Protein AF-T1EFL3-F1 (afdb_monomer)

Secondary structure (DSSP, 8-state):
-------------------STTTTHHHH--GGG--TTHHHHHHHHHHTTS-----SSSTTTSHHHHHHHHH-GGGHHHHHHHHSBGGGGS-SS-----EETTSBHHHHHHHHHHHT-SEEEEEETTTTEEEEEEEHHHHHHHHHHHHTSTT--HHHHHHSBHHHHHHHTGGG------B-TTSBHHHHHHHHHHTT-S-EEEE-TTT--EEEEE-HHHHHHHHHHHGGGSPPPGGGGSBTTTTT-SB-SS---EETTSBHHHHHHHHHHT--SEEEEE-TT-BEEEEEETTGGGGGTTTTGGG-TTSBHHHHHHTS---S----EE-TTSBHHHHHHHHHHTT-SEEEEE-TTSBEEEEEEHHHHHHHHHS--S-PPPP-------PPPP-------------SSSSSS---------

pLDDT: mean 73.54, std 26.36, range [23.95, 98.19]

Nearest PDB structures (foldseek):
  6b1u-assembly2_F  TM=9.639E-01  e=2.632E-42  Homo sapiens
  8bik-assembly2_F  TM=9.642E-01  e=4.625E-41  Homo sapiens
  4cff-assembly1_F  TM=9.662E-01  e=3.126E-40  Homo sapiens
  2ya3-assembly1_E  TM=9.528E-01  e=8.126E-40  Rattus norvegicus
  4cfe-assembly2_E  TM=9.632E-01  e=1.766E-39  Homo sapiens

Sequence (418 aa):
MQSGNPTGSNLLKVPQSASSTISNYQQIFDLSNLSPKSKRILIWKEKNRSSQFLNVLEGEEEDMVMDRLDDEPQLVYMKALSAYHCYDLIPTSSKLVVFDTKISIKKAFLALMYTGVRAAPLWNEQLKKYIGMLTITDFIKILRQYYKTPGKDITELESYEIQTWRNVLEEYKRPLVHVSPDVTLAEAIHLLSQQQVHRLPVIDPVTGDALFIVTHKRILRFLFIYIYDMPEPDFMRHSLQELNIGTFKDIVYVKKDTPVIEALNLLMDKNISALPVVDDNMKVLDVYAKFDVINLAPNKAYTDLSVSVEKSVENKIRTFNSVQTCFKSTTLRSAMENITTAEVHRLVIVDSEGRLEGVLSLSDILKFLVARPLHLPASPSHHPHHTPLLLHHQHLSFHHHHRHQQQQQQQQQQPNHQ

Solvent-accessible surface area (backbone atoms only — not comparable to full-atom values): 25962 Å² total; per-residue (Å²): 135,82,87,85,86,91,88,90,85,88,78,92,76,82,89,74,81,96,72,69,72,71,67,60,62,65,77,79,49,86,73,83,66,64,41,79,68,65,58,47,54,57,50,54,66,57,50,80,75,63,95,78,80,83,87,86,89,72,68,74,68,55,63,65,53,58,66,56,47,77,80,40,54,82,42,47,63,30,52,52,31,54,75,38,32,48,48,79,72,54,61,75,73,82,89,83,60,74,39,56,33,77,44,27,42,45,58,52,53,51,49,28,59,77,69,72,46,77,59,28,47,25,34,34,81,91,76,73,41,74,61,31,70,49,41,50,69,54,52,51,51,53,53,53,57,48,74,74,43,85,92,67,63,72,73,60,55,41,63,38,31,44,50,60,50,50,60,76,42,45,96,71,69,57,80,56,71,63,41,43,42,83,41,28,42,39,57,52,52,50,50,32,59,76,73,70,42,78,63,35,40,26,30,39,85,84,84,64,47,75,76,48,71,50,33,56,72,56,54,50,52,55,52,59,74,48,51,88,82,44,87,80,38,73,68,42,70,38,24,28,56,82,71,63,57,45,42,70,64,90,73,68,63,43,46,47,72,42,30,36,51,57,53,54,45,51,37,55,80,69,69,44,65,55,28,48,21,24,51,99,80,42,30,64,72,44,68,55,34,55,70,57,62,62,66,26,54,89,78,54,49,67,79,55,43,72,48,24,41,49,69,66,49,66,76,50,80,82,77,83,74,71,73,55,66,46,43,52,76,38,24,44,47,58,50,55,49,51,36,54,75,68,70,50,68,47,34,40,22,27,49,99,86,40,27,69,51,30,41,36,38,50,63,42,55,52,50,56,51,57,45,79,78,81,72,72,83,77,74,88,73,90,76,82,88,83,84,85,82,89,77,85,89,77,91,83,84,84,88,86,82,90,91,85,86,87,87,86,86,87,86,78,89,86,83,91,83,136

Radius of gyration: 29.22 Å; Cα contacts (8 Å, |Δi|>4): 477; chains: 1; bounding box: 122×94×76 Å

Organism: Helobdella robusta (NCBI:txid6412)

Foldseek 3Di:
DDDDDDDDDDDDDDDDDDPPPVVVVPVVDDPVQADPVLVVVVVVLVVVPPDDDDDDPPPDVVVVVVVVCVVCVLQQLLVVLQVAFLLSLFTPDDDADEEEQFDFPLVVLVCCVVVVHAKHFYAHPVVRATFAMDGLLLVLVVLLVVVVDPPDAVVVSRGDGNNVSCVVVVVPRDGYAEEERGHGSLVVLVSCVVVVHQWHFHAHPPVRDGRDIDGLLSSLLVCVVCVVVGDDDPQQFFFCLLLVQFFQPPAAAEEQQAFQNVQSCCCVVVVNFWHFYADPVQAGFDIGGSSLSSLCSPVVVSSDRRGGPNVSCVSPPCPPDDQAEDESRDGNNVLSVSCNVSVHQKHFHADPVRHGRGIHGSSSSSCSSNDDPPDSPDDDDDDDDDDDDDDDDDDDDDDDDDDPDDDPDPDDDDDDDD

InterPro domains:
  IPR000644 CBS domain [PF00571] (93-143)
  IPR000644 CBS domain [PF00571] (173-205)
  IPR000644 CBS domain [PF00571] (249-295)
  IPR000644 CBS domain [PF00571] (323-370)
  IPR000644 CBS domain [PS51371] (91-154)
  IPR000644 CBS domain [PS51371] (172-232)
  IPR000644 CBS domain [PS51371] (247-305)
  IPR000644 CBS domain [PS51371] (317-379)
  IPR000644 CBS domain [SM00116] (95-144)
  IPR000644 CBS domain [SM00116] (175-224)
  IPR000644 CBS domain [SM00116] (250-298)
  IPR000644 CBS domain [SM00116] (322-370)
  IPR046342 CBS domain superfamily [G3DSA:3.10.580.10] (59-227)
  IPR046342 CBS domain superfamily [G3DSA:3.10.580.10] (228-371)
  IPR046342 CBS domain superfamily [SSF54631] (77-231)
  IPR046342 CBS domain superfamily [SSF54631] (235-373)
  IPR050511 AMP-activated protein kinase gamma/SDS23 families [PTHR13780] (67-369)

Structure (mmCIF, N/CA/C/O backbone):
data_AF-T1EFL3-F1
#
_entry.id   AF-T1EFL3-F1
#
loop_
_atom_site.group_PDB
_atom_site.id
_atom_site.type_symbol
_atom_site.label_atom_id
_atom_site.label_alt_id
_atom_site.label_comp_id
_atom_site.label_asym_id
_atom_site.label_entity_id
_atom_site.label_seq_id
_atom_site.pdbx_PDB_ins_code
_atom_site.Cartn_x
_atom_site.Cartn_y
_atom_site.Cartn_z
_atom_site.occupancy
_atom_site.B_iso_or_equiv
_atom_site.auth_seq_id
_atom_site.auth_comp_id
_atom_site.auth_asym_id
_atom_site.auth_atom_id
_atom_site.pdbx_PDB_model_num
ATOM 1 N N . MET A 1 1 ? 62.748 40.923 10.136 1.00 36.97 1 MET A N 1
ATOM 2 C CA . MET A 1 1 ? 62.448 40.302 8.827 1.00 36.97 1 MET A CA 1
ATOM 3 C C . MET A 1 1 ? 60.941 40.077 8.802 1.00 36.97 1 MET A C 1
ATOM 5 O O . MET A 1 1 ? 60.456 39.377 9.674 1.00 36.97 1 MET A O 1
ATOM 9 N N . GLN A 1 2 ? 60.204 41.014 8.194 1.00 28.42 2 GLN A N 1
ATOM 10 C CA 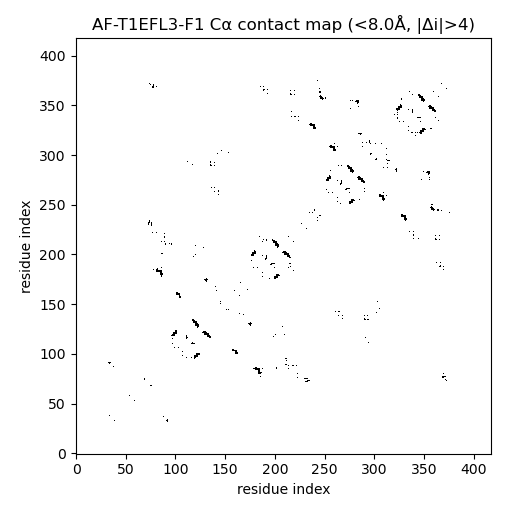. GLN A 1 2 ? 59.476 40.827 6.919 1.00 28.42 2 GLN A CA 1
ATOM 11 C C . GLN A 1 2 ? 58.320 39.807 7.057 1.00 28.42 2 GLN A C 1
ATOM 13 O O . GLN A 1 2 ? 58.582 38.634 7.274 1.00 28.42 2 GLN A O 1
ATOM 18 N N . SER A 1 3 ? 57.049 40.222 7.186 1.00 26.69 3 SER A N 1
ATOM 19 C CA . SER A 1 3 ? 56.139 40.824 6.170 1.00 26.69 3 SER A CA 1
ATOM 20 C C . SER A 1 3 ? 55.700 39.820 5.088 1.00 26.69 3 SER A C 1
ATOM 22 O O . SER A 1 3 ? 56.564 39.205 4.482 1.00 26.69 3 SER A O 1
ATOM 24 N N . GLY A 1 4 ? 54.418 39.657 4.742 1.00 26.03 4 GLY A N 1
ATOM 25 C CA . GLY A 1 4 ? 53.208 40.370 5.178 1.00 26.03 4 GLY A CA 1
ATOM 26 C C . GLY A 1 4 ? 51.922 39.712 4.636 1.00 26.03 4 GLY A C 1
ATOM 27 O O . GLY A 1 4 ? 51.959 38.590 4.144 1.00 26.03 4 GLY A O 1
ATOM 28 N N . ASN A 1 5 ? 50.794 40.416 4.745 1.00 26.44 5 ASN A N 1
ATOM 29 C CA . ASN A 1 5 ? 49.436 39.988 4.351 1.00 26.44 5 ASN A CA 1
ATOM 30 C C . ASN A 1 5 ? 48.943 40.892 3.168 1.00 26.44 5 ASN A C 1
ATOM 32 O O . ASN A 1 5 ? 49.680 41.806 2.799 1.00 26.44 5 ASN A O 1
ATOM 36 N N . PRO A 1 6 ? 47.706 40.791 2.634 1.00 50.72 6 PRO A N 1
ATOM 37 C CA . PRO A 1 6 ? 47.201 39.819 1.647 1.00 50.72 6 PRO A CA 1
ATOM 38 C C . PRO A 1 6 ? 46.670 40.460 0.326 1.00 50.72 6 PRO A C 1
ATOM 40 O O . PRO A 1 6 ? 46.398 41.653 0.289 1.00 50.72 6 PRO A O 1
ATOM 43 N N . THR A 1 7 ? 46.409 39.654 -0.718 1.00 26.81 7 THR A N 1
ATOM 44 C CA . THR A 1 7 ? 45.494 39.882 -1.884 1.00 26.81 7 THR A CA 1
ATOM 45 C C . THR A 1 7 ? 45.433 38.568 -2.704 1.00 26.81 7 THR A C 1
ATOM 47 O O . THR A 1 7 ? 46.362 37.775 -2.623 1.00 26.81 7 THR A O 1
ATOM 50 N N . GLY A 1 8 ? 44.420 38.194 -3.500 1.00 24.80 8 GLY A N 1
ATOM 51 C CA . GLY A 1 8 ? 43.113 38.791 -3.801 1.00 24.80 8 GLY A CA 1
ATOM 52 C C . GLY A 1 8 ? 42.722 38.619 -5.285 1.00 24.80 8 GLY A C 1
ATOM 53 O O . GLY A 1 8 ? 43.121 39.447 -6.093 1.00 24.80 8 GLY A O 1
ATOM 54 N N . SER A 1 9 ? 41.960 37.578 -5.669 1.00 25.45 9 SER A N 1
ATOM 55 C CA . SER A 1 9 ? 41.139 37.537 -6.911 1.00 25.45 9 SER A CA 1
ATOM 56 C C . SER A 1 9 ? 40.310 36.244 -7.058 1.00 25.45 9 SER A C 1
ATOM 58 O O . SER A 1 9 ? 40.648 35.196 -6.515 1.00 25.45 9 SER A O 1
ATOM 60 N N . ASN A 1 10 ? 39.183 36.355 -7.773 1.00 26.66 10 ASN A N 1
ATOM 61 C CA . ASN A 1 10 ? 38.164 35.314 -7.964 1.00 26.66 10 ASN A CA 1
ATOM 62 C C . ASN A 1 10 ? 38.574 34.208 -8.948 1.00 26.66 10 ASN A C 1
ATOM 64 O O . ASN A 1 10 ? 39.278 34.484 -9.914 1.00 26.66 10 ASN A O 1
ATOM 68 N N . LEU A 1 11 ? 37.940 33.033 -8.826 1.00 24.27 11 LEU A N 1
ATOM 69 C CA . LEU A 1 11 ? 37.167 32.433 -9.930 1.00 24.27 11 LEU A CA 1
ATOM 70 C C . LEU A 1 11 ? 36.275 31.285 -9.429 1.00 24.27 11 LEU A C 1
ATOM 72 O O . LEU A 1 11 ? 36.738 30.382 -8.733 1.00 24.27 11 LEU A O 1
ATOM 76 N N . LEU A 1 12 ? 34.995 31.301 -9.820 1.00 31.59 12 LEU A N 1
ATOM 77 C CA . LEU A 1 12 ? 34.095 30.163 -9.622 1.00 31.59 12 LEU A CA 1
ATOM 78 C C . LEU A 1 12 ? 34.641 28.929 -10.355 1.00 31.59 12 LEU A C 1
ATOM 80 O O . LEU A 1 12 ? 34.967 29.008 -11.540 1.00 31.59 12 LEU A O 1
ATOM 84 N N . LYS A 1 13 ? 34.634 27.768 -9.692 1.00 24.17 13 LYS A N 1
ATOM 85 C CA . LYS A 1 13 ? 34.696 26.469 -10.370 1.00 24.17 13 LYS A CA 1
ATOM 86 C C . LYS A 1 13 ? 33.489 25.618 -9.999 1.00 24.17 13 LYS A C 1
ATOM 88 O O . LYS A 1 13 ? 33.331 25.184 -8.864 1.00 24.17 13 LYS A O 1
ATOM 93 N N . VAL A 1 14 ? 32.655 25.400 -11.010 1.00 28.27 14 VAL A N 1
ATOM 94 C CA . VAL A 1 14 ? 31.547 24.444 -11.022 1.00 28.27 14 VAL A CA 1
ATOM 95 C C . VAL A 1 14 ? 32.092 23.032 -10.765 1.00 28.27 14 VAL A C 1
ATOM 97 O O . VAL A 1 14 ? 33.009 22.619 -11.479 1.00 28.27 14 VAL A O 1
ATOM 100 N N . PRO A 1 15 ? 31.533 22.257 -9.818 1.00 23.95 15 PRO A N 1
ATOM 101 C CA . PRO A 1 15 ? 31.801 20.827 -9.729 1.00 23.95 15 PRO A CA 1
ATOM 102 C C . PRO A 1 15 ? 31.141 20.112 -10.915 1.00 23.95 15 PRO A C 1
ATOM 104 O O . PRO A 1 15 ? 29.931 19.895 -10.941 1.00 23.95 15 PRO A O 1
ATOM 107 N N . GLN A 1 16 ? 31.938 19.774 -11.927 1.00 26.39 16 GLN A N 1
ATOM 108 C CA . GLN A 1 16 ? 31.533 18.841 -12.977 1.00 26.39 16 GLN A CA 1
ATOM 109 C C . GLN A 1 16 ? 31.607 17.385 -12.483 1.00 26.39 16 GLN A C 1
ATOM 111 O O . GLN A 1 16 ? 32.337 17.065 -11.548 1.00 26.39 16 GLN A O 1
ATOM 116 N N . SER A 1 17 ? 30.934 16.503 -13.229 1.00 28.11 17 SER A N 1
ATOM 117 C CA . SER A 1 17 ? 30.946 15.031 -13.164 1.00 28.11 17 SER A CA 1
ATOM 118 C C . SER A 1 17 ? 30.059 14.357 -12.100 1.00 28.11 17 SER A C 1
ATOM 120 O O . SER A 1 17 ? 30.344 14.302 -10.906 1.00 28.11 17 SER A O 1
ATOM 122 N N . ALA A 1 18 ? 28.971 13.761 -12.596 1.00 30.02 18 ALA A N 1
ATOM 123 C CA . ALA A 1 18 ? 28.061 12.900 -11.853 1.00 30.02 18 ALA A CA 1
ATOM 124 C C . ALA A 1 18 ? 28.669 11.496 -11.663 1.00 30.02 18 ALA A C 1
ATOM 126 O O . ALA A 1 18 ? 28.354 10.573 -12.407 1.00 30.02 18 ALA A O 1
ATOM 127 N N . SER A 1 19 ? 29.560 11.347 -10.677 1.00 26.34 19 SER A N 1
ATOM 128 C CA . SER A 1 19 ? 30.202 10.059 -10.341 1.00 26.34 19 SER A CA 1
ATOM 129 C C . SER A 1 19 ? 29.932 9.587 -8.899 1.00 26.34 19 SER A C 1
ATOM 131 O O . SER A 1 19 ? 30.301 8.483 -8.511 1.00 26.34 19 SER A O 1
ATOM 133 N N . SER A 1 20 ? 29.252 10.397 -8.079 1.00 25.75 20 SER A N 1
ATOM 134 C CA . SER A 1 20 ? 28.982 10.094 -6.663 1.00 25.75 20 SER A CA 1
ATOM 135 C C . SER A 1 20 ? 27.720 9.255 -6.413 1.00 25.75 20 SER A C 1
ATOM 137 O O . SER A 1 20 ? 27.597 8.651 -5.350 1.00 25.75 20 SER A O 1
ATOM 139 N N . THR A 1 21 ? 26.788 9.174 -7.368 1.00 31.20 21 THR A N 1
ATOM 140 C CA . THR A 1 21 ? 25.468 8.551 -7.151 1.00 31.20 21 THR A CA 1
ATOM 141 C C . THR A 1 21 ? 25.520 7.022 -7.036 1.00 31.20 21 THR A C 1
ATOM 143 O O . THR A 1 21 ? 24.724 6.440 -6.305 1.00 31.20 21 THR A O 1
ATOM 146 N N . ILE A 1 22 ? 26.467 6.357 -7.711 1.00 30.92 22 ILE A N 1
ATOM 147 C CA . ILE A 1 22 ? 26.551 4.882 -7.753 1.00 30.92 22 ILE A CA 1
ATOM 148 C C . ILE A 1 22 ? 26.963 4.297 -6.388 1.00 30.92 22 ILE A C 1
ATOM 150 O O . ILE A 1 22 ? 26.449 3.255 -5.983 1.00 30.92 22 ILE A O 1
ATOM 154 N N . SER A 1 23 ? 27.828 4.992 -5.640 1.00 26.88 23 SER A N 1
ATOM 155 C CA . SER A 1 23 ? 28.369 4.517 -4.353 1.00 26.88 23 SER A CA 1
ATOM 156 C C . SER A 1 23 ? 27.290 4.312 -3.275 1.00 26.88 23 SER A C 1
ATOM 158 O O . SER A 1 23 ? 27.355 3.370 -2.485 1.00 26.88 23 SER A O 1
ATOM 160 N N . ASN A 1 24 ? 26.241 5.144 -3.272 1.00 30.67 24 ASN A N 1
ATOM 161 C CA . ASN A 1 24 ? 25.201 5.096 -2.239 1.00 30.67 24 ASN A CA 1
ATOM 162 C C . ASN A 1 24 ? 24.281 3.864 -2.339 1.00 30.67 24 ASN A C 1
ATOM 164 O O . ASN A 1 24 ? 23.702 3.460 -1.332 1.00 30.67 24 ASN A O 1
ATOM 168 N N . TYR A 1 25 ? 24.155 3.231 -3.511 1.00 30.06 25 TYR A N 1
ATOM 169 C CA . TYR A 1 25 ? 23.263 2.076 -3.680 1.00 30.06 25 TYR A CA 1
ATOM 170 C C . TYR A 1 25 ? 23.761 0.818 -2.953 1.00 30.06 25 TYR A C 1
ATOM 172 O O . TYR A 1 25 ? 22.949 0.045 -2.444 1.00 30.06 25 TYR A O 1
ATOM 180 N N . GLN A 1 26 ? 25.081 0.637 -2.833 1.00 32.97 26 GLN A N 1
ATOM 181 C CA . GLN A 1 26 ? 25.674 -0.526 -2.158 1.00 32.97 26 GLN A CA 1
ATOM 182 C C . GLN A 1 26 ? 25.531 -0.488 -0.626 1.00 32.97 26 GLN A C 1
ATOM 184 O O . GLN A 1 26 ? 25.615 -1.531 0.013 1.00 32.97 26 GLN A O 1
ATOM 189 N N . GLN A 1 27 ? 25.286 0.682 -0.022 1.00 32.78 27 GLN A N 1
ATOM 190 C CA . GLN A 1 27 ? 25.147 0.814 1.437 1.00 32.78 27 GLN A CA 1
ATOM 191 C C . GLN A 1 27 ? 23.714 0.605 1.958 1.00 32.78 27 GLN A C 1
ATOM 193 O O . GLN A 1 27 ? 23.526 0.414 3.157 1.00 32.78 27 GLN A O 1
ATOM 198 N N . ILE A 1 28 ? 22.700 0.624 1.086 1.00 33.81 28 ILE A N 1
ATOM 199 C CA . ILE A 1 28 ? 21.279 0.526 1.482 1.00 33.81 28 ILE A CA 1
ATOM 200 C C . ILE A 1 28 ? 20.783 -0.940 1.482 1.00 33.81 28 ILE A C 1
ATOM 202 O O . ILE A 1 28 ? 19.738 -1.252 2.056 1.00 33.81 28 ILE A O 1
ATOM 206 N N . PHE A 1 29 ? 21.531 -1.862 0.865 1.00 34.88 29 PHE A N 1
ATOM 207 C CA . PHE A 1 29 ? 21.150 -3.266 0.694 1.00 34.88 29 PHE A CA 1
ATOM 208 C C . PHE A 1 29 ? 22.327 -4.204 0.990 1.00 34.88 29 PHE A C 1
ATOM 210 O O . PHE A 1 29 ? 23.300 -4.239 0.242 1.00 34.88 29 PHE A O 1
ATOM 217 N N . ASP A 1 30 ? 22.207 -5.035 2.028 1.00 36.91 30 ASP A N 1
ATOM 218 C CA . ASP A 1 30 ? 23.152 -6.130 2.260 1.00 36.91 30 ASP A CA 1
ATOM 219 C C . ASP A 1 30 ? 22.903 -7.285 1.271 1.00 36.91 30 ASP A C 1
ATOM 221 O O . ASP A 1 30 ? 22.034 -8.139 1.465 1.00 36.91 30 ASP A O 1
ATOM 225 N N . LEU A 1 31 ? 23.682 -7.296 0.188 1.00 42.22 31 LEU A N 1
ATOM 226 C CA . LEU A 1 31 ? 23.633 -8.309 -0.870 1.00 42.22 31 LEU A CA 1
ATOM 227 C C . LEU A 1 31 ? 24.378 -9.612 -0.510 1.00 42.22 31 LEU A C 1
ATOM 229 O O . LEU A 1 31 ? 24.340 -10.570 -1.287 1.00 42.22 31 LEU A O 1
ATOM 233 N N . SER A 1 32 ? 25.048 -9.689 0.648 1.00 38.31 32 SER A N 1
ATOM 234 C CA . SER A 1 32 ? 25.868 -10.856 1.022 1.00 38.31 32 SER A CA 1
ATOM 235 C C . SER A 1 32 ? 25.044 -12.124 1.295 1.00 38.31 32 SER A C 1
ATOM 237 O O . SER A 1 32 ? 25.531 -13.239 1.096 1.00 38.31 32 SER A O 1
ATOM 239 N N . ASN A 1 33 ? 23.774 -11.954 1.675 1.00 36.34 33 ASN A N 1
ATOM 240 C CA . ASN A 1 33 ? 22.885 -13.005 2.176 1.00 36.34 33 ASN A CA 1
ATOM 241 C C . ASN A 1 33 ? 22.053 -13.744 1.099 1.00 36.34 33 ASN A C 1
ATOM 243 O O . ASN A 1 33 ? 21.134 -14.498 1.430 1.00 36.34 33 ASN A O 1
ATOM 247 N N . LEU A 1 34 ? 22.355 -13.567 -0.194 1.00 43.06 34 LEU A N 1
ATOM 248 C CA . LEU A 1 34 ? 21.694 -14.298 -1.287 1.00 43.06 34 LEU A CA 1
ATOM 249 C C . LEU A 1 34 ? 22.079 -15.788 -1.312 1.00 43.06 34 LEU A C 1
ATOM 251 O O . LEU A 1 34 ? 23.261 -16.144 -1.273 1.00 43.06 34 LEU A O 1
ATOM 255 N N . SER A 1 35 ? 21.073 -16.661 -1.433 1.00 42.03 35 SER A N 1
ATOM 256 C CA . SER A 1 35 ? 21.259 -18.116 -1.405 1.00 42.03 35 SER A CA 1
ATOM 257 C C . SER A 1 35 ? 22.146 -18.631 -2.559 1.00 42.03 35 SER A C 1
ATOM 259 O O . SER A 1 35 ? 22.194 -18.022 -3.634 1.00 42.03 35 SER A O 1
ATOM 261 N N . PRO A 1 36 ? 22.793 -19.805 -2.419 1.00 37.56 36 PRO A N 1
ATOM 262 C CA . PRO A 1 36 ? 23.518 -20.437 -3.523 1.00 37.56 36 PRO A CA 1
ATOM 263 C C . PRO A 1 36 ? 22.653 -20.743 -4.761 1.00 37.56 36 PRO A C 1
ATOM 265 O O . PRO A 1 36 ? 23.197 -20.811 -5.860 1.00 37.56 36 PRO A O 1
ATOM 268 N N . LYS A 1 37 ? 21.322 -20.885 -4.621 1.00 39.66 37 LYS A N 1
ATOM 269 C CA . LYS A 1 37 ? 20.389 -20.966 -5.764 1.00 39.66 37 LYS A CA 1
ATOM 270 C C . LYS A 1 37 ? 20.218 -19.607 -6.450 1.00 39.66 37 LYS A C 1
ATOM 272 O O . LYS A 1 37 ? 20.310 -19.538 -7.669 1.00 39.66 37 LYS A O 1
ATOM 277 N N . SER A 1 38 ? 20.090 -18.523 -5.688 1.00 39.03 38 SER A N 1
ATOM 278 C CA . SER A 1 38 ? 20.015 -17.151 -6.218 1.00 39.03 38 SER A CA 1
ATOM 279 C C . SER A 1 38 ? 21.282 -16.762 -6.999 1.00 39.03 38 SER A C 1
ATOM 281 O O . SER A 1 38 ? 21.214 -16.023 -7.976 1.00 39.03 38 SER A O 1
ATOM 283 N N . LYS A 1 39 ? 22.443 -17.330 -6.637 1.00 39.69 39 LYS A N 1
ATOM 284 C CA . LYS A 1 39 ? 23.700 -17.197 -7.399 1.00 39.69 39 LYS A CA 1
ATOM 285 C C . LYS A 1 39 ? 23.741 -18.031 -8.693 1.00 39.69 39 LYS A C 1
ATOM 287 O O . LYS A 1 39 ? 24.542 -17.724 -9.566 1.00 39.69 39 LYS A O 1
ATOM 292 N N . ARG A 1 40 ? 22.877 -19.041 -8.871 1.00 40.25 40 ARG A N 1
ATOM 293 C CA . ARG A 1 40 ? 22.757 -19.798 -10.138 1.00 40.25 40 ARG A CA 1
ATOM 294 C C . ARG A 1 40 ? 21.944 -19.058 -11.206 1.00 40.25 40 ARG A C 1
ATOM 296 O O . ARG A 1 40 ? 22.160 -19.304 -12.385 1.00 40.25 40 ARG A O 1
ATOM 303 N N . ILE A 1 41 ? 21.094 -18.106 -10.821 1.00 41.19 41 ILE A N 1
ATOM 304 C CA . ILE A 1 41 ? 20.367 -17.228 -11.759 1.00 41.19 41 ILE A CA 1
ATOM 305 C C . ILE A 1 41 ? 21.338 -16.274 -12.485 1.00 41.19 41 ILE A C 1
ATOM 307 O O . ILE A 1 41 ? 21.194 -16.028 -13.679 1.00 41.19 41 ILE A O 1
ATOM 311 N N . LEU A 1 42 ? 22.405 -15.826 -11.812 1.00 37.53 42 LEU A N 1
ATOM 312 C CA . LEU A 1 42 ? 23.534 -15.134 -12.455 1.00 37.53 42 LEU A CA 1
ATOM 313 C C . LEU A 1 42 ? 24.235 -16.007 -13.516 1.00 37.53 42 LEU A C 1
ATOM 315 O O . LEU A 1 42 ? 24.645 -15.497 -14.551 1.00 37.53 42 LEU A O 1
ATOM 319 N N . ILE A 1 43 ? 24.300 -17.326 -13.311 1.00 38.25 43 ILE A N 1
ATOM 320 C CA . ILE A 1 43 ? 24.907 -18.267 -14.268 1.00 38.25 43 ILE A CA 1
ATOM 321 C C . ILE A 1 43 ? 23.977 -18.524 -15.471 1.00 38.25 43 ILE A C 1
ATOM 323 O O . ILE A 1 43 ? 24.461 -18.714 -16.584 1.00 38.25 43 ILE A O 1
ATOM 327 N N . TRP A 1 44 ? 22.652 -18.474 -15.289 1.00 38.59 44 TRP A N 1
ATOM 328 C CA . TRP A 1 44 ? 21.685 -18.453 -16.402 1.00 38.59 44 TRP A CA 1
ATOM 329 C C . TRP A 1 44 ? 21.858 -17.184 -17.259 1.00 38.59 44 TRP A C 1
ATOM 331 O O . TRP A 1 44 ? 21.936 -17.259 -18.483 1.00 38.59 44 TRP A O 1
ATOM 341 N N . LYS A 1 45 ? 22.064 -16.035 -16.603 1.00 40.16 45 LYS A N 1
ATOM 342 C CA . LYS A 1 45 ? 22.354 -14.735 -17.230 1.00 40.16 45 LYS A CA 1
ATOM 343 C C . LYS A 1 45 ? 23.649 -14.724 -18.062 1.00 40.16 45 LYS A C 1
ATOM 345 O O . LYS A 1 45 ? 23.692 -14.068 -19.097 1.00 40.16 45 LYS A O 1
ATOM 350 N N . GLU A 1 46 ? 24.683 -15.457 -17.641 1.00 36.47 46 GLU A N 1
ATOM 351 C CA . GLU A 1 46 ? 25.935 -15.621 -18.405 1.00 36.47 46 GLU A CA 1
ATOM 352 C C . GLU A 1 46 ? 25.852 -16.693 -19.504 1.00 36.47 46 GLU A C 1
ATOM 354 O O . GLU A 1 46 ? 26.475 -16.538 -20.557 1.00 36.47 46 GLU A O 1
ATOM 359 N N . LYS A 1 47 ? 25.073 -17.768 -19.312 1.00 35.09 47 LYS A N 1
ATOM 360 C CA . LYS A 1 47 ? 24.928 -18.834 -20.320 1.00 35.09 47 LYS A CA 1
ATOM 361 C C . LYS A 1 47 ? 24.178 -18.407 -21.583 1.00 35.09 47 LYS A C 1
ATOM 363 O O . LYS A 1 47 ? 24.455 -18.973 -22.637 1.00 35.09 47 LYS A O 1
ATOM 368 N N . ASN A 1 48 ? 23.368 -17.350 -21.531 1.00 44.78 48 ASN A N 1
ATOM 369 C CA . ASN A 1 48 ? 22.733 -16.742 -22.711 1.00 44.78 48 ASN A CA 1
ATOM 370 C C . ASN A 1 48 ? 23.720 -16.015 -23.660 1.00 44.78 48 ASN A C 1
ATOM 372 O O . ASN A 1 48 ? 23.303 -15.223 -24.501 1.00 44.78 48 ASN A O 1
ATOM 376 N N . ARG A 1 49 ? 25.036 -16.258 -23.538 1.00 34.00 49 ARG A N 1
ATOM 377 C CA . ARG A 1 49 ? 26.081 -15.688 -24.406 1.00 34.00 49 ARG A CA 1
ATOM 378 C C . ARG A 1 49 ? 26.991 -16.705 -25.105 1.00 34.00 49 ARG A C 1
ATOM 380 O O . ARG A 1 49 ? 27.794 -16.290 -25.937 1.00 34.00 49 ARG A O 1
ATOM 387 N N . SER A 1 50 ? 26.869 -18.000 -24.798 1.00 33.88 50 SER A N 1
ATOM 388 C CA . SER A 1 50 ? 27.704 -19.065 -25.379 1.00 33.88 50 SER A CA 1
ATOM 389 C C . SER A 1 50 ? 26.851 -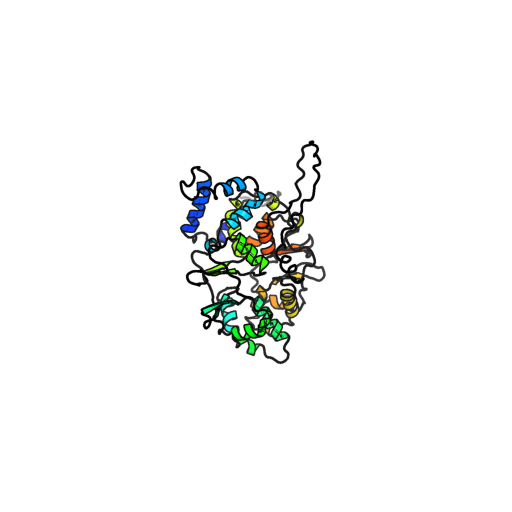20.271 -25.768 1.00 33.88 50 SER A C 1
ATOM 391 O O . SER A 1 50 ? 26.541 -21.129 -24.943 1.00 33.88 50 SER A O 1
ATOM 393 N N . SER A 1 51 ? 26.465 -20.304 -27.041 1.00 41.16 51 SER A N 1
ATOM 394 C CA . SER A 1 51 ? 25.444 -21.183 -27.609 1.00 41.16 51 SER A CA 1
ATOM 395 C C . SER A 1 51 ? 25.789 -22.678 -27.574 1.00 41.16 51 SER A C 1
ATOM 397 O O . SER A 1 51 ? 26.729 -23.107 -28.238 1.00 41.16 51 SER A O 1
ATOM 399 N N . GLN A 1 52 ? 24.959 -23.469 -26.887 1.00 29.30 52 GLN A N 1
ATOM 400 C CA . GLN A 1 52 ? 24.474 -24.800 -27.301 1.00 29.30 52 GLN A CA 1
ATOM 401 C C . GLN A 1 52 ? 23.411 -25.263 -26.287 1.00 29.30 52 GLN A C 1
ATOM 403 O O . GLN A 1 52 ? 23.700 -25.387 -25.096 1.00 29.30 52 GLN A O 1
ATOM 408 N N . PHE A 1 53 ? 22.172 -25.436 -26.755 1.00 29.86 53 PHE A N 1
ATOM 409 C CA . PHE A 1 53 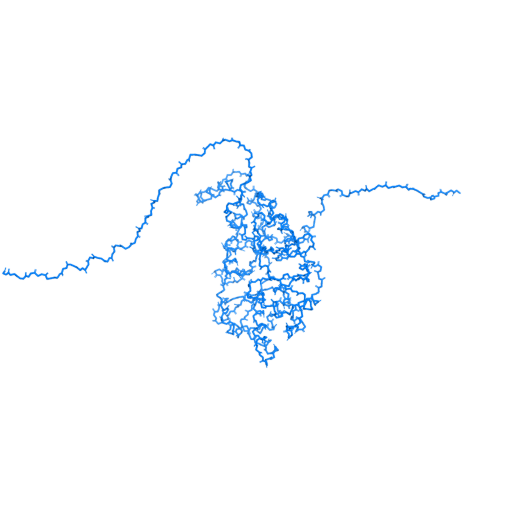? 20.987 -25.614 -25.907 1.00 29.86 53 PHE A CA 1
ATOM 410 C C . PHE A 1 53 ? 20.796 -27.045 -25.372 1.00 29.86 53 PHE A C 1
ATOM 412 O O . PHE A 1 53 ? 21.485 -27.991 -25.763 1.00 29.86 53 PHE A O 1
ATOM 419 N N . LEU A 1 54 ? 19.853 -27.161 -24.434 1.00 30.67 54 LEU A N 1
ATOM 420 C CA . LEU A 1 54 ? 19.385 -28.397 -23.805 1.00 30.67 54 LEU A CA 1
ATOM 421 C C . LEU A 1 54 ? 18.957 -29.435 -24.850 1.00 30.67 54 LEU A C 1
ATOM 423 O O . LEU A 1 54 ? 18.039 -29.211 -25.627 1.00 30.67 54 LEU A O 1
ATOM 427 N N . ASN A 1 55 ? 19.582 -30.611 -24.819 1.00 28.70 55 ASN A N 1
ATOM 428 C CA . ASN A 1 55 ? 19.245 -31.716 -25.708 1.00 28.70 55 ASN A CA 1
ATOM 429 C C . ASN A 1 55 ? 18.557 -32.844 -24.921 1.00 28.70 55 ASN A C 1
ATOM 431 O O . ASN A 1 55 ? 19.240 -33.598 -24.229 1.00 28.70 55 ASN A O 1
ATOM 435 N N . VAL A 1 56 ? 17.225 -32.967 -25.075 1.00 31.86 56 VAL A N 1
ATOM 436 C CA . VAL A 1 56 ? 16.519 -34.167 -25.618 1.00 31.86 56 VAL A CA 1
ATOM 437 C C . VAL A 1 56 ? 15.041 -34.316 -25.178 1.00 31.86 56 VAL A C 1
ATOM 439 O O . VAL A 1 56 ? 14.322 -35.042 -25.855 1.00 31.86 56 VAL A O 1
ATOM 442 N N . LEU A 1 57 ? 14.525 -33.629 -24.141 1.00 27.39 57 LEU A N 1
ATOM 443 C CA . LEU A 1 57 ? 13.091 -33.746 -23.750 1.00 27.39 57 LEU A CA 1
ATOM 444 C C . LEU A 1 57 ? 12.332 -32.428 -23.456 1.00 27.39 57 LEU A C 1
ATOM 446 O O . LEU A 1 57 ? 11.172 -32.488 -23.064 1.00 27.39 57 LEU A O 1
ATOM 450 N N . GLU A 1 58 ? 12.936 -31.255 -23.673 1.00 39.50 58 GLU A N 1
ATOM 451 C CA . GLU A 1 58 ? 12.362 -29.936 -23.305 1.00 39.50 58 GLU A CA 1
ATOM 452 C C . GLU A 1 58 ? 12.400 -28.917 -24.478 1.00 39.50 58 GLU A C 1
ATOM 454 O O . GLU A 1 58 ? 12.442 -27.711 -24.272 1.00 39.50 58 GLU A O 1
ATOM 459 N N . GLY A 1 59 ? 12.435 -29.397 -25.730 1.00 31.05 59 GLY A N 1
ATOM 460 C CA . GLY A 1 59 ? 12.937 -28.618 -26.878 1.00 31.05 59 GLY A CA 1
ATOM 461 C C . GLY A 1 59 ? 11.949 -27.843 -27.766 1.00 31.05 59 GLY A C 1
ATOM 462 O O . GLY A 1 59 ? 12.418 -27.157 -28.661 1.00 31.05 59 GLY A O 1
ATOM 463 N N . GLU A 1 60 ? 10.623 -27.936 -27.594 1.00 31.81 60 GLU A N 1
ATOM 464 C CA . GLU A 1 60 ? 9.668 -27.300 -28.539 1.00 31.81 60 GLU A CA 1
ATOM 465 C C . GLU A 1 60 ? 8.932 -26.063 -27.983 1.00 31.81 60 GLU A C 1
ATOM 467 O O . GLU A 1 60 ? 8.474 -25.221 -28.758 1.00 31.81 60 GLU A O 1
ATOM 472 N N . GLU A 1 61 ? 8.838 -25.897 -26.658 1.00 35.97 61 GLU A N 1
ATOM 473 C CA . GLU A 1 61 ? 8.187 -24.718 -26.058 1.00 35.97 61 GLU A CA 1
ATOM 474 C C . GLU A 1 61 ? 9.167 -23.568 -25.754 1.00 35.97 61 GLU A C 1
ATOM 476 O O . GLU A 1 61 ? 8.777 -22.405 -25.876 1.00 35.97 61 GLU A O 1
ATOM 481 N N . GLU A 1 62 ? 10.437 -23.852 -25.423 1.00 34.97 62 GLU A N 1
ATOM 482 C CA . GLU A 1 62 ? 11.437 -22.820 -25.085 1.00 34.97 62 GLU A CA 1
ATOM 483 C C . GLU A 1 62 ? 11.983 -22.064 -26.309 1.00 34.97 62 GLU A C 1
ATOM 485 O O . GLU A 1 62 ? 12.076 -20.832 -26.262 1.00 34.97 62 GLU A O 1
ATOM 490 N N . ASP A 1 63 ? 12.260 -22.757 -27.423 1.00 32.59 63 ASP A N 1
ATOM 491 C CA . ASP A 1 63 ? 12.673 -22.134 -28.698 1.00 32.59 63 ASP A CA 1
ATOM 492 C C . ASP A 1 63 ? 11.642 -21.089 -29.154 1.00 32.59 63 ASP A C 1
ATOM 494 O O . ASP A 1 63 ? 11.977 -19.991 -29.600 1.00 32.59 63 ASP A O 1
ATOM 498 N N . MET A 1 64 ? 10.360 -21.378 -28.917 1.00 35.25 64 MET A N 1
ATOM 499 C CA . MET A 1 64 ? 9.257 -20.472 -29.210 1.00 35.25 64 MET A CA 1
ATOM 500 C C . MET A 1 64 ? 9.282 -19.191 -28.354 1.00 35.25 64 MET A C 1
ATOM 502 O O . MET A 1 64 ? 8.608 -18.222 -28.696 1.00 35.25 64 MET A O 1
ATOM 506 N N . VAL A 1 65 ? 9.944 -19.159 -27.193 1.00 38.16 65 VAL A N 1
ATOM 507 C CA . VAL A 1 65 ? 9.914 -18.020 -26.248 1.00 38.16 65 VAL A CA 1
ATOM 508 C C . VAL A 1 65 ? 11.082 -17.054 -26.459 1.00 38.16 65 VAL A C 1
ATOM 510 O O . VAL A 1 65 ? 10.879 -15.846 -26.304 1.00 38.16 65 VAL A O 1
ATOM 513 N N . MET A 1 66 ? 12.262 -17.547 -26.844 1.00 35.19 66 MET A N 1
ATOM 514 C CA . MET A 1 66 ? 13.430 -16.694 -27.111 1.00 35.19 66 MET A CA 1
ATOM 515 C C . MET A 1 66 ? 13.348 -15.955 -28.451 1.00 35.19 66 MET A C 1
ATOM 517 O O . MET A 1 66 ? 13.662 -14.770 -28.478 1.00 35.19 66 MET A O 1
ATOM 521 N N . ASP A 1 67 ? 12.834 -16.578 -29.516 1.00 37.59 67 ASP A N 1
ATOM 522 C CA . ASP A 1 67 ? 12.626 -15.897 -30.812 1.00 37.59 67 ASP A CA 1
ATOM 523 C C . ASP A 1 67 ? 11.708 -14.662 -30.639 1.00 37.59 67 ASP A C 1
ATOM 525 O O . ASP A 1 67 ? 11.969 -13.566 -31.128 1.00 37.59 67 ASP A O 1
ATOM 529 N N . ARG A 1 68 ? 10.696 -14.789 -29.766 1.00 39.91 68 ARG A N 1
ATOM 530 C CA . ARG A 1 68 ? 9.775 -13.701 -29.394 1.00 39.91 68 ARG A CA 1
ATOM 531 C C . ARG A 1 68 ? 10.400 -12.591 -28.538 1.00 39.91 68 ARG A C 1
ATOM 533 O O . ARG A 1 68 ? 9.693 -11.629 -28.225 1.00 39.91 68 ARG A O 1
ATOM 540 N N . LEU A 1 69 ? 11.644 -12.690 -28.058 1.00 41.81 69 LEU A N 1
ATOM 541 C CA . LEU A 1 69 ? 12.266 -11.640 -27.230 1.00 41.81 69 LEU A CA 1
ATOM 542 C C . LEU A 1 69 ? 12.796 -10.465 -28.058 1.00 41.81 69 LEU A C 1
ATOM 544 O O . LEU A 1 69 ? 12.590 -9.327 -27.629 1.00 41.81 69 LEU A O 1
ATOM 548 N N . ASP A 1 70 ? 13.360 -10.732 -29.235 1.00 48.06 70 ASP A N 1
ATOM 549 C CA . ASP A 1 70 ? 13.901 -9.703 -30.132 1.00 48.06 70 ASP A CA 1
ATOM 550 C C . ASP A 1 70 ? 12.803 -8.947 -30.910 1.00 48.06 70 ASP A C 1
ATOM 552 O O . ASP A 1 70 ? 12.956 -7.755 -31.181 1.00 48.06 70 ASP A O 1
ATOM 556 N N . ASP A 1 71 ? 11.653 -9.583 -31.170 1.00 56.94 71 ASP A N 1
ATOM 557 C CA . ASP A 1 71 ? 10.499 -8.963 -31.852 1.00 56.94 71 ASP A CA 1
ATOM 558 C C . ASP A 1 71 ? 9.845 -7.810 -31.064 1.00 56.94 71 ASP A C 1
ATOM 560 O O . ASP A 1 71 ? 9.295 -6.870 -31.640 1.00 56.94 71 ASP A O 1
ATOM 564 N N . GLU A 1 72 ? 9.861 -7.880 -29.728 1.00 71.00 72 GLU A N 1
ATOM 565 C CA . GLU A 1 72 ? 9.132 -6.948 -28.859 1.00 71.00 72 GLU A CA 1
ATOM 566 C C . GLU A 1 72 ? 9.977 -6.512 -27.643 1.00 71.00 72 GLU A C 1
ATOM 568 O O . GLU A 1 72 ? 9.730 -6.977 -26.516 1.00 71.00 72 GLU A O 1
ATOM 573 N N . PRO A 1 73 ? 10.935 -5.572 -27.817 1.00 75.00 73 PRO A N 1
ATOM 574 C CA . PRO A 1 73 ? 11.746 -5.034 -26.718 1.00 75.00 73 PRO A CA 1
ATOM 575 C C . PRO A 1 73 ? 10.899 -4.319 -25.654 1.00 75.00 73 PRO A C 1
ATOM 577 O O . PRO A 1 73 ? 11.257 -4.295 -24.477 1.00 75.00 73 PRO A O 1
ATOM 580 N N . GLN A 1 74 ? 9.719 -3.809 -26.027 1.00 80.56 74 GLN A N 1
ATOM 581 C CA . GLN A 1 74 ? 8.751 -3.219 -25.094 1.00 80.56 74 GLN A CA 1
ATOM 582 C C . GLN A 1 74 ? 8.186 -4.227 -24.074 1.00 80.56 74 GLN A C 1
ATOM 584 O O . GLN A 1 74 ? 7.613 -3.829 -23.064 1.00 80.56 74 GLN A O 1
ATOM 589 N N . LEU A 1 75 ? 8.365 -5.532 -24.280 1.00 82.75 75 LEU A N 1
ATOM 590 C CA . LEU A 1 75 ? 7.896 -6.553 -23.344 1.00 82.75 75 LEU A CA 1
ATOM 591 C C . LEU A 1 75 ? 8.981 -7.068 -22.386 1.00 82.75 75 LEU A C 1
ATOM 593 O O . LEU A 1 75 ? 8.686 -7.968 -21.601 1.00 82.75 75 LEU A O 1
ATOM 597 N N . VAL A 1 76 ? 10.209 -6.530 -22.401 1.00 85.69 76 VAL A N 1
ATOM 598 C CA . VAL A 1 76 ? 11.338 -7.077 -21.614 1.00 85.69 76 VAL A CA 1
ATOM 599 C C . VAL A 1 76 ? 11.028 -7.217 -20.117 1.00 85.69 76 VAL A C 1
ATOM 601 O O . VAL A 1 76 ? 11.283 -8.270 -19.538 1.00 85.69 76 VAL A O 1
ATOM 604 N N . TYR A 1 77 ? 10.402 -6.214 -19.488 1.00 88.69 77 TYR A N 1
ATOM 605 C CA . TYR A 1 77 ? 10.071 -6.269 -18.058 1.00 88.69 77 TYR A CA 1
ATOM 606 C C . TYR A 1 77 ? 8.881 -7.184 -17.761 1.00 88.69 77 TYR A C 1
ATOM 608 O O . TYR A 1 77 ? 8.903 -7.874 -16.745 1.00 88.69 77 TYR A O 1
ATOM 616 N N . MET A 1 78 ? 7.884 -7.247 -18.651 1.00 87.44 78 MET A N 1
ATOM 617 C CA . MET A 1 78 ? 6.786 -8.213 -18.545 1.00 87.44 78 MET A CA 1
ATOM 618 C C . MET A 1 78 ? 7.342 -9.641 -18.608 1.00 87.44 78 MET A C 1
ATOM 620 O O . MET A 1 78 ? 7.071 -10.436 -17.718 1.00 87.44 78 MET A O 1
ATOM 624 N N . LYS A 1 79 ? 8.181 -9.941 -19.608 1.00 83.12 79 LYS A N 1
ATOM 625 C CA . LYS A 1 79 ? 8.815 -11.255 -19.803 1.00 83.12 79 LYS A CA 1
ATOM 626 C C . LYS A 1 79 ? 9.728 -11.6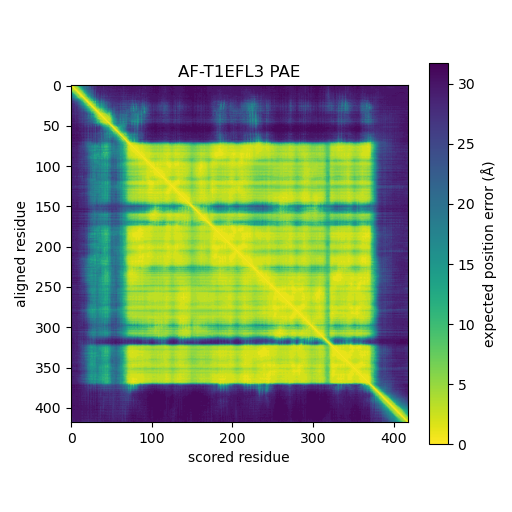20 -18.628 1.00 83.12 79 LYS A C 1
ATOM 628 O O . LYS A 1 79 ? 9.632 -12.732 -18.122 1.00 83.12 79 LYS A O 1
ATOM 633 N N . ALA A 1 80 ? 10.528 -10.678 -18.120 1.00 84.81 80 ALA A N 1
ATOM 634 C CA . ALA A 1 80 ? 11.320 -10.885 -16.908 1.00 84.81 80 ALA A CA 1
ATOM 635 C C . ALA A 1 80 ? 10.434 -11.215 -15.691 1.00 84.81 80 ALA A C 1
ATOM 637 O O . ALA A 1 80 ? 10.696 -12.185 -14.987 1.00 84.81 80 ALA A O 1
ATOM 638 N N . LEU A 1 81 ? 9.354 -10.462 -15.457 1.00 88.69 81 LEU A N 1
ATOM 639 C CA . LEU A 1 81 ? 8.411 -10.722 -14.359 1.00 88.69 81 LEU A CA 1
ATOM 640 C C . LEU A 1 81 ? 7.604 -12.021 -14.544 1.00 88.69 81 LEU A C 1
ATOM 642 O O . LEU A 1 81 ? 7.146 -12.583 -13.551 1.00 88.69 81 LEU A O 1
ATOM 646 N N . SER A 1 82 ? 7.447 -12.514 -15.772 1.00 87.19 82 SER A N 1
ATOM 647 C CA . SER A 1 82 ? 6.864 -13.830 -16.062 1.00 87.19 82 SER A CA 1
ATOM 648 C C . SER A 1 82 ? 7.855 -14.988 -15.882 1.00 87.19 82 SER A C 1
ATOM 650 O O . SER A 1 82 ? 7.419 -16.105 -15.647 1.00 87.19 82 SER A O 1
ATOM 652 N N . ALA A 1 83 ? 9.166 -14.745 -15.980 1.00 83.94 83 ALA A N 1
ATOM 653 C CA . ALA A 1 83 ? 10.204 -15.774 -15.834 1.00 83.94 83 ALA A CA 1
ATOM 654 C C . ALA A 1 83 ? 10.613 -16.051 -14.371 1.00 83.94 83 ALA A C 1
ATOM 656 O O . ALA A 1 83 ? 11.234 -17.074 -14.088 1.00 83.94 83 ALA A O 1
ATOM 657 N N . TYR A 1 84 ? 10.284 -15.145 -13.445 1.00 86.94 84 TYR A N 1
ATOM 658 C CA . TYR A 1 84 ? 10.532 -15.310 -12.009 1.00 86.94 84 TYR A CA 1
ATOM 659 C C . TYR A 1 84 ? 9.259 -15.673 -11.251 1.00 86.94 84 TYR A C 1
ATOM 661 O O . TYR A 1 84 ? 8.171 -15.176 -11.558 1.00 86.94 84 TYR A O 1
ATOM 669 N N . HIS A 1 85 ? 9.415 -16.467 -10.195 1.00 91.31 85 HIS A N 1
ATOM 670 C CA . HIS A 1 85 ? 8.322 -16.950 -9.359 1.00 91.31 85 HIS A CA 1
ATOM 671 C C . HIS A 1 85 ? 8.269 -16.231 -8.007 1.00 91.31 85 HIS A C 1
ATOM 673 O O . HIS A 1 85 ? 9.223 -15.588 -7.560 1.00 91.31 85 HIS A O 1
ATOM 679 N N . CYS A 1 86 ? 7.147 -16.362 -7.300 1.00 93.25 86 CYS A N 1
ATOM 680 C CA . CYS A 1 86 ? 6.978 -15.823 -5.951 1.00 93.25 86 CYS A CA 1
ATOM 681 C C . CYS A 1 86 ? 8.029 -16.356 -4.964 1.00 93.25 86 CYS A C 1
ATOM 683 O O . CYS A 1 86 ? 8.398 -15.632 -4.035 1.00 93.25 86 CYS A O 1
ATOM 685 N N . TYR A 1 87 ? 8.537 -17.574 -5.187 1.00 93.12 87 TYR A N 1
ATOM 686 C CA . TYR A 1 87 ? 9.662 -18.169 -4.464 1.00 93.12 87 TYR A CA 1
ATOM 687 C C . TYR A 1 87 ? 10.957 -17.346 -4.568 1.00 93.12 87 TYR A C 1
ATOM 689 O O . TYR A 1 87 ? 11.633 -17.149 -3.559 1.00 93.12 87 TYR A O 1
ATOM 697 N N . ASP A 1 88 ? 11.283 -16.798 -5.743 1.00 89.69 88 ASP A N 1
ATOM 698 C CA . ASP A 1 88 ? 12.530 -16.046 -5.974 1.00 89.69 88 ASP A CA 1
ATOM 699 C C . ASP A 1 88 ? 12.567 -14.709 -5.212 1.00 89.69 88 ASP A C 1
ATOM 701 O O . ASP A 1 88 ? 13.630 -14.137 -4.964 1.00 89.69 88 ASP A O 1
ATOM 705 N N . LEU A 1 89 ? 11.395 -14.230 -4.782 1.00 91.44 89 LEU A N 1
ATOM 706 C CA . LEU A 1 89 ? 11.235 -13.058 -3.922 1.00 91.44 89 LEU A CA 1
ATOM 707 C C . LEU A 1 89 ? 11.457 -13.343 -2.428 1.00 91.44 89 LEU A C 1
ATOM 709 O O . LEU A 1 89 ? 11.487 -12.390 -1.638 1.00 91.44 89 LEU A O 1
ATOM 713 N N . ILE A 1 90 ? 11.547 -14.614 -2.021 1.00 91.19 90 ILE A N 1
ATOM 714 C CA . ILE A 1 90 ? 11.688 -15.026 -0.621 1.00 91.19 90 ILE A CA 1
ATOM 715 C C . ILE A 1 90 ? 13.172 -14.929 -0.216 1.00 91.19 90 ILE A C 1
ATOM 717 O O . ILE A 1 90 ? 14.015 -15.620 -0.787 1.00 91.19 90 ILE A O 1
ATOM 721 N N . PRO A 1 91 ? 13.536 -14.097 0.780 1.00 89.75 91 PRO A N 1
ATOM 722 C CA . PRO A 1 91 ? 14.904 -14.028 1.277 1.00 89.75 91 PRO A CA 1
ATOM 723 C C . PRO A 1 91 ? 15.332 -15.345 1.929 1.00 89.75 91 PRO A C 1
ATOM 725 O O . PRO A 1 91 ? 14.524 -15.995 2.591 1.00 89.75 91 PRO A O 1
ATOM 728 N N . THR A 1 92 ? 16.628 -15.664 1.853 1.00 88.12 92 THR A N 1
ATOM 729 C CA . THR A 1 92 ? 17.257 -16.857 2.460 1.00 88.12 92 THR A CA 1
ATOM 730 C C . THR A 1 92 ? 16.884 -17.071 3.934 1.00 88.12 92 THR A C 1
ATOM 732 O O . THR A 1 92 ? 16.809 -18.204 4.397 1.00 88.12 92 THR A O 1
ATOM 735 N N . SER A 1 93 ? 16.634 -15.987 4.672 1.00 90.00 93 SER A N 1
ATOM 736 C CA . SER A 1 93 ? 16.014 -16.010 5.996 1.00 90.00 93 SER A CA 1
ATOM 737 C C . SER A 1 93 ? 15.022 -14.857 6.111 1.00 90.00 93 SER A C 1
ATOM 739 O O . SER A 1 93 ? 15.330 -13.719 5.744 1.00 90.00 93 SER A O 1
ATOM 741 N N . SER A 1 94 ? 13.816 -15.129 6.612 1.00 87.62 94 SER A N 1
ATOM 742 C CA . SE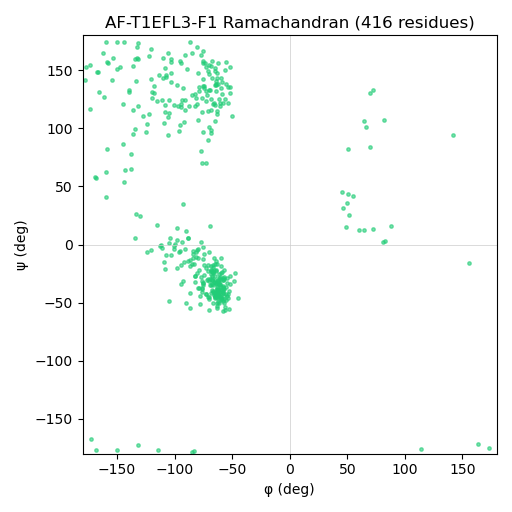R A 1 94 ? 12.807 -14.096 6.840 1.00 87.62 94 SER A CA 1
ATOM 743 C C . SER A 1 94 ? 11.926 -14.417 8.048 1.00 87.62 94 SER A C 1
ATOM 745 O O . SER A 1 94 ? 11.741 -15.573 8.416 1.00 87.62 94 SER A O 1
ATOM 747 N N . LYS A 1 95 ? 11.382 -13.371 8.678 1.00 90.00 95 LYS A N 1
ATOM 748 C CA . LYS A 1 95 ? 10.457 -13.473 9.812 1.00 90.00 95 LYS A CA 1
ATOM 749 C C . LYS A 1 95 ? 9.026 -13.279 9.321 1.00 90.00 95 LYS A C 1
ATOM 751 O O . LYS A 1 95 ? 8.699 -12.193 8.834 1.00 90.00 95 LYS A O 1
ATOM 756 N N . LEU A 1 96 ? 8.170 -14.277 9.525 1.00 92.81 96 LEU A N 1
ATOM 757 C CA . LEU A 1 96 ? 6.723 -14.149 9.368 1.00 92.81 96 LEU A CA 1
ATOM 758 C C . LEU A 1 96 ? 6.052 -14.046 10.744 1.00 92.81 96 LEU A C 1
ATOM 760 O O . LEU A 1 96 ? 6.445 -14.719 11.691 1.00 92.81 96 LEU A O 1
ATOM 764 N N . VAL A 1 97 ? 5.042 -13.183 10.854 1.00 95.12 97 VAL A N 1
ATOM 765 C CA . VAL A 1 97 ? 4.183 -13.071 12.040 1.00 95.12 97 VAL A CA 1
ATOM 766 C C . VAL A 1 97 ? 2.804 -13.573 11.644 1.00 95.12 97 VAL A C 1
ATOM 768 O O . VAL A 1 97 ? 2.229 -13.060 10.687 1.00 95.12 97 VAL A O 1
ATOM 771 N N . VAL A 1 98 ? 2.292 -14.556 12.378 1.00 96.44 98 VAL A N 1
ATOM 772 C CA . VAL A 1 98 ? 0.955 -15.142 12.220 1.00 96.44 98 VAL A CA 1
ATOM 773 C C . VAL A 1 98 ? 0.203 -14.946 13.532 1.00 96.44 98 VAL A C 1
ATOM 775 O O . VAL A 1 98 ? 0.799 -15.050 14.604 1.00 96.44 98 VAL A O 1
ATOM 778 N N . PHE A 1 99 ? -1.097 -14.669 13.460 1.00 96.69 99 PHE A N 1
ATOM 779 C CA . PHE A 1 99 ? -1.952 -14.575 14.642 1.00 96.69 99 PHE A CA 1
ATOM 780 C C . PHE A 1 99 ? -3.057 -15.626 14.611 1.00 96.69 99 PHE A C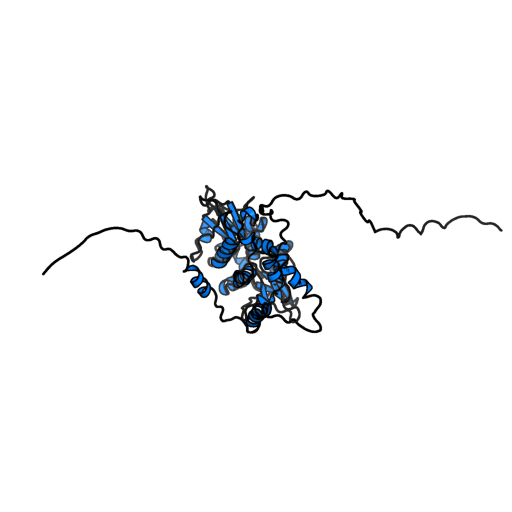 1
ATOM 782 O O . PHE A 1 99 ? -3.720 -15.792 13.588 1.00 96.69 99 PHE A O 1
ATOM 789 N N . ASP A 1 100 ? -3.305 -16.275 15.751 1.00 96.56 100 ASP A N 1
ATOM 790 C CA . ASP A 1 100 ? -4.568 -16.977 15.967 1.00 96.56 100 ASP A CA 1
ATOM 791 C C . ASP A 1 100 ? -5.712 -15.953 16.001 1.00 96.56 100 ASP A C 1
ATOM 793 O O . ASP A 1 100 ? -5.606 -14.898 16.629 1.00 96.56 100 ASP A O 1
ATOM 797 N N . THR A 1 101 ? -6.825 -16.277 15.354 1.00 94.62 101 THR A N 1
ATOM 798 C CA . THR A 1 101 ? -8.094 -15.539 15.416 1.00 94.62 101 THR A CA 1
ATOM 799 C C . THR A 1 101 ? -8.589 -15.161 16.824 1.00 94.62 101 THR A C 1
ATOM 801 O O . THR A 1 101 ? -9.313 -14.173 16.947 1.00 94.62 101 THR A O 1
ATOM 804 N N . LYS A 1 102 ? -8.191 -15.889 17.872 1.00 94.94 102 LYS A N 1
ATOM 805 C CA . LYS A 1 102 ? -8.536 -15.636 19.282 1.00 94.94 102 LYS A CA 1
ATOM 806 C C . LYS A 1 102 ? -7.632 -14.617 19.982 1.00 94.94 102 LYS A C 1
ATOM 808 O O . LYS A 1 102 ? -7.866 -14.270 21.136 1.00 94.94 102 LYS A O 1
ATOM 813 N N . ILE A 1 103 ? -6.566 -14.129 19.340 1.00 95.00 103 ILE A N 1
ATOM 814 C CA . ILE A 1 103 ? -5.748 -13.075 19.953 1.00 95.00 103 ILE A CA 1
ATOM 815 C C . ILE A 1 103 ? -6.594 -11.803 20.127 1.00 95.00 103 ILE A C 1
ATOM 817 O O . ILE A 1 103 ? -7.372 -11.440 19.240 1.00 95.00 103 ILE A O 1
ATOM 821 N N . SER A 1 104 ? -6.423 -11.093 21.247 1.00 92.50 104 SER A N 1
ATOM 822 C CA . SER A 1 104 ? -7.053 -9.781 21.400 1.00 92.50 104 SER A CA 1
ATOM 823 C C . SER A 1 104 ? -6.407 -8.750 20.480 1.00 92.50 104 SER A C 1
ATOM 825 O O . SER A 1 104 ? -5.198 -8.768 20.214 1.00 92.50 104 SER A O 1
ATOM 827 N N . ILE A 1 105 ? -7.216 -7.812 20.008 1.00 87.81 105 ILE A N 1
ATOM 828 C CA . ILE A 1 105 ? -6.813 -6.823 19.009 1.00 87.81 105 ILE A CA 1
ATOM 829 C C . ILE A 1 105 ? -5.684 -5.919 19.501 1.00 87.81 105 ILE A C 1
ATOM 831 O O . ILE A 1 105 ? -4.734 -5.670 18.755 1.00 87.81 105 ILE A O 1
ATOM 835 N N . LYS A 1 106 ? -5.711 -5.511 20.776 1.00 85.88 106 LYS A N 1
ATOM 836 C CA . LYS A 1 106 ? -4.597 -4.780 21.398 1.00 85.88 106 LYS A CA 1
ATOM 837 C C . LYS A 1 106 ? -3.281 -5.546 21.277 1.00 85.88 106 LYS A C 1
ATOM 839 O O . LYS A 1 106 ? -2.274 -4.969 20.878 1.00 85.88 106 LYS A O 1
ATOM 844 N N . LYS A 1 107 ? -3.283 -6.846 21.596 1.00 90.44 107 LYS A N 1
ATOM 845 C CA . LYS A 1 107 ? -2.082 -7.694 21.530 1.00 90.44 107 LYS A CA 1
ATOM 846 C C . LYS A 1 107 ? -1.590 -7.842 20.089 1.00 90.44 107 LYS A C 1
ATOM 848 O O . LYS A 1 107 ? -0.390 -7.718 19.862 1.00 90.44 107 LYS A O 1
ATOM 853 N N . ALA A 1 108 ? -2.491 -8.026 19.124 1.00 91.31 108 ALA A N 1
ATOM 854 C CA . ALA A 1 108 ? -2.133 -8.112 17.708 1.00 91.31 108 ALA A CA 1
ATOM 855 C C . ALA A 1 108 ? -1.511 -6.811 17.170 1.00 91.31 108 ALA A C 1
ATOM 857 O O . ALA A 1 108 ? -0.465 -6.857 16.524 1.00 91.31 108 ALA A O 1
ATOM 858 N N . PHE A 1 109 ? -2.096 -5.642 17.463 1.00 84.44 109 PHE A N 1
ATOM 859 C CA . PHE A 1 109 ? -1.535 -4.362 17.011 1.00 84.44 109 PHE A CA 1
ATOM 860 C C . PHE A 1 109 ? -0.215 -4.015 17.696 1.00 84.44 109 PHE A C 1
ATOM 862 O O . PHE A 1 109 ? 0.723 -3.605 17.011 1.00 84.44 109 PHE A O 1
ATOM 869 N N . LEU A 1 110 ? -0.099 -4.244 19.008 1.00 85.62 110 LEU A N 1
ATOM 870 C CA . LEU A 1 110 ? 1.179 -4.122 19.712 1.00 85.62 110 LEU A CA 1
ATOM 871 C C . LEU A 1 110 ? 2.236 -5.037 19.074 1.00 85.62 110 LEU A C 1
ATOM 873 O O . LEU A 1 110 ? 3.328 -4.573 18.761 1.00 85.62 110 LEU A O 1
ATOM 877 N N . ALA A 1 111 ? 1.908 -6.302 18.799 1.00 89.44 111 ALA A N 1
ATOM 878 C CA . ALA A 1 111 ? 2.825 -7.235 18.148 1.00 89.44 111 ALA A CA 1
ATOM 879 C C . ALA A 1 111 ? 3.232 -6.788 16.731 1.00 89.44 111 ALA A C 1
ATOM 881 O O . ALA A 1 111 ? 4.410 -6.886 16.391 1.00 89.44 111 ALA A O 1
ATOM 882 N N . LEU A 1 112 ? 2.320 -6.248 15.912 1.00 87.69 112 LEU A N 1
ATOM 883 C CA . LEU A 1 112 ? 2.671 -5.668 14.605 1.00 87.69 112 LEU A CA 1
ATOM 884 C C . LEU A 1 112 ? 3.657 -4.496 14.745 1.00 87.69 112 LEU A C 1
ATOM 886 O O . LEU A 1 112 ? 4.663 -4.466 14.035 1.00 87.69 112 LEU A O 1
ATOM 890 N N . MET A 1 113 ? 3.427 -3.585 15.698 1.00 83.69 113 MET A N 1
ATOM 891 C CA . MET A 1 113 ? 4.343 -2.470 15.976 1.00 83.69 113 MET A CA 1
ATOM 892 C C . MET A 1 113 ? 5.715 -2.958 16.458 1.00 83.69 113 MET A C 1
ATOM 894 O O . MET A 1 113 ? 6.722 -2.645 15.826 1.00 83.69 113 MET A O 1
ATOM 898 N N . TYR A 1 114 ? 5.770 -3.777 17.515 1.00 85.75 114 TYR A N 1
ATOM 899 C CA . TYR A 1 114 ? 7.029 -4.289 18.077 1.00 85.75 114 TYR A CA 1
ATOM 900 C C . TYR A 1 114 ? 7.828 -5.145 17.086 1.00 85.75 114 TYR A C 1
ATOM 902 O O . TYR A 1 114 ? 9.056 -5.150 17.120 1.00 85.75 114 TYR A O 1
ATOM 910 N N . THR A 1 115 ? 7.162 -5.873 16.185 1.00 86.31 115 THR A N 1
ATOM 911 C CA . THR A 1 115 ? 7.852 -6.689 15.173 1.00 86.31 115 THR A CA 1
ATOM 912 C C . THR A 1 115 ? 8.271 -5.906 13.927 1.00 86.31 115 THR A C 1
ATOM 914 O O . THR A 1 115 ? 9.035 -6.458 13.126 1.00 86.31 115 THR A O 1
ATOM 917 N N . GLY A 1 116 ? 7.794 -4.666 13.753 1.00 84.62 116 GLY A N 1
ATOM 918 C CA . GLY A 1 116 ? 7.988 -3.840 12.555 1.00 84.62 116 GLY A CA 1
ATOM 919 C C . GLY A 1 116 ? 7.179 -4.300 11.333 1.00 84.62 116 GLY A C 1
ATOM 920 O O . GLY A 1 116 ? 7.459 -3.886 10.205 1.00 84.62 116 GLY A O 1
ATOM 921 N N . VAL A 1 117 ? 6.196 -5.186 11.520 1.00 86.25 117 VAL A N 1
ATOM 922 C CA . VAL A 1 117 ? 5.461 -5.850 10.434 1.00 86.25 117 VAL A CA 1
ATOM 923 C C . VAL A 1 117 ? 4.133 -5.136 10.164 1.00 86.25 117 VAL A C 1
ATOM 925 O O . VAL A 1 117 ? 3.411 -4.747 11.072 1.00 86.25 117 VAL A O 1
ATOM 928 N N . ARG A 1 118 ? 3.787 -4.954 8.881 1.00 84.44 118 ARG A N 1
ATOM 929 C CA . ARG A 1 118 ? 2.619 -4.149 8.452 1.00 84.44 118 ARG A CA 1
ATOM 930 C C . ARG A 1 118 ? 1.336 -4.954 8.184 1.00 84.44 118 ARG A C 1
ATOM 932 O O . ARG A 1 118 ? 0.322 -4.355 7.835 1.00 84.44 118 ARG A O 1
ATOM 939 N N . ALA A 1 119 ? 1.405 -6.285 8.231 1.00 91.69 119 ALA A N 1
ATOM 940 C CA . ALA A 1 119 ? 0.281 -7.208 8.064 1.00 91.69 119 ALA A CA 1
ATOM 941 C C . ALA A 1 119 ? 0.681 -8.631 8.491 1.00 91.69 119 ALA A C 1
ATOM 943 O O . ALA A 1 119 ? 1.832 -9.011 8.280 1.00 91.69 119 ALA A O 1
ATOM 944 N N . ALA A 1 120 ? -0.263 -9.418 9.005 1.00 95.25 120 ALA A N 1
ATOM 945 C CA . ALA A 1 120 ? -0.049 -10.803 9.442 1.00 95.25 120 ALA A CA 1
ATOM 946 C C . ALA A 1 120 ? -1.159 -11.729 8.906 1.00 95.25 120 ALA A C 1
ATOM 948 O O . ALA A 1 120 ? -2.320 -11.305 8.900 1.00 95.25 120 ALA A O 1
ATOM 949 N N . PRO A 1 121 ? -0.863 -12.971 8.474 1.00 95.88 121 PRO A N 1
ATOM 950 C CA . PRO A 1 121 ? -1.887 -13.979 8.218 1.00 95.88 121 PRO A CA 1
ATOM 951 C C . PRO A 1 121 ? -2.645 -14.351 9.496 1.00 95.88 121 PRO A C 1
ATOM 953 O O . PRO A 1 121 ? -2.088 -14.346 10.597 1.00 95.88 121 PRO A O 1
ATOM 956 N N . LEU A 1 122 ? -3.923 -14.686 9.332 1.00 95.69 122 LEU A N 1
ATOM 957 C CA . LEU A 1 122 ? -4.816 -15.108 10.406 1.00 95.69 122 LEU A CA 1
ATOM 958 C C . LEU A 1 122 ? -5.053 -16.611 10.340 1.00 95.69 122 LEU A C 1
ATOM 960 O O . LEU A 1 122 ? -5.745 -17.084 9.437 1.00 95.69 122 LEU A O 1
ATOM 964 N N . TRP A 1 123 ? -4.502 -17.335 11.309 1.00 96.44 123 TRP A N 1
ATOM 965 C CA . TRP A 1 123 ? -4.739 -18.759 11.514 1.00 96.44 123 TRP A CA 1
ATOM 966 C C . TRP A 1 123 ? -6.039 -18.972 12.289 1.00 96.44 123 TRP A C 1
ATOM 968 O O . TRP A 1 123 ? -6.241 -18.365 13.342 1.00 96.44 123 TRP A O 1
ATOM 978 N N . ASN A 1 124 ? -6.916 -19.839 11.788 1.00 94.69 124 ASN A N 1
ATOM 979 C CA . ASN A 1 124 ? -8.055 -20.327 12.552 1.00 94.69 124 ASN A CA 1
ATOM 980 C C . ASN A 1 124 ? -7.785 -21.767 12.998 1.00 94.69 124 ASN A C 1
ATOM 982 O O . ASN A 1 124 ? -7.750 -22.686 12.180 1.00 94.69 124 ASN A O 1
ATOM 986 N N . GLU A 1 125 ? -7.636 -21.949 14.306 1.00 93.75 125 GLU A N 1
ATOM 987 C CA . GLU A 1 125 ? -7.258 -23.223 14.918 1.00 93.75 125 GLU A CA 1
ATOM 988 C C . GLU A 1 125 ? -8.326 -24.323 14.788 1.00 93.75 125 GLU A C 1
ATOM 990 O O . GLU A 1 125 ? -7.987 -25.501 14.706 1.00 93.75 125 GLU A O 1
ATOM 995 N N . GLN A 1 126 ? -9.611 -23.961 14.711 1.00 92.69 126 GLN A N 1
ATOM 996 C CA . GLN A 1 126 ? -10.708 -24.926 14.538 1.00 92.69 126 GLN A CA 1
ATOM 997 C C . GLN A 1 126 ? -10.801 -25.439 13.097 1.00 92.69 126 GLN A C 1
ATOM 999 O O . GLN A 1 126 ? -11.087 -26.610 12.871 1.00 92.69 126 GLN A O 1
ATOM 1004 N N . LEU A 1 127 ? -10.556 -24.561 12.122 1.00 91.94 127 LEU A N 1
ATOM 1005 C CA . LEU A 1 127 ? -10.601 -24.872 10.692 1.00 91.94 127 LEU A CA 1
ATOM 1006 C C . LEU A 1 127 ? -9.243 -25.322 10.129 1.00 91.94 127 LEU A C 1
ATOM 1008 O O . LEU A 1 127 ? -9.172 -25.620 8.938 1.00 91.94 127 LEU A O 1
ATOM 1012 N N . LYS A 1 128 ? -8.186 -25.310 10.956 1.00 92.56 128 LYS A N 1
ATOM 1013 C CA . LYS A 1 128 ? -6.795 -25.655 10.617 1.00 92.56 128 LYS A CA 1
ATOM 1014 C C . LYS A 1 128 ? -6.317 -25.031 9.300 1.00 92.56 128 LYS A C 1
ATOM 1016 O O . LYS A 1 128 ? -5.721 -25.697 8.460 1.00 92.56 128 LYS A O 1
ATOM 1021 N N . LYS A 1 129 ? -6.617 -23.741 9.111 1.00 94.06 129 LYS A N 1
ATOM 1022 C CA . LYS A 1 129 ? -6.260 -22.996 7.896 1.00 94.06 129 LYS A CA 1
ATOM 1023 C C . LYS A 1 129 ? -6.110 -21.500 8.134 1.00 94.06 129 LYS A C 1
ATOM 1025 O O . LYS A 1 129 ? -6.696 -20.934 9.063 1.00 94.06 129 LYS A O 1
ATOM 1030 N N . TYR A 1 130 ? -5.414 -20.837 7.216 1.00 95.50 130 TYR A N 1
ATOM 1031 C CA . TYR A 1 130 ? -5.439 -19.383 7.116 1.00 95.50 130 TYR A CA 1
ATOM 1032 C C . TYR A 1 130 ? -6.791 -18.899 6.569 1.00 95.50 130 TYR A C 1
ATOM 1034 O O . TYR A 1 130 ? -7.262 -19.373 5.537 1.00 95.50 130 TYR A O 1
ATOM 1042 N N . ILE A 1 131 ? -7.427 -17.943 7.254 1.00 93.06 131 ILE A N 1
ATOM 1043 C CA . ILE A 1 131 ? -8.765 -17.429 6.889 1.00 93.06 131 ILE A CA 1
ATOM 1044 C C . ILE A 1 131 ? -8.767 -15.972 6.410 1.00 93.06 131 ILE A C 1
ATOM 1046 O O . ILE A 1 131 ? -9.823 -15.411 6.109 1.00 93.06 131 ILE A O 1
ATOM 1050 N N . GLY A 1 132 ? -7.611 -15.315 6.387 1.00 93.31 132 GLY A N 1
ATOM 1051 C CA . GLY A 1 132 ? -7.492 -13.921 5.975 1.00 93.31 132 GLY A CA 1
ATOM 1052 C C . GLY A 1 132 ? -6.173 -13.290 6.401 1.00 93.31 132 GLY A C 1
ATOM 1053 O O . GLY A 1 132 ? -5.284 -13.958 6.923 1.00 93.31 132 GLY A O 1
ATOM 1054 N N . MET A 1 133 ? -6.087 -11.978 6.208 1.00 93.19 133 MET A N 1
ATOM 1055 C CA . MET A 1 133 ? -5.004 -11.131 6.704 1.00 93.19 133 MET A CA 1
ATOM 1056 C C . MET A 1 133 ? -5.550 -10.172 7.760 1.00 93.19 133 MET A C 1
ATOM 1058 O O . MET A 1 133 ? -6.674 -9.692 7.623 1.00 93.19 133 MET A O 1
ATOM 1062 N N . LEU A 1 134 ? -4.740 -9.850 8.768 1.00 92.69 134 LEU A N 1
ATOM 1063 C CA . LEU A 1 134 ? -4.892 -8.637 9.564 1.00 92.69 134 LEU A CA 1
ATOM 1064 C C . LEU A 1 134 ? -4.001 -7.554 8.961 1.00 92.69 134 LEU A C 1
ATOM 1066 O O . LEU A 1 134 ? -2.789 -7.742 8.811 1.00 92.69 134 LEU A O 1
ATOM 1070 N N . THR A 1 135 ? -4.597 -6.418 8.623 1.00 91.31 135 THR A N 1
ATOM 1071 C CA . THR A 1 135 ? -3.911 -5.266 8.035 1.00 91.31 135 THR A CA 1
ATOM 1072 C C . THR A 1 135 ? -4.317 -3.973 8.737 1.00 91.31 135 THR A C 1
ATOM 1074 O O . THR A 1 135 ? -5.286 -3.925 9.492 1.00 91.31 135 THR A O 1
ATOM 1077 N N . ILE A 1 136 ? -3.614 -2.877 8.447 1.00 89.12 136 ILE A N 1
ATOM 1078 C CA . ILE A 1 136 ? -3.982 -1.558 8.984 1.00 89.12 136 ILE A CA 1
ATOM 1079 C C . ILE A 1 136 ? -5.332 -1.079 8.408 1.00 89.12 136 ILE A C 1
ATOM 1081 O O . ILE A 1 136 ? -6.056 -0.347 9.069 1.00 89.12 136 ILE A O 1
ATOM 1085 N N . THR A 1 137 ? -5.753 -1.571 7.235 1.00 90.50 137 THR A N 1
ATOM 1086 C CA . THR A 1 137 ? -7.114 -1.350 6.711 1.00 90.50 137 THR A CA 1
ATOM 1087 C C . THR A 1 137 ? -8.181 -1.873 7.675 1.00 90.50 137 THR A C 1
ATOM 1089 O O . THR A 1 137 ? -9.232 -1.256 7.822 1.00 90.50 137 THR A O 1
ATOM 1092 N N . ASP A 1 138 ? -7.918 -2.983 8.363 1.00 89.31 138 ASP A N 1
ATOM 1093 C CA . ASP A 1 138 ? -8.861 -3.563 9.319 1.00 89.31 138 ASP A CA 1
ATOM 1094 C C . ASP A 1 138 ? -8.894 -2.755 10.622 1.00 89.31 138 ASP A C 1
ATOM 1096 O O . ASP A 1 138 ? -9.971 -2.557 11.177 1.00 89.31 138 ASP A O 1
ATOM 1100 N N . PHE A 1 139 ? -7.763 -2.163 11.031 1.00 86.94 139 PHE A N 1
ATOM 1101 C CA . PHE A 1 139 ? -7.748 -1.158 12.102 1.00 86.94 139 PHE A CA 1
ATOM 1102 C C . PHE A 1 139 ? -8.617 0.054 11.757 1.00 86.94 139 PHE A C 1
ATOM 1104 O O . PHE A 1 139 ? -9.431 0.480 12.570 1.00 86.94 139 PHE A O 1
ATOM 1111 N N . ILE A 1 140 ? -8.513 0.567 10.527 1.00 90.69 140 ILE A N 1
ATOM 1112 C CA . ILE A 1 140 ? -9.330 1.700 10.076 1.00 90.69 140 ILE A CA 1
ATOM 1113 C C . ILE A 1 140 ? -10.824 1.339 10.103 1.00 90.69 140 ILE A C 1
ATOM 1115 O O . ILE A 1 140 ? -11.625 2.141 10.577 1.00 90.69 140 ILE A O 1
ATOM 1119 N N . LYS A 1 141 ? -11.218 0.131 9.670 1.00 89.75 141 LYS A N 1
ATOM 1120 C CA . LYS A 1 141 ? -12.614 -0.343 9.789 1.00 89.75 141 LYS A CA 1
ATOM 1121 C C . LYS A 1 141 ? -13.088 -0.375 11.246 1.00 89.75 141 LYS A C 1
ATOM 1123 O O . LYS A 1 141 ? -14.173 0.125 11.528 1.00 89.75 141 LYS A O 1
ATOM 1128 N N . ILE A 1 142 ? -12.276 -0.921 12.157 1.00 87.06 142 ILE A N 1
ATOM 1129 C CA . ILE A 1 142 ? -12.560 -0.977 13.603 1.00 87.06 142 ILE A CA 1
ATOM 1130 C C . ILE A 1 142 ? -12.797 0.434 14.160 1.00 87.06 142 ILE A C 1
ATOM 1132 O O . ILE A 1 142 ? -13.830 0.686 14.780 1.00 87.06 142 ILE A O 1
ATOM 1136 N N . LEU A 1 143 ? -11.886 1.370 13.873 1.00 86.81 143 LEU A N 1
ATOM 1137 C CA . LEU A 1 143 ? -11.976 2.763 14.319 1.00 86.81 143 LEU A CA 1
ATOM 1138 C C . LEU A 1 143 ? -13.215 3.480 13.762 1.00 86.81 143 LEU A C 1
ATOM 1140 O O . LEU A 1 143 ? -13.930 4.135 14.518 1.00 86.81 143 LEU A O 1
ATOM 1144 N N . ARG A 1 144 ? -13.520 3.314 12.468 1.00 87.00 144 ARG A N 1
ATOM 1145 C CA . ARG A 1 144 ? -14.729 3.882 11.843 1.00 87.00 144 ARG A CA 1
ATOM 1146 C C . ARG A 1 144 ? -16.015 3.327 12.458 1.00 87.00 144 ARG A C 1
ATOM 1148 O O . ARG A 1 144 ? -16.942 4.092 12.711 1.00 87.00 144 ARG A O 1
ATOM 1155 N N . GLN A 1 145 ? -16.081 2.016 12.689 1.00 82.75 145 GLN A N 1
ATOM 1156 C CA . GLN A 1 145 ? -17.268 1.365 13.250 1.00 82.75 145 GLN A CA 1
ATOM 1157 C C . GLN A 1 145 ? -17.511 1.787 14.703 1.00 82.75 145 GLN A C 1
ATOM 1159 O O . GLN A 1 145 ? -18.652 2.027 15.098 1.00 82.75 145 GLN A O 1
ATOM 1164 N N . TYR A 1 146 ? -16.438 1.929 15.481 1.00 79.31 146 TYR A N 1
ATOM 1165 C CA . TYR A 1 146 ? -16.511 2.485 16.825 1.00 79.31 146 TYR A CA 1
ATOM 1166 C C . TYR A 1 146 ? -16.979 3.942 16.824 1.00 79.31 146 TYR A C 1
ATOM 1168 O O . TYR A 1 146 ? -17.938 4.256 17.518 1.00 79.31 146 TYR A O 1
ATOM 1176 N N . TYR A 1 147 ? -16.374 4.811 16.007 1.00 79.75 147 TYR A N 1
ATOM 1177 C CA . TYR A 1 147 ? -16.707 6.242 15.986 1.00 79.75 147 TYR A CA 1
ATOM 1178 C C . TYR A 1 147 ? -18.178 6.508 15.613 1.00 79.75 147 TYR A C 1
ATOM 1180 O O . TYR A 1 147 ? -18.773 7.484 16.059 1.00 79.75 147 TYR A O 1
ATOM 1188 N N . LYS A 1 148 ? -18.796 5.615 14.827 1.00 76.25 148 LYS A N 1
ATOM 1189 C CA . LYS A 1 148 ? -20.235 5.645 14.511 1.00 76.25 148 LYS A CA 1
ATOM 1190 C C . LYS A 1 148 ? -21.153 5.179 15.653 1.00 76.25 148 LYS A C 1
ATOM 1192 O O . LYS A 1 148 ? -22.362 5.356 15.543 1.00 76.25 148 LYS A O 1
ATOM 1197 N N . THR A 1 149 ? -20.622 4.557 16.707 1.00 72.69 149 THR A N 1
ATOM 1198 C CA . THR A 1 149 ? -21.400 3.937 17.791 1.00 72.69 149 THR A CA 1
ATOM 1199 C C . THR A 1 149 ? -21.327 4.795 19.064 1.00 72.69 149 THR A C 1
ATOM 1201 O O . THR A 1 149 ? -20.384 4.642 19.842 1.00 72.69 149 THR A O 1
ATOM 1204 N N . PRO A 1 150 ? -22.295 5.698 19.316 1.00 69.38 150 PRO A N 1
ATOM 1205 C CA . PRO A 1 150 ? -22.257 6.566 20.491 1.00 69.38 150 PRO A CA 1
ATOM 1206 C C . PRO A 1 150 ? -22.337 5.764 21.800 1.00 69.38 150 PRO A C 1
ATOM 1208 O O . PRO A 1 150 ? -23.071 4.782 21.899 1.00 69.38 150 PRO A O 1
ATOM 1211 N N . GLY A 1 151 ? -21.602 6.214 22.820 1.00 68.56 151 GLY A N 1
ATOM 1212 C CA . GLY A 1 151 ? -21.707 5.704 24.193 1.00 68.56 151 GLY A CA 1
ATOM 1213 C C . GLY A 1 151 ? -20.923 4.426 24.521 1.00 68.56 151 GLY A C 1
ATOM 1214 O O . GLY A 1 151 ? -21.023 3.957 25.650 1.00 68.56 151 GLY A O 1
ATOM 1215 N N . LYS A 1 152 ? -20.135 3.869 23.591 1.00 69.06 152 LYS A N 1
ATOM 1216 C CA . LYS A 1 152 ? -19.148 2.818 23.911 1.00 69.06 152 LYS A CA 1
ATOM 1217 C C . LYS A 1 152 ? -17.801 3.429 24.282 1.00 69.06 152 LYS A C 1
ATOM 1219 O O . LYS A 1 152 ? -17.459 4.483 23.758 1.00 69.06 152 LYS A O 1
ATOM 1224 N N . ASP A 1 153 ? -17.024 2.744 25.121 1.00 70.88 153 ASP A N 1
ATOM 1225 C CA . ASP A 1 153 ? -15.616 3.077 25.369 1.00 70.88 153 ASP A CA 1
ATOM 1226 C C . ASP A 1 153 ? -14.700 2.282 24.421 1.00 70.88 153 ASP A C 1
ATOM 1228 O O . ASP A 1 153 ? -14.846 1.071 24.239 1.00 70.88 153 ASP A O 1
ATOM 1232 N N . ILE A 1 154 ? -13.722 2.961 23.818 1.00 71.25 154 ILE A N 1
ATOM 1233 C CA . ILE A 1 154 ? -12.727 2.353 22.935 1.00 71.25 154 ILE A CA 1
ATOM 1234 C C . ILE A 1 154 ? -11.832 1.352 23.676 1.00 71.25 154 ILE A C 1
ATOM 1236 O O . ILE A 1 154 ? -11.288 0.438 23.049 1.00 71.25 154 ILE A O 1
ATOM 1240 N N . THR A 1 155 ? -11.705 1.474 25.005 1.00 68.88 155 THR A N 1
ATOM 1241 C CA . THR A 1 155 ? -10.949 0.502 25.807 1.00 68.88 155 THR A CA 1
ATOM 1242 C C . THR A 1 155 ? -11.601 -0.882 25.841 1.00 68.88 155 THR A C 1
ATOM 1244 O O . THR A 1 155 ? -10.883 -1.877 25.949 1.00 68.88 155 THR A O 1
ATOM 1247 N N . GLU A 1 156 ? -12.919 -0.999 25.629 1.00 75.88 156 GLU A N 1
ATOM 1248 C CA . GLU A 1 156 ? -13.570 -2.306 25.472 1.00 75.88 156 GLU A CA 1
ATOM 1249 C C . GLU A 1 156 ? -13.067 -3.022 24.211 1.00 75.88 156 GLU A C 1
ATOM 1251 O O . GLU A 1 156 ? -12.785 -4.222 24.245 1.00 75.88 156 GLU A O 1
ATOM 1256 N N . LEU A 1 157 ? -12.866 -2.288 23.108 1.00 73.50 157 LEU A N 1
ATOM 1257 C CA . LEU A 1 157 ? -12.411 -2.866 21.837 1.00 73.50 157 LEU A CA 1
ATOM 1258 C C . LEU A 1 157 ? -11.004 -3.457 21.933 1.00 73.50 157 LEU A C 1
ATOM 1260 O O . LEU A 1 157 ? -10.691 -4.413 21.223 1.00 73.50 157 LEU A O 1
ATOM 1264 N N . GLU A 1 158 ? -10.155 -2.895 22.801 1.00 77.62 158 GLU A N 1
ATOM 1265 C CA . GLU A 1 158 ? -8.807 -3.407 23.067 1.00 77.62 158 GLU A CA 1
ATOM 1266 C C . GLU A 1 158 ? -8.836 -4.869 23.557 1.00 77.62 158 GLU A C 1
ATOM 1268 O O . GLU A 1 158 ? -7.889 -5.628 23.310 1.00 77.62 158 GLU A O 1
ATOM 1273 N N . SER A 1 159 ? -9.913 -5.257 24.251 1.00 82.75 159 SER A N 1
ATOM 1274 C CA . SER A 1 159 ? -10.100 -6.595 24.819 1.00 82.75 159 SER A CA 1
ATOM 1275 C C . SER A 1 159 ? -10.624 -7.624 23.813 1.00 82.75 159 SER A C 1
ATOM 1277 O O . SER A 1 159 ? -10.326 -8.809 23.960 1.00 82.75 159 SER A O 1
ATOM 1279 N N . TYR A 1 160 ? -11.357 -7.193 22.781 1.00 87.38 160 TYR A N 1
ATOM 1280 C CA . TYR A 1 160 ? -12.045 -8.101 21.861 1.00 87.38 160 TYR A CA 1
ATOM 1281 C C . TYR A 1 160 ? -11.061 -8.909 21.002 1.00 87.38 160 TYR A C 1
ATOM 1283 O O . TYR A 1 160 ? -10.025 -8.409 20.549 1.00 87.38 160 TYR A O 1
ATOM 1291 N N . GLU A 1 161 ? -11.420 -10.165 20.737 1.00 92.56 161 GLU A N 1
ATOM 1292 C CA . GLU A 1 161 ? -10.687 -11.049 19.830 1.00 92.56 161 GLU A CA 1
ATOM 1293 C C . GLU A 1 161 ? -10.829 -10.607 18.365 1.00 92.56 161 GLU A C 1
ATOM 1295 O O . GLU A 1 161 ? -11.841 -10.016 17.962 1.00 92.56 161 GLU A O 1
ATOM 1300 N N . ILE A 1 162 ? -9.846 -10.956 17.527 1.00 91.50 162 ILE A N 1
ATOM 1301 C CA . ILE A 1 162 ? -9.935 -10.739 16.073 1.00 91.50 162 ILE A CA 1
ATOM 1302 C C . ILE A 1 162 ? -11.172 -11.443 15.495 1.00 91.50 162 ILE A C 1
ATOM 1304 O O . ILE A 1 162 ? -11.839 -10.888 14.620 1.00 91.50 162 ILE A O 1
ATOM 1308 N N . GLN A 1 163 ? -11.516 -12.638 15.984 1.00 90.88 163 GLN A N 1
ATOM 1309 C CA . GLN A 1 163 ? -12.678 -13.396 15.515 1.00 90.88 163 GLN A CA 1
ATOM 1310 C C . GLN A 1 163 ? -13.997 -12.640 15.730 1.00 90.88 163 GLN A C 1
ATOM 1312 O O . GLN A 1 163 ? -14.833 -12.610 14.822 1.00 90.88 163 GLN A O 1
ATOM 1317 N N . THR A 1 164 ? -14.161 -11.978 16.880 1.00 89.62 164 THR A N 1
ATOM 1318 C CA . THR A 1 164 ? -15.329 -11.136 17.183 1.00 89.62 164 THR A CA 1
ATOM 1319 C C . THR A 1 164 ? -15.473 -10.031 16.145 1.00 89.62 164 THR A C 1
ATOM 1321 O O . THR A 1 164 ? -16.531 -9.871 15.538 1.00 89.62 164 THR A O 1
ATOM 1324 N N . TRP A 1 165 ? -14.386 -9.317 15.853 1.00 85.69 165 TRP A N 1
ATOM 1325 C CA . TRP A 1 165 ? -14.415 -8.231 14.876 1.00 85.69 165 TRP A CA 1
ATOM 1326 C C . TRP A 1 165 ? -14.557 -8.691 13.434 1.00 85.69 165 TRP A C 1
ATOM 1328 O O . TRP A 1 165 ? -15.188 -7.993 12.648 1.00 85.69 165 TRP A O 1
ATOM 1338 N N . ARG A 1 166 ? -14.057 -9.876 13.075 1.00 86.88 166 ARG A N 1
ATOM 1339 C CA . ARG A 1 166 ? -14.356 -10.475 11.767 1.00 86.88 166 ARG A CA 1
ATOM 1340 C C . ARG A 1 166 ? -15.844 -10.762 11.596 1.00 86.88 166 ARG A C 1
ATOM 1342 O O . ARG A 1 166 ? -16.316 -10.684 10.471 1.00 86.88 166 ARG A O 1
ATOM 1349 N N . ASN A 1 167 ? -16.570 -11.067 12.673 1.00 86.25 167 ASN A N 1
ATOM 1350 C CA . ASN A 1 167 ? -18.024 -11.243 12.638 1.00 86.25 167 ASN A CA 1
ATOM 1351 C C . ASN A 1 167 ? -18.773 -9.899 12.622 1.00 86.25 167 ASN A C 1
ATOM 1353 O O . ASN A 1 167 ? -19.737 -9.769 11.884 1.00 86.25 167 ASN A O 1
ATOM 1357 N N . VAL A 1 168 ? -18.302 -8.875 13.343 1.00 83.62 168 VAL A N 1
ATOM 1358 C CA . VAL A 1 168 ? -18.855 -7.505 13.236 1.00 83.62 168 VAL A CA 1
ATOM 1359 C C . VAL A 1 168 ? -18.652 -6.924 11.830 1.00 83.62 168 VAL A C 1
ATOM 1361 O O . VAL A 1 168 ? -19.528 -6.254 11.297 1.00 83.62 168 VAL A O 1
ATOM 1364 N N . LEU A 1 169 ? -17.505 -7.202 11.208 1.00 80.94 169 LEU A N 1
ATOM 1365 C CA . LEU A 1 169 ? -17.125 -6.748 9.868 1.00 80.94 169 LEU A CA 1
ATOM 1366 C C . LEU A 1 169 ? -17.502 -7.773 8.781 1.00 80.94 169 LEU A C 1
ATOM 1368 O O . LEU A 1 169 ? -16.761 -7.937 7.808 1.00 80.94 169 LEU A O 1
ATOM 1372 N N . GLU A 1 170 ? -18.627 -8.477 8.945 1.00 77.38 170 GLU A N 1
ATOM 1373 C CA . GLU A 1 170 ? -19.072 -9.544 8.035 1.00 77.38 170 GLU A CA 1
ATOM 1374 C C . GLU A 1 170 ? -19.240 -9.068 6.586 1.00 77.38 170 GLU A C 1
ATOM 1376 O O . GLU A 1 170 ? -18.778 -9.749 5.674 1.00 77.38 170 GLU A O 1
ATOM 1381 N N . GLU A 1 171 ? -19.751 -7.851 6.371 1.00 77.25 171 GLU A N 1
ATOM 1382 C CA . GLU A 1 171 ? -19.850 -7.222 5.041 1.00 77.25 171 GLU A CA 1
ATOM 1383 C C . GLU A 1 171 ? -18.487 -7.046 4.332 1.00 77.25 171 GLU A C 1
ATOM 1385 O O . GLU A 1 171 ? -18.423 -6.916 3.110 1.00 77.25 171 GLU A O 1
ATOM 1390 N N . TYR A 1 172 ? -17.375 -7.097 5.079 1.00 74.25 172 TYR A N 1
ATOM 1391 C CA . TYR A 1 172 ? -16.008 -7.040 4.551 1.00 74.25 172 TYR A CA 1
ATOM 1392 C C . TYR A 1 172 ? -15.292 -8.401 4.542 1.00 74.25 172 TYR A C 1
ATOM 1394 O O . TYR A 1 172 ? -14.095 -8.438 4.224 1.00 74.25 172 TYR A O 1
ATOM 1402 N N . LYS A 1 173 ? -15.959 -9.515 4.890 1.00 76.56 173 LYS A N 1
ATOM 1403 C CA . LYS A 1 173 ? -15.372 -10.862 4.791 1.00 76.56 173 LYS A CA 1
ATOM 1404 C C . LYS A 1 173 ? -15.113 -11.195 3.322 1.00 76.56 173 LYS A C 1
ATOM 1406 O O . LYS A 1 173 ? -16.019 -11.525 2.567 1.00 76.56 173 LYS A O 1
ATOM 1411 N N . ARG A 1 174 ? -13.840 -11.162 2.931 1.00 80.12 174 ARG A N 1
ATOM 1412 C CA . ARG A 1 174 ? -13.353 -11.730 1.668 1.00 80.12 174 ARG A CA 1
ATOM 1413 C C . ARG A 1 174 ? -12.560 -13.009 1.958 1.00 80.12 174 ARG A C 1
ATOM 1415 O O . ARG A 1 174 ? -11.883 -13.054 2.993 1.00 80.12 174 ARG A O 1
ATOM 1422 N N . PRO A 1 175 ? -12.614 -14.027 1.080 1.00 86.75 175 PRO A N 1
ATOM 1423 C CA . PRO A 1 175 ? -11.683 -15.149 1.119 1.00 86.75 175 PRO A CA 1
ATOM 1424 C C . PRO A 1 175 ? -10.229 -14.665 1.137 1.00 86.75 175 PRO A C 1
ATOM 1426 O O . PRO A 1 175 ? -9.913 -13.581 0.639 1.00 86.75 175 PRO A O 1
ATOM 1429 N N . LEU A 1 176 ? -9.335 -15.468 1.713 1.00 93.31 176 LEU A N 1
ATOM 1430 C CA . LEU A 1 176 ? -7.910 -15.173 1.660 1.00 93.31 176 LEU A CA 1
ATOM 1431 C C . LEU A 1 176 ? -7.410 -15.327 0.220 1.00 93.31 176 LEU A C 1
ATOM 1433 O O . LEU A 1 176 ? -7.391 -16.430 -0.312 1.00 93.31 176 LEU A O 1
ATOM 1437 N N . VAL A 1 177 ? -6.963 -14.226 -0.378 1.00 95.00 177 VAL A N 1
ATOM 1438 C CA . VAL A 1 177 ? -6.201 -14.252 -1.629 1.00 95.00 177 VAL A CA 1
ATOM 1439 C C . VAL A 1 177 ? -4.752 -14.594 -1.283 1.00 95.00 177 VAL A C 1
ATOM 1441 O O . VAL A 1 177 ? -4.122 -13.869 -0.513 1.00 95.00 177 VAL A O 1
ATOM 1444 N N . HIS A 1 178 ? -4.240 -15.690 -1.837 1.00 96.88 178 HIS A N 1
ATOM 1445 C CA . HIS A 1 178 ? -2.866 -16.170 -1.680 1.00 96.88 178 HIS A CA 1
ATOM 1446 C C . HIS A 1 178 ? -2.377 -16.795 -2.996 1.00 96.88 178 HIS A C 1
ATOM 1448 O O . HIS A 1 178 ? -3.155 -16.935 -3.940 1.00 96.88 178 HIS A O 1
ATOM 1454 N N . VAL A 1 179 ? -1.100 -17.169 -3.051 1.00 97.38 179 VAL A N 1
ATOM 1455 C CA . VAL A 1 179 ? -0.466 -17.870 -4.184 1.00 97.38 179 VAL A CA 1
ATOM 1456 C C . VAL A 1 179 ? 0.398 -19.028 -3.691 1.00 97.38 179 VAL A C 1
ATOM 1458 O O . VAL A 1 179 ? 0.803 -19.025 -2.525 1.00 97.38 179 VAL A O 1
ATOM 1461 N N . SER A 1 180 ? 0.688 -19.998 -4.562 1.00 97.19 180 SER A N 1
ATOM 1462 C CA . SER A 1 180 ? 1.779 -20.954 -4.337 1.00 97.19 180 SER A CA 1
ATOM 1463 C C . SER A 1 180 ? 3.143 -20.289 -4.601 1.00 97.19 180 SER A C 1
ATOM 1465 O O . SER A 1 180 ? 3.194 -19.186 -5.160 1.00 97.19 180 SER A O 1
ATOM 1467 N N . PRO A 1 181 ? 4.266 -20.912 -4.197 1.00 95.19 181 PRO A N 1
ATOM 1468 C CA . PRO A 1 181 ? 5.602 -20.385 -4.479 1.00 95.19 181 PRO A CA 1
ATOM 1469 C C . PRO A 1 181 ? 5.901 -20.283 -5.982 1.00 95.19 181 PRO A C 1
ATOM 1471 O O . PRO A 1 181 ? 6.636 -19.384 -6.385 1.00 95.19 181 PRO A O 1
ATOM 1474 N N . ASP A 1 182 ? 5.282 -21.155 -6.779 1.00 92.69 182 ASP A N 1
ATOM 1475 C CA . ASP A 1 182 ? 5.501 -21.334 -8.221 1.00 92.69 182 ASP A CA 1
ATOM 1476 C C . ASP A 1 182 ? 4.616 -20.431 -9.104 1.00 92.69 182 ASP A C 1
ATOM 1478 O O . ASP A 1 182 ? 4.634 -20.554 -10.321 1.00 92.69 182 ASP A O 1
ATOM 1482 N N . VAL A 1 183 ? 3.832 -19.513 -8.524 1.00 93.44 183 VAL A N 1
ATOM 1483 C CA . VAL A 1 183 ? 3.121 -18.475 -9.299 1.00 93.44 183 VAL A CA 1
ATOM 1484 C C . VAL A 1 183 ? 4.111 -17.396 -9.735 1.00 93.44 183 VAL A C 1
ATOM 1486 O O . VAL A 1 183 ? 4.918 -16.934 -8.920 1.00 93.44 183 VAL A O 1
ATOM 1489 N N . THR A 1 184 ? 4.034 -16.949 -10.988 1.00 93.00 184 THR A N 1
ATOM 1490 C CA . THR A 1 184 ? 4.952 -15.936 -11.537 1.00 93.00 184 THR A CA 1
ATOM 1491 C C . THR A 1 184 ? 4.764 -14.560 -10.887 1.00 93.00 184 THR A C 1
ATOM 1493 O O . THR A 1 184 ? 3.701 -14.231 -10.343 1.00 93.00 184 THR A O 1
ATOM 1496 N N . LEU A 1 185 ? 5.780 -13.693 -10.947 1.00 94.50 185 LEU A N 1
ATOM 1497 C CA . LEU A 1 185 ? 5.653 -12.326 -10.425 1.00 94.50 185 LEU A CA 1
ATOM 1498 C C . LEU A 1 185 ? 4.664 -11.484 -11.245 1.00 94.50 185 LEU A C 1
ATOM 1500 O O . LEU A 1 185 ? 3.988 -10.628 -10.671 1.00 94.50 185 LEU A O 1
ATOM 1504 N N . ALA A 1 186 ? 4.533 -11.741 -12.548 1.00 91.44 186 ALA A N 1
ATOM 1505 C CA . ALA A 1 186 ? 3.527 -11.114 -13.403 1.00 91.44 186 ALA A CA 1
ATOM 1506 C C . ALA A 1 186 ? 2.097 -11.456 -12.941 1.00 91.44 186 ALA A C 1
ATOM 1508 O O . ALA A 1 186 ? 1.290 -10.555 -12.689 1.00 91.44 186 ALA A O 1
ATOM 1509 N N . GLU A 1 187 ? 1.795 -12.737 -12.717 1.00 93.75 187 GLU A N 1
ATOM 1510 C CA . GLU A 1 187 ? 0.508 -13.180 -12.161 1.00 93.75 187 GLU A CA 1
ATOM 1511 C C . GLU A 1 187 ? 0.270 -12.626 -10.752 1.00 93.75 187 GLU A C 1
ATOM 1513 O O . GLU A 1 187 ? -0.833 -12.168 -10.442 1.00 93.75 187 GLU A O 1
ATOM 1518 N N . ALA A 1 188 ? 1.304 -12.570 -9.908 1.00 96.25 188 ALA A N 1
ATOM 1519 C CA . ALA A 1 188 ? 1.211 -11.954 -8.587 1.00 96.25 188 ALA A CA 1
ATOM 1520 C C . ALA A 1 188 ? 0.856 -10.455 -8.659 1.00 96.25 188 ALA A C 1
ATOM 1522 O O . ALA A 1 188 ? 0.059 -9.978 -7.844 1.00 96.25 188 ALA A O 1
ATOM 1523 N N . ILE A 1 189 ? 1.384 -9.704 -9.636 1.00 96.00 189 ILE A N 1
ATOM 1524 C CA . ILE A 1 189 ? 0.989 -8.307 -9.900 1.00 96.00 189 ILE A CA 1
ATOM 1525 C C . ILE A 1 189 ? -0.473 -8.237 -10.355 1.00 96.00 189 ILE A C 1
ATOM 1527 O O . ILE A 1 189 ? -1.226 -7.397 -9.848 1.00 96.00 189 ILE A O 1
ATOM 1531 N N . HIS A 1 190 ? -0.902 -9.121 -11.260 1.00 93.00 190 HIS A N 1
ATOM 1532 C CA . HIS A 1 190 ? -2.298 -9.179 -11.696 1.00 93.00 190 HIS A CA 1
ATOM 1533 C C . HIS A 1 190 ? -3.248 -9.474 -10.526 1.00 93.00 190 HIS A C 1
ATOM 1535 O O . HIS A 1 190 ? -4.231 -8.751 -10.367 1.00 93.00 190 HIS A O 1
ATOM 1541 N N . LEU A 1 191 ? -2.929 -10.430 -9.649 1.00 94.50 191 LEU A N 1
ATOM 1542 C CA . LEU A 1 191 ? -3.726 -10.754 -8.459 1.00 94.50 191 LEU A CA 1
ATOM 1543 C C . LEU A 1 191 ? -3.762 -9.604 -7.441 1.00 94.50 191 LEU A C 1
ATOM 1545 O O . LEU A 1 191 ? -4.845 -9.237 -6.979 1.00 94.50 191 LEU A O 1
ATOM 1549 N N . LEU A 1 192 ? -2.614 -8.985 -7.132 1.00 94.19 192 LEU A N 1
ATOM 1550 C CA . LEU A 1 192 ? -2.540 -7.780 -6.290 1.00 94.19 192 LEU A CA 1
ATOM 1551 C C . LEU A 1 192 ? -3.440 -6.655 -6.844 1.00 94.19 192 LEU A C 1
ATOM 1553 O O . LEU A 1 192 ? -4.160 -5.998 -6.087 1.00 94.19 192 LEU A O 1
ATOM 1557 N N . SER A 1 193 ? -3.428 -6.456 -8.167 1.00 90.31 193 SER A N 1
ATOM 1558 C CA . SER A 1 193 ? -4.217 -5.440 -8.874 1.00 90.31 193 SER A CA 1
ATOM 1559 C C . SER A 1 193 ? -5.720 -5.747 -8.887 1.00 90.31 193 SER A C 1
ATOM 1561 O O . SER A 1 193 ? -6.512 -4.922 -8.428 1.00 90.31 193 SER A O 1
ATOM 1563 N N . GLN A 1 194 ? -6.116 -6.921 -9.390 1.00 89.75 194 GLN A N 1
ATOM 1564 C CA . GLN A 1 194 ? -7.513 -7.320 -9.597 1.00 89.75 194 GLN A CA 1
ATOM 1565 C C . GLN A 1 194 ? -8.266 -7.472 -8.275 1.00 89.75 194 GLN A C 1
ATOM 1567 O O . GLN A 1 194 ? -9.382 -6.977 -8.138 1.00 89.75 194 GLN A O 1
ATOM 1572 N N . GLN A 1 195 ? -7.642 -8.102 -7.276 1.00 90.38 195 GLN A N 1
ATOM 1573 C CA . GLN A 1 195 ? -8.252 -8.292 -5.956 1.00 90.38 195 GLN A CA 1
ATOM 1574 C C . GLN A 1 195 ? -8.144 -7.039 -5.067 1.00 90.38 195 GLN A C 1
ATOM 1576 O O . GLN A 1 195 ? -8.701 -7.006 -3.967 1.00 90.38 195 GLN A O 1
ATOM 1581 N N . GLN A 1 196 ? -7.448 -5.998 -5.546 1.00 88.88 196 GLN A N 1
ATOM 1582 C CA . GLN A 1 196 ? -7.187 -4.735 -4.846 1.00 88.88 196 GLN A CA 1
ATOM 1583 C C . GLN A 1 196 ? -6.520 -4.948 -3.474 1.00 88.88 196 GLN A C 1
ATOM 1585 O O . GLN A 1 196 ? -6.854 -4.298 -2.479 1.00 88.88 196 GLN A O 1
ATOM 1590 N N . VAL A 1 197 ? -5.559 -5.878 -3.414 1.00 91.31 197 VAL A N 1
ATOM 1591 C CA . VAL A 1 197 ? -4.816 -6.230 -2.196 1.00 91.31 197 VAL A CA 1
ATOM 1592 C C . VAL A 1 197 ? -3.365 -5.757 -2.276 1.00 91.31 197 VAL A C 1
ATOM 1594 O O . VAL A 1 197 ? -2.714 -5.778 -3.313 1.00 91.31 197 VAL A O 1
ATOM 1597 N N . HIS A 1 198 ? -2.820 -5.319 -1.140 1.00 92.19 198 HIS A N 1
ATOM 1598 C CA . HIS A 1 198 ? -1.448 -4.795 -1.047 1.00 92.19 198 HIS A CA 1
ATOM 1599 C C . HIS A 1 198 ? -0.444 -5.821 -0.488 1.00 92.19 198 HIS A C 1
ATOM 1601 O O . HIS A 1 198 ? 0.739 -5.504 -0.301 1.00 92.19 198 HIS A O 1
ATOM 1607 N N . ARG A 1 199 ? -0.934 -7.012 -0.135 1.00 94.44 199 ARG A N 1
ATOM 1608 C CA . ARG A 1 199 ? -0.245 -8.092 0.574 1.00 94.44 199 ARG A CA 1
ATOM 1609 C C . ARG A 1 199 ? -0.781 -9.401 0.013 1.00 94.44 199 ARG A C 1
ATOM 1611 O O . ARG A 1 199 ? -1.984 -9.621 0.100 1.00 94.44 199 ARG A O 1
ATOM 1618 N N . LEU A 1 200 ? 0.097 -10.224 -0.540 1.00 96.94 200 LEU A N 1
ATOM 1619 C CA . LEU A 1 200 ? -0.245 -11.513 -1.127 1.00 96.94 200 LEU A CA 1
ATOM 1620 C C . LEU A 1 200 ? 0.602 -12.584 -0.425 1.00 96.94 200 LEU A C 1
ATOM 1622 O O . LEU A 1 200 ? 1.816 -12.618 -0.639 1.00 96.94 200 LEU A O 1
ATOM 1626 N N . PRO A 1 201 ? 0.030 -13.375 0.498 1.00 97.44 201 PRO A N 1
ATOM 1627 C CA . PRO A 1 201 ? 0.749 -14.469 1.133 1.00 97.44 201 PRO A CA 1
ATOM 1628 C C . PRO A 1 201 ? 1.142 -15.531 0.115 1.00 97.44 201 PRO A C 1
ATOM 1630 O O . PRO A 1 201 ? 0.340 -15.903 -0.741 1.00 97.44 201 PRO A O 1
ATOM 1633 N N . VAL A 1 202 ? 2.368 -16.021 0.251 1.00 97.69 202 VAL A N 1
ATOM 1634 C CA . VAL A 1 202 ? 2.845 -17.224 -0.426 1.00 97.69 202 VAL A CA 1
ATOM 1635 C C . VAL A 1 202 ? 2.636 -18.373 0.547 1.00 97.69 202 VAL A C 1
ATOM 1637 O O . VAL A 1 202 ? 3.181 -18.331 1.653 1.00 97.69 202 VAL A O 1
ATOM 1640 N N . ILE A 1 203 ? 1.818 -19.347 0.166 1.00 97.31 203 ILE A N 1
ATOM 1641 C CA . ILE A 1 203 ? 1.491 -20.528 0.968 1.00 97.31 203 ILE A CA 1
ATOM 1642 C C . ILE A 1 203 ? 1.929 -21.750 0.170 1.00 97.31 203 ILE A C 1
ATOM 1644 O O . ILE A 1 203 ? 1.542 -21.889 -0.989 1.00 97.31 203 ILE A O 1
ATOM 1648 N N . ASP A 1 204 ? 2.738 -22.614 0.772 1.00 95.88 204 ASP A N 1
ATOM 1649 C CA . ASP A 1 204 ? 3.105 -23.888 0.160 1.00 95.88 204 ASP A CA 1
ATOM 1650 C C . ASP A 1 204 ? 1.863 -24.799 0.068 1.00 95.88 204 ASP A C 1
ATOM 1652 O O . ASP A 1 204 ? 1.263 -25.099 1.104 1.00 95.88 204 ASP A O 1
ATOM 1656 N N . PRO A 1 205 ? 1.450 -25.250 -1.132 1.00 95.12 205 PRO A N 1
ATOM 1657 C CA . PRO A 1 205 ? 0.309 -26.151 -1.279 1.00 95.12 205 PRO A CA 1
ATOM 1658 C C . PRO A 1 205 ? 0.542 -27.550 -0.684 1.00 95.12 205 PRO A C 1
ATOM 1660 O O . PRO A 1 205 ? -0.438 -28.263 -0.473 1.00 95.12 205 PRO A O 1
ATOM 1663 N N . VAL A 1 206 ? 1.792 -27.957 -0.421 1.00 94.50 206 VAL A N 1
ATOM 1664 C CA . VAL A 1 206 ? 2.123 -29.292 0.109 1.00 94.50 206 VAL A CA 1
ATOM 1665 C C . VAL A 1 206 ? 2.047 -29.330 1.636 1.00 94.50 206 VAL A C 1
ATOM 1667 O O . VAL A 1 206 ? 1.335 -30.165 2.191 1.00 94.50 206 VAL A O 1
ATOM 1670 N N . THR A 1 207 ? 2.763 -28.441 2.330 1.00 94.50 207 THR A N 1
ATOM 1671 C CA . THR A 1 207 ? 2.732 -28.360 3.806 1.00 94.50 207 THR A CA 1
ATOM 1672 C C . THR A 1 207 ? 1.542 -27.567 4.344 1.00 94.50 207 THR A C 1
ATOM 1674 O O . THR A 1 207 ? 1.103 -27.802 5.469 1.00 94.50 207 THR A O 1
ATOM 1677 N N . GLY A 1 208 ? 1.015 -26.624 3.558 1.00 93.75 208 GLY A N 1
ATOM 1678 C CA . GLY A 1 208 ? 0.060 -25.618 4.015 1.00 93.75 208 GLY A CA 1
ATOM 1679 C C . GLY A 1 208 ? 0.702 -24.427 4.737 1.00 93.75 208 GLY A C 1
ATOM 1680 O O . GLY A 1 208 ? -0.036 -23.542 5.174 1.00 93.75 208 GLY A O 1
ATOM 1681 N N . ASP A 1 209 ? 2.033 -24.366 4.859 1.00 94.56 209 ASP A N 1
ATOM 1682 C CA . ASP A 1 209 ? 2.735 -23.299 5.579 1.00 94.56 209 ASP A CA 1
ATOM 1683 C C . ASP A 1 209 ? 2.754 -21.978 4.795 1.00 94.56 209 ASP A C 1
ATOM 1685 O O . ASP A 1 209 ? 3.057 -21.926 3.599 1.00 94.56 209 ASP A O 1
ATOM 1689 N N . ALA A 1 210 ? 2.499 -20.862 5.486 1.00 95.75 210 ALA A N 1
ATOM 1690 C CA . ALA A 1 210 ? 2.753 -19.538 4.927 1.00 95.75 210 ALA A CA 1
ATOM 1691 C C . ALA A 1 210 ? 4.260 -19.234 4.959 1.00 95.75 210 ALA A C 1
ATOM 1693 O O . ALA A 1 210 ? 4.849 -19.061 6.025 1.00 95.75 210 ALA A O 1
ATOM 1694 N N . LEU A 1 211 ? 4.875 -19.117 3.783 1.00 94.75 211 LEU A N 1
ATOM 1695 C CA . LEU A 1 211 ? 6.318 -18.905 3.634 1.00 94.75 211 LEU A CA 1
ATOM 1696 C C . LEU A 1 211 ? 6.695 -17.419 3.685 1.00 94.75 211 LEU A C 1
ATOM 1698 O O . LEU A 1 211 ? 7.707 -17.030 4.269 1.00 94.75 211 LEU A O 1
ATOM 1702 N N . PHE A 1 212 ? 5.902 -16.568 3.027 1.00 95.75 212 PHE A N 1
ATOM 1703 C CA . PHE A 1 212 ? 6.259 -15.167 2.799 1.00 95.75 212 PHE A CA 1
ATOM 1704 C C . PHE A 1 212 ? 5.043 -14.284 2.488 1.00 95.75 212 PHE A C 1
ATOM 1706 O O . PHE A 1 212 ? 3.923 -14.761 2.326 1.00 95.75 212 PHE A O 1
ATOM 1713 N N . ILE A 1 213 ? 5.266 -12.969 2.378 1.00 96.50 213 ILE A N 1
ATOM 1714 C CA . ILE A 1 213 ? 4.260 -12.009 1.902 1.00 96.50 213 ILE A CA 1
ATOM 1715 C C . ILE A 1 213 ? 4.859 -11.183 0.760 1.00 96.50 213 ILE A C 1
ATOM 1717 O O . ILE A 1 213 ? 5.719 -10.316 0.976 1.00 96.50 213 ILE A O 1
ATOM 1721 N N . VAL A 1 214 ? 4.359 -11.420 -0.448 1.00 96.31 214 VAL A N 1
ATOM 1722 C CA . VAL A 1 214 ? 4.660 -10.650 -1.656 1.00 96.31 214 VAL A CA 1
ATOM 1723 C C . VAL A 1 214 ? 3.915 -9.312 -1.615 1.00 96.31 214 VAL A C 1
ATOM 1725 O O . VAL A 1 214 ? 2.805 -9.185 -1.087 1.00 96.31 214 VAL A O 1
ATOM 1728 N N . THR A 1 215 ? 4.570 -8.260 -2.111 1.00 95.56 215 THR A N 1
ATOM 1729 C CA . THR A 1 215 ? 4.043 -6.887 -2.116 1.00 95.56 215 THR A CA 1
ATOM 1730 C C . THR A 1 215 ? 4.595 -6.119 -3.311 1.00 95.56 215 THR A C 1
ATOM 1732 O O . THR A 1 215 ? 5.748 -6.337 -3.678 1.00 95.56 215 THR A O 1
ATOM 1735 N N . HIS A 1 216 ? 3.845 -5.134 -3.816 1.00 95.75 216 HIS A N 1
ATOM 1736 C CA . HIS A 1 216 ? 4.303 -4.207 -4.859 1.00 95.75 216 HIS A CA 1
ATOM 1737 C C . HIS A 1 216 ? 5.724 -3.653 -4.609 1.00 95.75 216 HIS A C 1
ATOM 1739 O O . HIS A 1 216 ? 6.571 -3.701 -5.490 1.00 95.75 216 HIS A O 1
ATOM 1745 N N . LYS A 1 217 ? 6.038 -3.208 -3.379 1.00 93.62 217 LYS A N 1
ATOM 1746 C CA . LYS A 1 217 ? 7.375 -2.674 -3.045 1.00 93.62 217 LYS A CA 1
ATOM 1747 C C . LYS A 1 217 ? 8.485 -3.719 -3.195 1.00 93.62 217 LYS A C 1
ATOM 1749 O O . LYS A 1 217 ? 9.587 -3.374 -3.601 1.00 93.62 217 LYS A O 1
ATOM 1754 N N . ARG A 1 218 ? 8.211 -4.983 -2.851 1.00 93.69 218 ARG A N 1
ATOM 1755 C CA . ARG A 1 218 ? 9.187 -6.079 -2.974 1.00 93.69 218 ARG A CA 1
ATOM 1756 C C . ARG A 1 218 ? 9.403 -6.474 -4.432 1.00 93.69 218 ARG A C 1
ATOM 1758 O O . ARG A 1 218 ? 10.549 -6.624 -4.824 1.00 93.69 218 ARG A O 1
ATOM 1765 N N . ILE A 1 219 ? 8.331 -6.560 -5.222 1.00 95.31 219 ILE A N 1
ATOM 1766 C CA . ILE A 1 219 ? 8.423 -6.892 -6.651 1.00 95.31 219 ILE A CA 1
ATOM 1767 C C . ILE A 1 219 ? 9.171 -5.789 -7.410 1.00 95.31 219 ILE A C 1
ATOM 1769 O O . ILE A 1 219 ? 10.095 -6.091 -8.158 1.00 95.31 219 ILE A O 1
ATOM 1773 N N . LEU A 1 220 ? 8.857 -4.510 -7.153 1.00 94.06 220 LEU A N 1
ATOM 1774 C CA . LEU A 1 220 ? 9.581 -3.407 -7.787 1.00 94.06 220 LEU A CA 1
ATOM 1775 C C . LEU A 1 220 ? 11.054 -3.366 -7.352 1.00 94.06 220 LEU A C 1
ATOM 1777 O O . LEU A 1 220 ? 11.914 -3.255 -8.214 1.00 94.06 220 LEU A O 1
ATOM 1781 N N . ARG A 1 221 ? 11.369 -3.531 -6.053 1.00 90.31 221 ARG A N 1
ATOM 1782 C CA . ARG A 1 221 ? 12.769 -3.617 -5.577 1.00 90.31 221 ARG A CA 1
ATOM 1783 C C . ARG A 1 221 ? 13.531 -4.789 -6.202 1.00 90.31 221 ARG A C 1
ATOM 1785 O O . ARG A 1 221 ? 14.708 -4.630 -6.484 1.00 90.31 221 ARG A O 1
ATOM 1792 N N . PHE A 1 222 ? 12.881 -5.931 -6.426 1.00 90.31 222 PHE A N 1
ATOM 1793 C CA . PHE A 1 222 ? 13.487 -7.080 -7.104 1.00 90.31 222 PHE A CA 1
ATOM 1794 C C . PHE A 1 222 ? 13.790 -6.778 -8.576 1.00 90.31 222 PHE A C 1
ATOM 1796 O O . PHE A 1 222 ? 14.930 -6.938 -9.001 1.00 90.31 222 PHE A O 1
ATOM 1803 N N . LEU A 1 223 ? 12.816 -6.255 -9.331 1.00 88.81 223 LEU A N 1
ATOM 1804 C CA . LEU A 1 223 ? 13.033 -5.832 -10.720 1.00 88.81 223 LEU A CA 1
ATOM 1805 C C . LEU A 1 223 ? 14.147 -4.775 -10.814 1.00 88.81 223 LEU A C 1
ATOM 1807 O O . LEU A 1 223 ? 15.004 -4.847 -11.691 1.00 88.81 223 LEU A O 1
ATOM 1811 N N . PHE A 1 224 ? 14.157 -3.822 -9.879 1.00 85.25 224 PHE A N 1
ATOM 1812 C CA . PHE A 1 224 ? 15.108 -2.715 -9.850 1.00 85.25 224 PHE A CA 1
ATOM 1813 C C . PHE A 1 224 ? 16.556 -3.153 -9.566 1.00 85.25 224 PHE A C 1
ATOM 1815 O O . PHE A 1 224 ? 17.481 -2.512 -10.050 1.00 85.25 224 PHE A O 1
ATOM 1822 N N . ILE A 1 225 ? 16.781 -4.272 -8.862 1.00 82.31 225 ILE A N 1
ATOM 1823 C CA . ILE A 1 225 ? 18.132 -4.846 -8.680 1.00 82.31 225 ILE A CA 1
ATOM 1824 C C . ILE A 1 225 ? 18.756 -5.248 -10.025 1.00 82.31 225 ILE A C 1
ATOM 1826 O O . ILE A 1 225 ? 19.964 -5.124 -10.195 1.00 82.31 225 ILE A O 1
ATOM 1830 N N . TYR A 1 226 ? 17.945 -5.703 -10.984 1.00 78.56 226 TYR A N 1
ATOM 1831 C CA . TYR A 1 226 ? 18.415 -6.208 -12.277 1.00 78.56 226 TYR A CA 1
ATOM 1832 C C . TYR A 1 226 ? 18.191 -5.235 -13.441 1.00 78.56 226 TYR A C 1
ATOM 1834 O O . TYR A 1 226 ? 18.521 -5.571 -14.577 1.00 78.56 226 TYR A O 1
ATOM 1842 N N . ILE A 1 227 ? 17.629 -4.046 -13.188 1.00 79.00 227 ILE A N 1
ATOM 1843 C CA . ILE A 1 227 ? 17.123 -3.153 -14.243 1.00 79.00 227 ILE A CA 1
ATOM 1844 C C . ILE A 1 227 ? 18.210 -2.634 -15.186 1.00 79.00 227 ILE A C 1
ATOM 1846 O O . ILE A 1 227 ? 17.955 -2.493 -16.377 1.00 79.00 227 ILE A O 1
ATOM 1850 N N . TYR A 1 228 ? 19.419 -2.409 -14.667 1.00 76.94 228 TYR A N 1
ATOM 1851 C CA . TYR A 1 228 ? 20.570 -1.921 -15.433 1.00 76.94 228 TYR A CA 1
ATOM 1852 C C . TYR A 1 228 ? 21.281 -3.018 -16.245 1.00 76.94 228 TYR A C 1
ATOM 1854 O O . TYR A 1 228 ? 22.097 -2.699 -17.105 1.00 76.94 228 TYR A O 1
ATOM 1862 N N . ASP A 1 229 ? 20.958 -4.291 -16.001 1.00 78.44 229 ASP A N 1
ATOM 1863 C CA . ASP A 1 229 ? 21.529 -5.439 -16.716 1.00 78.44 229 ASP A CA 1
ATOM 1864 C C . ASP A 1 229 ? 20.603 -5.971 -17.830 1.00 78.44 229 ASP A C 1
ATOM 1866 O O . ASP A 1 229 ? 20.904 -6.991 -18.452 1.00 78.44 229 ASP A O 1
ATOM 1870 N N . MET A 1 230 ? 19.439 -5.349 -18.030 1.00 81.56 230 MET A N 1
ATOM 1871 C CA . MET A 1 230 ? 18.466 -5.710 -19.064 1.00 81.56 230 MET A CA 1
ATOM 1872 C C . MET A 1 230 ? 18.452 -4.644 -20.169 1.00 81.56 230 MET A C 1
ATOM 1874 O O . MET A 1 230 ? 18.711 -3.474 -19.877 1.00 81.56 230 MET A O 1
ATOM 1878 N N . PRO A 1 231 ? 18.106 -5.001 -21.422 1.00 82.81 231 PRO A N 1
ATOM 1879 C CA . PRO A 1 231 ? 17.782 -4.015 -22.449 1.00 82.81 231 PRO A CA 1
ATOM 1880 C C . PRO A 1 231 ? 16.727 -3.027 -21.940 1.00 82.81 231 PRO A C 1
ATOM 1882 O O . PRO A 1 231 ? 15.744 -3.426 -21.317 1.00 82.81 231 PRO A O 1
ATOM 1885 N N . GLU A 1 232 ? 16.930 -1.736 -22.191 1.00 85.81 232 GLU A N 1
ATOM 1886 C CA . GLU A 1 232 ? 16.010 -0.687 -21.753 1.00 85.81 232 GLU A CA 1
ATOM 1887 C C . GLU A 1 232 ? 15.001 -0.350 -22.864 1.00 85.81 232 GLU A C 1
ATOM 1889 O O . GLU A 1 232 ? 15.423 0.101 -23.931 1.00 85.81 232 GLU A O 1
ATOM 1894 N N . PRO A 1 233 ? 13.685 -0.494 -22.626 1.00 89.25 233 PRO A N 1
ATOM 1895 C CA . PRO A 1 233 ? 12.657 -0.080 -23.576 1.00 89.25 233 PRO A CA 1
ATOM 1896 C C . PRO A 1 233 ? 12.538 1.437 -23.699 1.00 89.25 233 PRO A C 1
ATOM 1898 O O . PRO A 1 233 ? 12.657 2.155 -22.704 1.00 89.25 233 PRO A O 1
ATOM 1901 N N . ASP A 1 234 ? 12.147 1.917 -24.881 1.00 90.88 234 ASP A N 1
ATOM 1902 C CA . ASP A 1 234 ? 11.960 3.350 -25.150 1.00 90.88 234 ASP A CA 1
ATOM 1903 C C . ASP A 1 234 ? 11.039 4.046 -24.136 1.00 90.88 234 ASP A C 1
ATOM 1905 O O . ASP A 1 234 ? 11.354 5.143 -23.668 1.00 90.88 234 ASP A O 1
ATOM 1909 N N . PHE A 1 235 ? 9.946 3.393 -23.710 1.00 92.88 235 PHE A N 1
ATOM 1910 C CA . PHE A 1 235 ? 9.006 3.953 -22.728 1.00 92.88 235 PHE A CA 1
ATOM 1911 C C . PHE A 1 235 ? 9.660 4.348 -21.398 1.00 92.88 235 PHE A C 1
ATOM 1913 O O . PHE A 1 235 ? 9.130 5.205 -20.701 1.00 92.88 235 PHE A O 1
ATOM 1920 N N . MET A 1 236 ? 10.824 3.806 -21.031 1.00 93.50 236 MET A N 1
ATOM 1921 C CA . MET A 1 236 ? 11.525 4.215 -19.806 1.00 93.50 236 MET A CA 1
ATOM 1922 C C . MET A 1 236 ? 11.985 5.678 -19.840 1.00 93.50 236 MET A C 1
ATOM 1924 O O . MET A 1 236 ? 12.197 6.284 -18.785 1.00 93.50 236 MET A O 1
ATOM 1928 N N . ARG A 1 237 ? 12.126 6.245 -21.044 1.00 94.69 237 ARG A N 1
ATOM 1929 C CA . ARG A 1 237 ? 12.568 7.622 -21.306 1.00 94.69 237 ARG A CA 1
ATOM 1930 C C . ARG A 1 237 ? 11.411 8.602 -21.474 1.00 94.69 237 ARG A C 1
ATOM 1932 O O . ARG A 1 237 ? 11.629 9.802 -21.342 1.00 94.69 237 ARG A O 1
ATOM 1939 N N . HIS A 1 238 ? 10.209 8.098 -21.732 1.00 96.50 238 HIS A N 1
ATOM 1940 C CA . HIS A 1 238 ? 8.995 8.897 -21.836 1.00 96.50 238 HIS A CA 1
ATOM 1941 C C . HIS A 1 238 ? 8.529 9.397 -20.463 1.00 96.50 238 HIS A C 1
ATOM 1943 O O . HIS A 1 238 ? 8.803 8.780 -19.423 1.00 96.50 238 HIS A O 1
ATOM 1949 N N . SER A 1 239 ? 7.835 10.535 -20.455 1.00 98.12 239 SER A N 1
ATOM 1950 C CA . SER A 1 239 ? 7.321 11.134 -19.221 1.00 98.12 239 SER A CA 1
ATOM 1951 C C . SER A 1 239 ? 6.096 10.401 -18.663 1.00 98.12 239 SER A C 1
ATOM 1953 O O . SER A 1 239 ? 5.343 9.754 -19.394 1.00 98.12 239 SER A O 1
ATOM 1955 N N . LEU A 1 240 ? 5.850 10.535 -17.355 1.00 97.56 240 LEU A N 1
ATOM 1956 C CA . LEU A 1 240 ? 4.640 10.007 -16.706 1.00 97.56 240 LEU A CA 1
ATOM 1957 C C . LEU A 1 240 ? 3.352 10.513 -17.380 1.00 97.56 240 LEU A C 1
ATOM 1959 O O . LEU A 1 240 ? 2.367 9.777 -17.437 1.00 97.56 240 LEU A O 1
ATOM 1963 N N . GLN A 1 241 ? 3.368 11.745 -17.904 1.00 96.56 241 GLN A N 1
ATOM 1964 C CA . GLN A 1 241 ? 2.262 12.325 -18.662 1.00 96.56 241 GLN A CA 1
ATOM 1965 C C . GLN A 1 241 ? 2.073 11.663 -20.035 1.00 96.56 241 GLN A C 1
ATOM 1967 O O . GLN A 1 241 ? 0.944 11.327 -20.381 1.00 96.56 241 GLN A O 1
ATOM 1972 N N . GLU A 1 242 ? 3.148 11.462 -20.805 1.00 96.06 242 GLU A N 1
ATOM 1973 C CA . GLU A 1 242 ? 3.094 10.806 -22.126 1.00 96.06 242 GLU A CA 1
ATOM 1974 C C . GLU A 1 242 ? 2.582 9.367 -22.037 1.00 96.06 242 GLU A C 1
ATOM 1976 O O . GLU A 1 242 ? 1.796 8.930 -22.874 1.00 96.06 242 GLU A O 1
ATOM 1981 N N . LEU A 1 243 ? 3.000 8.644 -20.997 1.00 95.62 243 LEU A N 1
ATOM 1982 C CA . LEU A 1 243 ? 2.589 7.263 -20.742 1.00 95.62 243 LEU A CA 1
ATOM 1983 C C . LEU A 1 243 ? 1.247 7.157 -19.998 1.00 95.62 243 LEU A C 1
ATOM 1985 O O . LEU A 1 243 ? 0.731 6.053 -19.825 1.00 95.62 243 LEU A O 1
ATOM 1989 N N . ASN A 1 244 ? 0.700 8.283 -19.524 1.00 95.62 244 ASN A N 1
ATOM 1990 C CA . ASN A 1 244 ? -0.494 8.361 -18.679 1.00 95.62 244 ASN A CA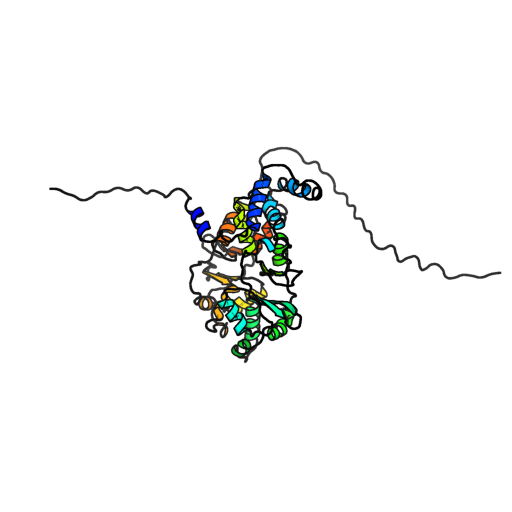 1
ATOM 1991 C C . ASN A 1 244 ? -0.436 7.413 -17.453 1.00 95.62 244 ASN A C 1
ATOM 1993 O O . ASN A 1 244 ? -1.413 6.738 -17.120 1.00 95.62 244 ASN A O 1
ATOM 1997 N N . ILE A 1 245 ? 0.719 7.347 -16.776 1.00 95.31 245 ILE A N 1
ATOM 1998 C CA . ILE A 1 245 ? 0.925 6.489 -15.595 1.00 95.31 245 ILE A CA 1
ATOM 1999 C C . ILE A 1 245 ? 0.726 7.308 -14.319 1.00 95.31 245 ILE A C 1
ATOM 2001 O O . ILE A 1 245 ? 1.472 8.246 -14.038 1.00 95.31 245 ILE A O 1
ATOM 2005 N N . GLY A 1 246 ? -0.249 6.896 -13.510 1.00 95.38 246 GLY A N 1
ATOM 2006 C CA . GLY A 1 246 ? -0.642 7.569 -12.272 1.00 95.38 246 GLY A CA 1
ATOM 2007 C C . GLY A 1 246 ? -2.050 8.159 -12.361 1.00 95.38 246 GLY A C 1
ATOM 2008 O O . GLY A 1 246 ? -2.773 7.967 -13.336 1.00 95.38 246 GLY A O 1
ATOM 2009 N N . THR A 1 247 ? -2.464 8.859 -11.309 1.00 96.56 247 THR A N 1
ATOM 2010 C CA . THR A 1 247 ? -3.772 9.524 -11.225 1.00 96.56 247 THR A CA 1
ATOM 2011 C C . THR A 1 247 ? -3.586 11.037 -11.315 1.00 96.56 247 THR A C 1
ATOM 2013 O O . THR A 1 247 ? -3.019 11.630 -10.400 1.00 96.56 247 THR A O 1
ATOM 2016 N N . PHE A 1 248 ? -4.080 11.648 -12.398 1.00 96.38 248 PHE A N 1
ATOM 2017 C CA . PHE A 1 248 ? -3.961 13.088 -12.705 1.00 96.38 248 PHE A CA 1
ATOM 2018 C C . PHE A 1 248 ? -5.296 13.859 -12.637 1.00 96.38 248 PHE A C 1
ATOM 2020 O O . PHE A 1 248 ? -5.348 15.054 -12.916 1.00 96.38 248 PHE A O 1
ATOM 2027 N N . LYS A 1 249 ? -6.404 13.174 -12.334 1.00 93.88 249 LYS A N 1
ATOM 2028 C CA . LYS A 1 249 ? -7.764 13.736 -12.255 1.00 93.88 249 LYS A CA 1
ATOM 2029 C C . LYS A 1 249 ? -8.469 13.192 -11.020 1.00 93.88 249 LYS A C 1
ATOM 2031 O O . LYS A 1 249 ? -8.110 12.114 -10.551 1.00 93.88 249 LYS A O 1
ATOM 2036 N N . ASP A 1 250 ? -9.434 13.950 -10.501 1.00 94.06 250 ASP A N 1
ATOM 2037 C CA . ASP A 1 250 ? -10.244 13.594 -9.324 1.00 94.06 250 ASP A CA 1
ATOM 2038 C C . ASP A 1 250 ? -9.399 13.135 -8.119 1.00 94.06 250 ASP A C 1
ATOM 2040 O O . ASP A 1 250 ? -9.757 12.225 -7.365 1.00 94.06 250 ASP A O 1
ATOM 2044 N N . ILE A 1 251 ? -8.231 13.769 -7.962 1.00 96.31 251 ILE A N 1
ATOM 2045 C CA . ILE A 1 251 ? -7.237 13.430 -6.948 1.00 96.31 251 ILE A CA 1
ATOM 2046 C C . ILE A 1 251 ? -7.845 13.722 -5.580 1.00 96.31 251 ILE A C 1
ATOM 2048 O O . ILE A 1 251 ? -8.237 14.847 -5.288 1.00 96.31 251 ILE A O 1
ATOM 2052 N N . VAL A 1 252 ? -7.908 12.704 -4.728 1.00 97.56 252 VAL A N 1
ATOM 2053 C CA . VAL A 1 252 ? -8.451 12.841 -3.376 1.00 97.56 252 VAL A CA 1
ATOM 2054 C C . VAL A 1 252 ? -7.327 13.281 -2.442 1.00 97.56 252 VAL A C 1
ATOM 2056 O O . VAL A 1 252 ? -6.335 12.569 -2.283 1.00 97.56 252 VAL A O 1
ATOM 2059 N N . TYR A 1 253 ? -7.498 14.443 -1.822 1.00 97.31 253 TYR A N 1
ATOM 2060 C CA . TYR A 1 253 ? -6.575 15.059 -0.870 1.00 97.31 253 TYR A CA 1
ATOM 2061 C C . TYR A 1 253 ? -7.334 15.520 0.380 1.00 97.31 253 TYR A C 1
ATOM 2063 O O . TYR A 1 253 ? -8.563 15.460 0.429 1.00 97.31 253 TYR A O 1
ATOM 2071 N N . VAL A 1 254 ? -6.599 15.970 1.393 1.00 97.19 254 VAL A N 1
ATOM 2072 C CA . VAL A 1 254 ? -7.142 16.607 2.603 1.00 97.19 254 VAL A CA 1
ATOM 2073 C C . VAL A 1 254 ? -6.378 17.889 2.914 1.00 97.19 254 VAL A C 1
ATOM 2075 O O . VAL A 1 254 ? -5.250 18.070 2.450 1.00 97.19 254 VAL A O 1
ATOM 2078 N N . LYS A 1 255 ? -6.972 18.776 3.711 1.00 96.06 255 LYS A N 1
ATOM 2079 C CA . LYS A 1 255 ? -6.240 19.897 4.300 1.00 96.06 255 LYS A CA 1
ATOM 2080 C C . LYS A 1 255 ? -5.545 19.454 5.588 1.00 96.06 255 LYS A C 1
ATOM 2082 O O . LYS A 1 255 ? -5.850 18.403 6.153 1.00 96.06 255 LYS A O 1
ATOM 2087 N N . LYS A 1 256 ? -4.597 20.259 6.065 1.00 91.38 256 LYS A N 1
ATOM 2088 C CA . LYS A 1 256 ? -3.846 19.987 7.303 1.00 91.38 256 LYS A CA 1
ATOM 2089 C C . LYS A 1 256 ? -4.734 19.943 8.560 1.00 91.38 256 LYS A C 1
ATOM 2091 O O . LYS A 1 256 ? -4.459 19.173 9.478 1.00 91.38 256 LYS A O 1
ATOM 2096 N N . ASP A 1 257 ? -5.809 20.729 8.567 1.00 93.75 257 ASP A N 1
ATOM 2097 C CA . ASP A 1 257 ? -6.811 20.860 9.628 1.00 93.75 257 ASP A CA 1
ATOM 2098 C C . ASP A 1 257 ? -7.955 19.833 9.536 1.00 93.75 257 ASP A C 1
ATOM 2100 O O . ASP A 1 257 ? -8.666 19.643 10.522 1.00 93.75 257 ASP A O 1
ATOM 2104 N N . THR A 1 258 ? -8.100 19.122 8.408 1.00 96.25 258 THR A N 1
ATOM 2105 C CA . THR A 1 258 ? -9.105 18.061 8.227 1.00 96.25 258 THR A CA 1
ATOM 2106 C C . THR A 1 258 ? -9.041 17.037 9.375 1.00 96.25 258 THR A C 1
ATOM 2108 O O . THR A 1 258 ? -7.950 16.531 9.666 1.00 96.25 258 THR A O 1
ATOM 2111 N N . PRO A 1 259 ? -10.173 16.683 10.018 1.00 95.06 259 PRO A N 1
ATOM 2112 C CA . PRO A 1 259 ? -10.206 15.679 11.078 1.00 95.06 259 PRO A CA 1
ATOM 2113 C C . PRO A 1 259 ? -9.723 14.301 10.614 1.00 95.06 259 PRO A C 1
ATOM 2115 O O . PRO A 1 259 ? -10.053 13.843 9.515 1.00 95.06 259 PRO A O 1
ATOM 2118 N N . VAL A 1 260 ? -9.012 13.579 11.484 1.00 93.62 260 VAL A N 1
ATOM 2119 C CA . VAL A 1 260 ? -8.527 12.217 11.202 1.00 93.62 260 VAL A CA 1
ATOM 2120 C C . VAL A 1 260 ? -9.668 11.299 10.765 1.00 93.62 260 VAL A C 1
ATOM 2122 O O . VAL A 1 260 ? -9.504 10.568 9.791 1.00 93.62 260 VAL A O 1
ATOM 2125 N N . ILE A 1 261 ? -10.839 11.350 11.410 1.00 93.38 261 ILE A N 1
ATOM 2126 C CA . ILE A 1 261 ? -11.994 10.520 11.028 1.00 93.38 261 ILE A CA 1
ATOM 2127 C C . ILE A 1 261 ? -12.435 10.735 9.571 1.00 93.38 261 ILE A C 1
ATOM 2129 O O . ILE A 1 261 ? -12.804 9.774 8.894 1.00 93.38 261 ILE A O 1
ATOM 2133 N N . GLU A 1 262 ? -12.358 11.962 9.056 1.00 95.44 262 GLU A N 1
ATOM 2134 C CA . GLU A 1 262 ? -12.704 12.276 7.669 1.00 95.44 262 GLU A CA 1
ATOM 2135 C C . GLU A 1 262 ? -11.660 11.704 6.704 1.00 95.44 262 GLU A C 1
ATOM 2137 O O . GLU A 1 262 ? -12.015 11.006 5.751 1.00 95.44 262 GLU A O 1
ATOM 2142 N N . ALA A 1 263 ? -10.371 11.870 7.015 1.00 95.56 263 ALA A N 1
ATOM 2143 C CA . ALA A 1 263 ? -9.291 11.225 6.273 1.00 95.56 263 ALA A CA 1
ATOM 2144 C C . ALA A 1 263 ? -9.429 9.686 6.278 1.00 95.56 263 ALA A C 1
ATOM 2146 O O . ALA A 1 263 ? -9.280 9.044 5.237 1.00 95.56 263 ALA A O 1
ATOM 2147 N N . LEU A 1 264 ? -9.789 9.075 7.414 1.00 94.94 264 LEU A N 1
ATOM 2148 C CA . LEU A 1 264 ? -10.059 7.635 7.519 1.00 94.94 264 LEU A CA 1
ATOM 2149 C C . LEU A 1 264 ? -11.259 7.193 6.670 1.00 94.94 264 LEU A C 1
ATOM 2151 O O . LEU A 1 264 ? -11.207 6.115 6.072 1.00 94.94 264 LEU A O 1
ATOM 2155 N N . ASN A 1 265 ? -12.320 8.003 6.591 1.00 95.06 265 ASN A N 1
ATOM 2156 C CA . ASN A 1 265 ? -13.448 7.753 5.693 1.00 95.06 265 ASN A CA 1
ATOM 2157 C C . ASN A 1 265 ? -12.990 7.789 4.228 1.00 95.06 265 ASN A C 1
ATOM 2159 O O . ASN A 1 265 ? -13.152 6.794 3.525 1.00 95.06 265 ASN A O 1
ATOM 2163 N N . LEU A 1 266 ? -12.315 8.858 3.790 1.00 96.38 266 LEU A N 1
ATOM 2164 C CA . LEU A 1 266 ? -11.814 9.004 2.415 1.00 96.38 266 LEU A CA 1
ATOM 2165 C C . LEU A 1 266 ? -10.875 7.855 2.000 1.00 96.38 266 LEU A C 1
ATOM 2167 O O . LEU A 1 266 ? -11.038 7.280 0.922 1.00 96.38 266 LEU A O 1
ATOM 2171 N N . LEU A 1 267 ? -9.941 7.456 2.873 1.00 94.81 267 LEU A N 1
ATOM 2172 C CA . LEU A 1 267 ? -9.035 6.318 2.654 1.00 94.81 267 LEU A CA 1
ATOM 2173 C C . LEU A 1 267 ? -9.777 4.990 2.420 1.00 94.81 267 LEU A C 1
ATOM 2175 O O . LEU A 1 267 ? -9.266 4.102 1.730 1.00 94.81 267 LEU A O 1
ATOM 2179 N N . MET A 1 268 ? -10.954 4.814 3.012 1.00 92.31 268 MET A N 1
ATOM 2180 C CA . MET A 1 268 ? -11.750 3.596 2.874 1.00 92.31 268 MET A CA 1
ATOM 2181 C C . MET A 1 268 ? -12.720 3.677 1.701 1.00 92.31 268 MET A C 1
ATOM 2183 O O . MET A 1 268 ? -12.718 2.787 0.855 1.00 92.31 268 MET A O 1
ATOM 2187 N N . ASP A 1 269 ? -13.494 4.754 1.620 1.00 93.38 269 ASP A N 1
ATOM 2188 C CA . ASP A 1 269 ? -14.623 4.893 0.698 1.00 93.38 269 ASP A CA 1
ATOM 2189 C C . ASP A 1 269 ? -14.156 5.139 -0.747 1.00 93.38 269 ASP A C 1
ATOM 2191 O O . ASP A 1 269 ? -14.825 4.738 -1.697 1.00 93.38 269 ASP A O 1
ATOM 2195 N N . LYS A 1 270 ? -12.961 5.720 -0.931 1.00 93.19 270 LYS A N 1
ATOM 2196 C CA . LYS A 1 270 ? -12.281 5.824 -2.237 1.00 93.19 270 LYS A CA 1
ATOM 2197 C C . LYS A 1 270 ? -11.301 4.666 -2.501 1.00 93.19 270 LYS A C 1
ATOM 2199 O O . LYS A 1 270 ? -10.612 4.668 -3.513 1.00 93.19 270 LYS A O 1
ATOM 2204 N N . ASN A 1 271 ? -11.196 3.704 -1.579 1.00 90.25 271 ASN A N 1
ATOM 2205 C CA . ASN A 1 271 ? -10.227 2.595 -1.557 1.00 90.25 271 ASN A CA 1
ATOM 2206 C C . ASN A 1 271 ? -8.755 2.978 -1.855 1.00 90.25 271 ASN A C 1
ATOM 2208 O O . ASN A 1 271 ? -7.971 2.189 -2.383 1.00 90.25 271 ASN A O 1
ATOM 2212 N N . ILE A 1 272 ? -8.339 4.187 -1.480 1.00 92.56 272 ILE A N 1
ATOM 2213 C CA . ILE A 1 272 ? -6.965 4.672 -1.673 1.00 92.56 272 ILE A CA 1
ATOM 2214 C C . ILE A 1 272 ? -6.075 4.355 -0.466 1.00 92.56 272 ILE A C 1
ATOM 2216 O O . ILE A 1 272 ? -6.536 3.998 0.615 1.00 92.56 272 ILE A O 1
ATOM 2220 N N . SER A 1 273 ? -4.756 4.425 -0.641 1.00 91.81 273 SER A N 1
ATOM 2221 C CA . SER A 1 273 ? -3.789 3.999 0.388 1.00 91.81 273 SER A CA 1
ATOM 2222 C C . SER A 1 273 ? -3.048 5.141 1.097 1.00 91.81 273 SER A C 1
ATOM 2224 O O . SER A 1 273 ? -2.356 4.882 2.084 1.00 91.81 273 SER A O 1
ATOM 2226 N N . ALA A 1 274 ? -3.189 6.374 0.611 1.00 94.19 274 ALA A N 1
ATOM 2227 C CA . ALA A 1 274 ? -2.818 7.618 1.281 1.00 94.19 274 ALA A CA 1
ATOM 2228 C C . ALA A 1 274 ? -3.531 8.801 0.615 1.00 94.19 274 ALA A C 1
ATOM 2230 O O . ALA A 1 274 ? -3.988 8.666 -0.521 1.00 94.19 274 ALA A O 1
ATOM 2231 N N . LEU A 1 275 ? -3.539 9.934 1.307 1.00 95.94 275 LEU A N 1
ATOM 2232 C CA . LEU A 1 275 ? -4.039 11.233 0.869 1.00 95.94 275 LEU A CA 1
ATOM 2233 C C . LEU A 1 275 ? -2.868 12.230 0.862 1.00 95.94 275 LEU A C 1
ATOM 2235 O O . LEU A 1 275 ? -2.160 12.302 1.870 1.00 95.94 275 LEU A O 1
ATOM 2239 N N . PRO A 1 276 ? -2.634 13.003 -0.211 1.00 96.25 276 PRO A N 1
ATOM 2240 C CA . PRO A 1 276 ? -1.853 14.231 -0.115 1.00 96.25 276 PRO A CA 1
ATOM 2241 C C . PRO A 1 276 ? -2.509 15.189 0.888 1.00 96.25 276 PRO A C 1
ATOM 2243 O O . PRO A 1 276 ? -3.736 15.303 0.928 1.00 96.25 276 PRO A O 1
ATOM 2246 N N . VAL A 1 277 ? -1.690 15.865 1.687 1.00 95.56 277 VAL A N 1
ATOM 2247 C CA . VAL A 1 277 ? -2.102 16.933 2.602 1.00 95.56 277 VAL A CA 1
ATOM 2248 C C . VAL A 1 277 ? -1.668 18.254 1.981 1.00 95.56 277 VAL A C 1
ATOM 2250 O O . VAL A 1 277 ? -0.487 18.408 1.666 1.00 95.56 277 VAL A O 1
ATOM 2253 N N . VAL A 1 278 ? -2.599 19.186 1.786 1.00 95.50 278 VAL A N 1
ATOM 2254 C CA . VAL A 1 278 ? -2.343 20.471 1.108 1.00 95.50 278 VAL A CA 1
ATOM 2255 C C . VAL A 1 278 ? -2.684 21.684 1.977 1.00 95.50 278 VAL A C 1
ATOM 2257 O O . VAL A 1 278 ? -3.414 21.570 2.966 1.00 95.50 278 VAL A O 1
ATOM 2260 N N . ASP A 1 279 ? -2.148 22.846 1.600 1.00 94.50 279 ASP A N 1
ATOM 2261 C CA . ASP A 1 279 ? -2.595 24.156 2.085 1.00 94.50 279 ASP A CA 1
ATOM 2262 C C . ASP A 1 279 ? -3.788 24.709 1.273 1.00 94.50 279 ASP A C 1
ATOM 2264 O O . ASP A 1 279 ? -4.289 24.077 0.339 1.00 94.50 279 ASP A O 1
ATOM 2268 N N . ASP A 1 280 ? -4.247 25.913 1.622 1.00 95.38 280 ASP A N 1
ATOM 2269 C CA . ASP A 1 280 ? -5.337 26.609 0.922 1.00 95.38 280 ASP A CA 1
ATOM 2270 C C . ASP A 1 280 ? -5.010 26.991 -0.534 1.00 95.38 280 ASP A C 1
ATOM 2272 O O . ASP A 1 280 ? -5.924 27.239 -1.319 1.00 95.38 280 ASP A O 1
ATOM 2276 N N . ASN A 1 281 ? -3.729 26.994 -0.916 1.00 96.25 281 ASN A N 1
ATOM 2277 C CA . ASN A 1 281 ? -3.245 27.269 -2.270 1.00 96.25 281 ASN A CA 1
ATOM 2278 C C . ASN A 1 281 ? -2.963 25.979 -3.064 1.00 96.25 281 ASN A C 1
ATOM 2280 O O . ASN A 1 281 ? -2.301 26.033 -4.102 1.00 96.25 281 ASN A O 1
ATOM 2284 N N . MET A 1 282 ? -3.441 24.820 -2.586 1.00 96.69 282 MET A N 1
ATOM 2285 C CA . MET A 1 282 ? -3.196 23.483 -3.149 1.00 96.69 282 MET A CA 1
ATOM 2286 C C . MET A 1 282 ? -1.734 23.011 -3.104 1.00 96.69 282 MET A C 1
ATOM 2288 O O . MET A 1 282 ? -1.398 21.994 -3.723 1.00 96.69 282 MET A O 1
ATOM 2292 N N . LYS A 1 283 ? -0.856 23.697 -2.364 1.00 96.31 283 LYS A N 1
ATOM 2293 C CA . LYS A 1 283 ? 0.550 23.318 -2.208 1.00 96.31 283 LYS A CA 1
ATOM 2294 C C . LYS A 1 283 ? 0.678 22.095 -1.312 1.00 96.31 283 LYS A C 1
ATOM 2296 O O . LYS A 1 283 ? 0.091 22.046 -0.234 1.00 96.31 283 LYS A O 1
ATOM 2301 N N . VAL A 1 284 ? 1.459 21.108 -1.744 1.00 95.25 284 VAL A N 1
ATOM 2302 C CA . VAL A 1 284 ? 1.643 19.854 -1.002 1.0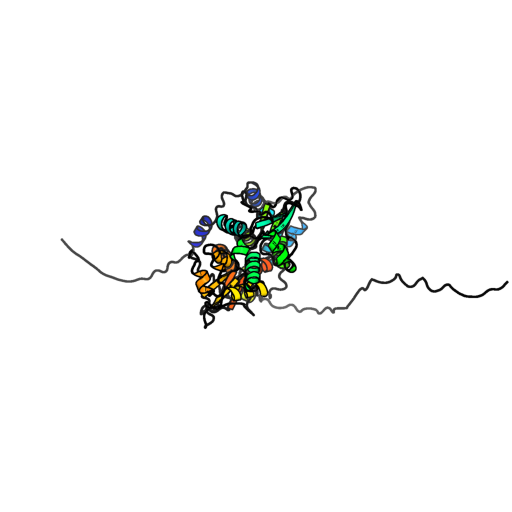0 95.25 284 VAL A CA 1
ATOM 2303 C C . VAL A 1 284 ? 2.519 20.084 0.233 1.00 95.25 284 VAL A C 1
ATOM 2305 O O . VAL A 1 284 ? 3.650 20.557 0.122 1.00 95.25 284 VAL A O 1
ATOM 2308 N N . LEU A 1 285 ? 1.988 19.724 1.403 1.00 92.31 285 LEU A N 1
ATOM 2309 C CA . LEU A 1 285 ? 2.634 19.847 2.712 1.00 92.31 285 LEU A CA 1
ATOM 2310 C C . LEU A 1 285 ? 3.133 18.494 3.242 1.00 92.31 285 LEU A C 1
ATOM 2312 O O . LEU A 1 285 ? 4.278 18.386 3.675 1.00 92.31 285 LEU A O 1
ATOM 2316 N N . ASP A 1 286 ? 2.274 17.469 3.214 1.00 91.69 286 ASP A N 1
ATOM 2317 C CA . ASP A 1 286 ? 2.566 16.115 3.713 1.00 91.69 286 ASP A CA 1
ATOM 2318 C C . ASP A 1 286 ? 1.781 15.042 2.920 1.00 91.69 286 ASP A C 1
ATOM 2320 O O . ASP A 1 286 ? 1.055 15.344 1.970 1.00 91.69 286 ASP A O 1
ATOM 2324 N N . VAL A 1 287 ? 1.903 13.771 3.305 1.00 92.25 287 VAL A N 1
ATOM 2325 C CA . VAL A 1 287 ? 1.076 12.649 2.850 1.00 92.25 287 VAL A CA 1
ATOM 2326 C C . VAL A 1 287 ? 0.599 11.848 4.059 1.00 92.25 287 VAL A C 1
ATOM 2328 O O . VAL A 1 287 ? 1.403 11.237 4.762 1.00 92.25 287 VAL A O 1
ATOM 2331 N N . TYR A 1 288 ? -0.719 11.772 4.249 1.00 92.81 288 TYR A N 1
ATOM 2332 C CA . TYR A 1 288 ? -1.341 10.952 5.286 1.00 92.81 288 TYR A CA 1
ATOM 2333 C C . TYR A 1 288 ? -1.674 9.558 4.746 1.00 92.81 288 TYR A C 1
ATOM 2335 O O . TYR A 1 288 ? -2.606 9.375 3.957 1.00 92.81 288 TYR A O 1
ATOM 2343 N N . ALA A 1 289 ? -0.892 8.551 5.132 1.00 91.75 289 ALA A N 1
ATOM 2344 C CA . ALA A 1 289 ? -1.048 7.183 4.643 1.00 91.75 289 ALA A CA 1
ATOM 2345 C C . ALA A 1 289 ? -1.914 6.305 5.556 1.00 91.75 289 ALA A C 1
ATOM 2347 O O . ALA A 1 289 ? -1.905 6.463 6.772 1.00 91.75 289 ALA A O 1
ATOM 2348 N N . LYS A 1 290 ? -2.524 5.241 5.000 1.00 90.69 290 LYS A N 1
ATOM 2349 C CA . LYS A 1 290 ? -3.108 4.148 5.814 1.00 90.69 290 LYS A CA 1
ATOM 2350 C C . LYS A 1 290 ? -2.109 3.589 6.837 1.00 90.69 290 LYS A C 1
ATOM 2352 O O . LYS A 1 290 ? -2.526 3.075 7.861 1.00 90.69 290 LYS A O 1
ATOM 2357 N N . PHE A 1 291 ? -0.802 3.673 6.563 1.00 83.69 291 PHE A N 1
ATOM 2358 C CA . PHE A 1 291 ? 0.242 3.272 7.508 1.00 83.69 291 PHE A CA 1
ATOM 2359 C C . PHE A 1 291 ? 0.335 4.195 8.732 1.00 83.69 291 PHE A C 1
ATOM 2361 O O . PHE A 1 291 ? 0.569 3.695 9.825 1.00 83.69 291 PHE A O 1
ATOM 2368 N N . ASP A 1 292 ? 0.093 5.498 8.580 1.00 85.25 292 ASP A N 1
ATOM 2369 C CA . ASP A 1 292 ? 0.271 6.481 9.657 1.00 85.25 292 ASP A CA 1
ATOM 2370 C C . ASP A 1 292 ? -0.746 6.308 10.788 1.00 85.25 292 ASP A C 1
ATOM 2372 O O . ASP A 1 292 ? -0.458 6.639 11.935 1.00 85.25 292 ASP A O 1
ATOM 2376 N N . VAL A 1 293 ? -1.887 5.682 10.489 1.00 85.56 293 VAL A N 1
ATOM 2377 C CA . VAL A 1 293 ? -2.925 5.309 11.459 1.00 85.56 293 VAL A CA 1
ATOM 2378 C C . VAL A 1 293 ? -2.373 4.412 12.576 1.00 85.56 293 VAL A C 1
ATOM 2380 O O . VAL A 1 293 ? -2.859 4.474 13.702 1.00 85.56 293 VAL A O 1
ATOM 2383 N N . ILE A 1 294 ? -1.317 3.622 12.327 1.00 79.75 294 ILE A N 1
ATOM 2384 C CA . ILE A 1 294 ? -0.689 2.806 13.381 1.00 79.75 294 ILE A CA 1
ATOM 2385 C C . ILE A 1 294 ? -0.052 3.671 14.484 1.00 79.75 294 ILE A C 1
ATOM 2387 O O . ILE A 1 294 ? -0.020 3.264 15.643 1.00 79.75 294 ILE A O 1
ATOM 2391 N N . ASN A 1 295 ? 0.372 4.897 14.155 1.00 78.44 295 ASN A N 1
ATOM 2392 C CA . ASN A 1 295 ? 0.978 5.837 15.102 1.00 78.44 295 ASN A CA 1
ATOM 2393 C C . ASN A 1 295 ? -0.054 6.467 16.054 1.00 78.44 295 ASN A C 1
ATOM 2395 O O . ASN A 1 295 ? 0.329 7.109 17.028 1.00 78.44 295 ASN A O 1
ATOM 2399 N N . LEU A 1 296 ? -1.355 6.238 15.834 1.00 80.56 296 LEU A N 1
ATOM 2400 C CA . LEU A 1 296 ? -2.393 6.580 16.808 1.00 80.56 296 LEU A CA 1
ATOM 2401 C C . LEU A 1 296 ? -2.364 5.651 18.036 1.00 80.56 296 LEU A C 1
ATOM 2403 O O . LEU A 1 296 ? -2.948 5.976 19.069 1.00 80.56 296 LEU A O 1
ATOM 2407 N N . ALA A 1 297 ? -1.710 4.485 17.949 1.00 77.06 297 ALA A N 1
ATOM 2408 C CA . ALA A 1 297 ? -1.751 3.471 19.000 1.00 77.06 297 ALA A CA 1
ATOM 2409 C C . ALA A 1 297 ? -0.862 3.733 20.236 1.00 77.06 297 ALA A C 1
ATOM 2411 O O . ALA A 1 297 ? -1.379 3.546 21.341 1.00 77.06 297 ALA A O 1
ATOM 2412 N N . PRO A 1 298 ? 0.413 4.168 20.123 1.00 67.81 298 PRO A N 1
ATOM 2413 C CA . PRO A 1 298 ? 1.331 4.254 21.268 1.00 67.81 298 PRO A CA 1
ATOM 2414 C C . PRO A 1 298 ? 0.859 5.129 22.441 1.00 67.81 298 PRO A C 1
ATOM 2416 O O . PRO A 1 298 ? 1.168 4.806 23.582 1.00 67.81 298 PRO A O 1
ATOM 2419 N N . ASN A 1 299 ? 0.064 6.172 22.173 1.00 72.88 299 ASN A N 1
ATOM 2420 C CA . ASN A 1 299 ? -0.477 7.092 23.188 1.00 72.88 299 ASN A CA 1
ATOM 2421 C C . ASN A 1 299 ? -2.015 7.039 23.301 1.00 72.88 299 ASN A C 1
ATOM 2423 O O . ASN A 1 299 ? -2.625 7.975 23.810 1.00 72.88 299 ASN A O 1
ATOM 2427 N N . LYS A 1 300 ? -2.660 5.984 22.777 1.00 78.00 300 LYS A N 1
ATOM 2428 C CA . LYS A 1 300 ? -4.125 5.896 22.603 1.00 78.00 300 LYS A CA 1
ATOM 2429 C C . LYS A 1 300 ? -4.763 7.086 21.865 1.00 78.00 300 LYS A C 1
ATOM 2431 O O . LYS A 1 300 ? -5.952 7.321 22.020 1.00 78.00 300 LYS A O 1
ATOM 2436 N N . ALA A 1 301 ? -4.027 7.801 21.012 1.00 78.88 301 ALA A N 1
ATOM 2437 C CA . ALA A 1 301 ? -4.550 8.939 20.245 1.00 78.88 301 ALA A CA 1
ATOM 2438 C C . ALA A 1 301 ? -5.724 8.569 19.309 1.00 78.88 301 ALA A C 1
ATOM 2440 O O . ALA A 1 301 ? -6.422 9.444 18.817 1.00 78.88 301 ALA A O 1
ATOM 2441 N N . TYR A 1 302 ? -5.985 7.275 19.100 1.00 79.12 302 TYR A N 1
ATOM 2442 C CA . TYR A 1 302 ? -7.204 6.780 18.463 1.00 79.12 302 TYR A CA 1
ATOM 2443 C C . TYR A 1 302 ? -8.504 7.027 19.260 1.00 79.12 302 TYR A C 1
ATOM 2445 O O . TYR A 1 302 ? -9.580 6.795 18.712 1.00 79.12 302 TYR A O 1
ATOM 2453 N N . THR A 1 303 ? -8.437 7.442 20.533 1.00 82.31 303 THR A N 1
ATOM 2454 C CA . THR A 1 303 ? -9.615 7.790 21.354 1.00 82.31 303 THR A CA 1
ATOM 2455 C C . THR A 1 303 ? -10.345 9.023 20.828 1.00 82.31 303 THR A C 1
ATOM 2457 O O . THR A 1 303 ? -11.565 9.099 20.945 1.00 82.31 303 THR A O 1
ATOM 2460 N N . ASP A 1 304 ? -9.609 9.964 20.233 1.00 84.62 304 ASP A N 1
ATOM 2461 C CA . ASP A 1 304 ? -10.127 11.199 19.658 1.00 84.62 304 ASP A CA 1
ATOM 2462 C C . ASP A 1 304 ? -9.700 11.310 18.190 1.00 84.62 304 ASP A C 1
ATOM 2464 O O . ASP A 1 304 ? -8.601 11.747 17.857 1.00 84.62 304 ASP A O 1
ATOM 2468 N N . LEU A 1 305 ? -10.604 10.908 17.297 1.00 87.81 305 LEU A N 1
ATOM 2469 C CA . LEU A 1 305 ? -10.416 11.014 15.849 1.00 87.81 305 LEU A CA 1
ATOM 2470 C C . LEU A 1 305 ? -10.904 12.364 15.285 1.00 87.81 305 LEU A C 1
ATOM 2472 O O . LEU A 1 305 ? -10.914 12.533 14.064 1.00 87.81 305 LEU A O 1
ATOM 2476 N N . SER A 1 306 ? -11.315 13.309 16.143 1.00 88.88 306 SER A N 1
ATOM 2477 C CA . SER A 1 306 ? -11.681 14.675 15.741 1.00 88.88 306 SER A CA 1
ATOM 2478 C C . SER A 1 306 ? -10.466 15.599 15.594 1.00 88.88 306 SER A C 1
ATOM 2480 O O . SER A 1 306 ? -10.561 16.627 14.925 1.00 88.88 306 SER A O 1
ATOM 2482 N N . VAL A 1 307 ? -9.308 15.211 16.150 1.00 89.62 307 VAL A N 1
ATOM 2483 C CA . VAL A 1 307 ? -8.031 15.915 15.947 1.00 89.62 307 VAL A CA 1
ATOM 2484 C C . VAL A 1 307 ? -7.676 16.025 14.463 1.00 89.62 307 VAL A C 1
ATOM 2486 O O . VAL A 1 307 ? -8.007 15.149 13.662 1.00 89.62 307 VAL A O 1
ATOM 2489 N N . SER A 1 308 ? -6.954 17.085 14.101 1.00 91.25 308 SER A N 1
ATOM 2490 C CA . SER A 1 308 ? -6.506 17.305 12.728 1.00 91.25 308 SER A CA 1
ATOM 2491 C C . SER A 1 308 ? -5.455 16.289 12.273 1.00 91.25 308 SER A C 1
ATOM 2493 O O . SER A 1 308 ? -4.679 15.749 13.073 1.00 91.25 308 SER A O 1
ATOM 2495 N N . VAL A 1 309 ? -5.389 16.064 10.959 1.00 89.88 309 VAL A N 1
ATOM 2496 C CA . VAL A 1 309 ? -4.353 15.246 10.313 1.00 89.88 309 VAL A CA 1
ATOM 2497 C C . VAL A 1 309 ? -2.946 15.726 10.690 1.00 89.88 309 VAL A C 1
ATOM 2499 O O . VAL A 1 309 ? -2.134 14.893 11.090 1.00 89.88 309 VAL A O 1
ATOM 2502 N N . GLU A 1 310 ? -2.680 17.037 10.657 1.00 86.69 310 GLU A N 1
ATOM 2503 C CA . GLU A 1 310 ? -1.400 17.649 11.065 1.00 86.69 310 GLU A CA 1
ATOM 2504 C C . GLU A 1 310 ? -0.987 17.197 12.477 1.00 86.69 310 GLU A C 1
ATOM 2506 O O . GLU A 1 310 ? 0.049 16.550 12.650 1.00 86.69 310 GLU A O 1
ATOM 2511 N N . LYS A 1 311 ? -1.864 17.402 13.468 1.00 83.81 311 LYS A N 1
ATOM 2512 C CA . LYS A 1 311 ? -1.621 17.041 14.873 1.00 83.81 311 LYS A CA 1
ATOM 2513 C C . LYS A 1 311 ? -1.468 15.533 15.092 1.00 83.81 311 LYS A C 1
ATOM 2515 O O . LYS A 1 311 ? -0.691 15.090 15.936 1.00 83.81 311 LYS A O 1
ATOM 2520 N N . SER A 1 312 ? -2.179 14.715 14.315 1.00 79.69 312 SER A N 1
ATOM 2521 C CA . SER A 1 312 ? -2.034 13.253 14.373 1.00 79.69 312 SER A CA 1
ATOM 2522 C C . SER A 1 312 ? -0.660 12.763 13.891 1.00 79.69 312 SER A C 1
ATOM 2524 O O . SER A 1 312 ? -0.205 11.688 14.286 1.00 79.69 312 SER A O 1
ATOM 2526 N N . VAL A 1 313 ? 0.011 13.566 13.059 1.00 71.12 313 VAL A N 1
ATOM 2527 C CA . VAL A 1 313 ? 1.302 13.265 12.433 1.00 71.12 313 VAL A CA 1
ATOM 2528 C C . VAL A 1 313 ? 2.486 13.886 13.185 1.00 71.12 313 VAL A C 1
ATOM 2530 O O . VAL A 1 313 ? 3.593 13.362 13.075 1.00 71.12 313 VAL A O 1
ATOM 2533 N N . GLU A 1 314 ? 2.280 14.908 14.022 1.00 67.31 314 GLU A N 1
ATOM 2534 C CA . GLU A 1 314 ? 3.315 15.500 14.896 1.00 67.31 314 GLU A CA 1
ATOM 2535 C C . GLU A 1 314 ? 4.054 14.463 15.762 1.00 67.31 314 GLU A C 1
ATOM 2537 O O . GLU A 1 314 ? 5.257 14.582 15.984 1.00 67.31 314 GLU A O 1
ATOM 2542 N N . ASN A 1 315 ? 3.358 13.404 16.195 1.00 56.47 315 ASN A N 1
ATOM 2543 C CA . ASN A 1 315 ? 3.937 12.297 16.963 1.00 56.47 315 ASN A CA 1
ATOM 2544 C C . ASN A 1 315 ? 4.779 11.314 16.123 1.00 56.47 315 ASN A C 1
ATOM 2546 O O . ASN A 1 315 ? 5.351 10.375 16.684 1.00 56.47 315 ASN A O 1
ATOM 2550 N N . LYS A 1 316 ? 4.890 11.487 14.794 1.00 58.50 316 LYS A N 1
ATOM 2551 C CA . LYS A 1 316 ? 5.926 10.786 14.023 1.00 58.50 316 LYS A CA 1
ATOM 2552 C C . LYS A 1 316 ? 7.276 11.230 14.582 1.00 58.50 316 LYS A C 1
ATOM 2554 O O . LYS A 1 316 ? 7.649 12.395 14.461 1.00 58.50 316 LYS A O 1
ATOM 2559 N N . ILE A 1 317 ? 8.055 10.276 15.098 1.00 47.38 317 ILE A N 1
ATOM 2560 C CA . ILE A 1 317 ? 9.511 10.429 15.174 1.00 47.38 317 ILE A CA 1
ATOM 2561 C C . ILE A 1 317 ? 9.943 10.847 13.765 1.00 47.38 317 ILE A C 1
ATOM 2563 O O . ILE A 1 317 ? 9.779 10.075 12.818 1.00 47.38 317 ILE A O 1
ATOM 2567 N N . ARG A 1 318 ? 10.384 12.103 13.614 1.00 45.25 318 ARG A N 1
ATOM 2568 C CA . ARG A 1 318 ? 10.684 12.731 12.320 1.00 45.25 318 ARG A CA 1
ATOM 2569 C C . ARG A 1 318 ? 11.977 12.162 11.738 1.00 45.25 318 ARG A C 1
ATOM 2571 O O . ARG A 1 318 ? 12.990 12.847 11.629 1.00 45.25 318 ARG A O 1
ATOM 2578 N N . THR A 1 319 ? 11.929 10.905 11.316 1.00 38.91 319 THR A N 1
ATOM 2579 C CA . THR A 1 319 ? 12.981 10.256 10.536 1.00 38.91 319 THR A CA 1
ATOM 2580 C C . THR A 1 319 ? 12.905 10.748 9.088 1.00 38.91 319 THR A C 1
ATOM 2582 O O . THR A 1 319 ? 12.464 10.033 8.197 1.00 38.91 319 THR A O 1
ATOM 2585 N N . PHE A 1 320 ? 13.276 12.018 8.898 1.00 36.19 320 PHE A N 1
ATOM 2586 C CA . PHE A 1 320 ? 13.864 12.625 7.695 1.00 36.19 320 PHE A CA 1
ATOM 2587 C C . PHE A 1 320 ? 13.250 12.408 6.297 1.00 36.19 320 PHE A C 1
ATOM 2589 O O . PHE A 1 320 ? 13.873 12.792 5.311 1.00 36.19 320 PHE A O 1
ATOM 2596 N N . ASN A 1 321 ? 12.014 11.927 6.173 1.00 48.69 321 ASN A N 1
ATOM 2597 C CA . ASN A 1 321 ? 11.341 11.855 4.875 1.00 48.69 321 ASN A CA 1
ATOM 2598 C C . ASN A 1 321 ? 10.441 13.076 4.652 1.00 48.69 321 ASN A C 1
ATOM 2600 O O . ASN A 1 321 ? 9.289 13.103 5.084 1.00 48.69 321 ASN A O 1
ATOM 2604 N N . SER A 1 322 ? 10.966 14.066 3.926 1.00 67.81 322 SER A N 1
ATOM 2605 C CA . SER A 1 322 ? 10.145 15.030 3.187 1.00 67.81 322 SER A CA 1
ATOM 2606 C C . SER A 1 322 ? 9.187 14.299 2.237 1.00 67.81 322 SER A C 1
ATOM 2608 O O . SER A 1 322 ? 9.445 13.157 1.835 1.00 67.81 322 SER A O 1
ATOM 2610 N N . VAL A 1 323 ? 8.084 14.950 1.848 1.00 84.44 323 VAL A N 1
ATOM 2611 C CA . VAL A 1 323 ? 7.186 14.390 0.828 1.00 84.44 323 VAL A CA 1
ATOM 2612 C C . VAL A 1 323 ? 7.980 14.119 -0.439 1.00 84.44 323 VAL A C 1
ATOM 2614 O O . VAL A 1 323 ? 8.627 15.010 -0.983 1.00 84.44 323 VAL A O 1
ATOM 2617 N N . GLN A 1 324 ? 7.918 12.878 -0.907 1.00 92.50 324 GLN A N 1
ATOM 2618 C CA . GLN A 1 324 ? 8.579 12.478 -2.137 1.00 92.50 324 GLN A CA 1
ATOM 2619 C C . GLN A 1 324 ? 7.719 12.927 -3.314 1.00 92.50 324 GLN A C 1
ATOM 2621 O O . GLN A 1 324 ? 6.634 12.384 -3.551 1.00 92.50 324 GLN A O 1
ATOM 2626 N N . THR A 1 325 ? 8.191 13.959 -4.004 1.00 95.69 325 THR A N 1
ATOM 2627 C CA . THR A 1 325 ? 7.501 14.595 -5.123 1.00 95.69 325 THR A CA 1
ATOM 2628 C C . THR A 1 325 ? 8.194 14.319 -6.455 1.00 95.69 325 THR A C 1
ATOM 2630 O O . THR A 1 325 ? 9.361 13.933 -6.513 1.00 95.69 325 THR A O 1
ATOM 2633 N N . CYS A 1 326 ? 7.457 14.496 -7.546 1.00 97.12 326 CYS A N 1
ATOM 2634 C CA . CYS A 1 326 ? 7.984 14.507 -8.910 1.00 97.12 326 CYS A CA 1
ATOM 2635 C C . CYS A 1 326 ? 7.116 15.413 -9.795 1.00 97.12 326 CYS A C 1
ATOM 2637 O O . CYS A 1 326 ? 6.076 15.898 -9.351 1.00 97.12 326 CYS A O 1
ATOM 2639 N N . PHE A 1 327 ? 7.527 15.635 -11.039 1.00 98.19 327 PHE A N 1
ATOM 2640 C CA . PHE A 1 327 ? 6.750 16.393 -12.021 1.00 98.19 327 PHE A CA 1
ATOM 2641 C C . PHE A 1 327 ? 6.081 15.432 -13.005 1.00 98.19 327 PHE A C 1
ATOM 2643 O O . PHE A 1 327 ? 6.578 14.332 -13.241 1.00 98.19 327 PHE A O 1
ATOM 2650 N N . LYS A 1 328 ? 4.997 15.852 -13.662 1.00 97.12 328 LYS A N 1
ATOM 2651 C CA . LYS A 1 328 ? 4.374 15.058 -14.742 1.00 97.12 328 LYS A CA 1
ATOM 2652 C C . LYS A 1 328 ? 5.324 14.787 -15.925 1.00 97.12 328 LYS A C 1
ATOM 2654 O O . LYS A 1 328 ? 5.175 13.785 -16.616 1.00 97.12 328 LYS A O 1
ATOM 2659 N N . SER A 1 329 ? 6.331 15.648 -16.100 1.00 97.56 329 SER A N 1
ATOM 2660 C CA . SER A 1 329 ? 7.437 15.521 -17.058 1.00 97.56 329 SER A CA 1
ATOM 2661 C C . SER A 1 329 ? 8.581 14.605 -16.594 1.00 97.56 329 SER A C 1
ATOM 2663 O O . SER A 1 329 ? 9.501 14.346 -17.365 1.00 97.56 329 SER A O 1
ATOM 2665 N N . THR A 1 330 ? 8.569 14.111 -15.349 1.00 98.12 330 THR A N 1
ATOM 2666 C CA . THR A 1 330 ? 9.544 13.114 -14.880 1.00 98.12 330 THR A CA 1
ATOM 2667 C C . THR A 1 330 ? 9.400 11.831 -15.702 1.00 98.12 330 THR A C 1
ATOM 2669 O O . THR A 1 330 ? 8.285 11.411 -16.003 1.00 98.12 330 THR A O 1
ATOM 2672 N N . THR A 1 331 ? 10.520 11.215 -16.082 1.00 98.12 331 THR A N 1
ATOM 2673 C CA . THR A 1 331 ? 10.527 9.967 -16.862 1.00 98.12 331 THR A CA 1
ATOM 2674 C C . THR A 1 331 ? 10.132 8.769 -16.004 1.00 98.12 331 THR A C 1
ATOM 2676 O O . THR A 1 331 ? 10.330 8.785 -14.783 1.00 98.12 331 THR A O 1
ATOM 2679 N N . LEU A 1 332 ? 9.623 7.695 -16.618 1.00 96.56 332 LEU A N 1
ATOM 2680 C CA . LEU A 1 332 ? 9.317 6.469 -15.872 1.00 96.56 332 LEU A CA 1
ATOM 2681 C C . LEU A 1 332 ? 10.559 5.907 -15.158 1.00 96.56 332 LEU A C 1
ATOM 2683 O O . LEU A 1 332 ? 10.454 5.515 -13.993 1.00 96.56 332 LEU A O 1
ATOM 2687 N N . ARG A 1 333 ? 11.741 5.942 -15.796 1.00 94.81 333 ARG A N 1
ATOM 2688 C CA . ARG A 1 333 ? 13.004 5.521 -15.164 1.00 94.81 333 ARG A CA 1
ATOM 2689 C C . ARG A 1 333 ? 13.280 6.295 -13.874 1.00 94.81 333 ARG A C 1
ATOM 2691 O O . ARG A 1 333 ? 13.443 5.679 -12.824 1.00 94.81 333 ARG A O 1
ATOM 2698 N N . SER A 1 334 ? 13.274 7.628 -13.930 1.00 96.06 334 SER A N 1
ATOM 2699 C CA . SER A 1 334 ? 13.573 8.453 -12.754 1.00 96.06 334 SER A CA 1
ATOM 2700 C C . SER A 1 334 ? 12.480 8.369 -11.687 1.00 96.06 334 SER A C 1
ATOM 2702 O O . SER A 1 334 ? 12.774 8.448 -10.497 1.00 96.06 334 SER A O 1
ATOM 2704 N N . ALA A 1 335 ? 11.223 8.132 -12.070 1.00 96.50 335 ALA A N 1
ATOM 2705 C CA . ALA A 1 335 ? 10.158 7.845 -11.115 1.00 96.50 335 ALA A CA 1
ATOM 2706 C C . ALA A 1 335 ? 10.367 6.496 -10.392 1.00 96.50 335 ALA A C 1
ATOM 2708 O O . ALA A 1 335 ? 10.173 6.419 -9.177 1.00 96.50 335 ALA A O 1
ATOM 2709 N N . MET A 1 336 ? 10.806 5.452 -11.109 1.00 94.88 336 MET A N 1
ATOM 2710 C CA . MET A 1 336 ? 11.159 4.142 -10.541 1.00 94.88 336 MET A CA 1
ATOM 2711 C C . MET A 1 336 ? 12.400 4.206 -9.639 1.00 94.88 336 MET A C 1
ATOM 2713 O O . MET A 1 336 ? 12.394 3.596 -8.568 1.00 94.88 336 MET A O 1
ATOM 2717 N N . GLU A 1 337 ? 13.420 4.976 -10.022 1.00 93.25 337 GLU A N 1
ATOM 2718 C CA . GLU A 1 337 ? 14.586 5.300 -9.187 1.00 93.25 337 GLU A CA 1
ATOM 2719 C C . GLU A 1 337 ? 14.142 5.991 -7.886 1.00 93.25 337 GLU A C 1
ATOM 2721 O O . GLU A 1 337 ? 14.369 5.469 -6.792 1.00 93.25 337 GLU A O 1
ATOM 2726 N N . ASN A 1 338 ? 13.421 7.113 -7.990 1.00 93.50 338 ASN A N 1
ATOM 2727 C CA . ASN A 1 338 ? 12.998 7.918 -6.841 1.00 93.50 338 ASN A CA 1
ATOM 2728 C C . ASN A 1 338 ? 12.116 7.131 -5.858 1.00 93.50 338 ASN A C 1
ATOM 2730 O O . ASN A 1 338 ? 12.371 7.142 -4.653 1.00 93.50 338 ASN A O 1
ATOM 2734 N N . ILE A 1 339 ? 11.092 6.418 -6.347 1.00 93.44 339 ILE A N 1
ATOM 2735 C CA . ILE A 1 339 ? 10.159 5.676 -5.482 1.00 93.44 339 ILE A CA 1
ATOM 2736 C C . ILE A 1 339 ? 10.839 4.492 -4.772 1.00 93.44 339 ILE A C 1
ATOM 2738 O O . ILE A 1 339 ? 10.461 4.146 -3.649 1.00 93.44 339 ILE A O 1
ATOM 2742 N N . THR A 1 340 ? 11.853 3.892 -5.405 1.00 90.31 340 THR A N 1
ATOM 2743 C CA . THR A 1 340 ? 12.613 2.761 -4.859 1.00 90.31 340 THR A CA 1
ATOM 2744 C C . THR A 1 340 ? 13.624 3.235 -3.820 1.00 90.31 340 THR A C 1
ATOM 2746 O O . THR A 1 340 ? 13.607 2.736 -2.692 1.00 90.31 340 THR A O 1
ATOM 2749 N N . THR A 1 341 ? 14.443 4.233 -4.164 1.00 89.25 341 THR A N 1
ATOM 2750 C CA . THR A 1 341 ? 15.491 4.802 -3.301 1.00 89.25 341 THR A CA 1
ATOM 2751 C C . THR A 1 341 ? 14.913 5.482 -2.065 1.00 89.25 341 THR A C 1
ATOM 2753 O O . THR A 1 341 ? 15.403 5.263 -0.961 1.00 89.25 341 THR A O 1
ATOM 2756 N N . ALA A 1 342 ? 13.821 6.240 -2.208 1.00 88.94 342 ALA A N 1
ATOM 2757 C CA . ALA A 1 342 ? 13.159 6.875 -1.069 1.00 88.94 342 ALA A CA 1
ATOM 2758 C C . ALA A 1 342 ? 12.300 5.906 -0.229 1.00 88.94 342 ALA A C 1
ATOM 2760 O O . ALA A 1 342 ? 11.657 6.323 0.735 1.00 88.94 342 ALA A O 1
ATOM 2761 N N . GLU A 1 343 ? 12.263 4.610 -0.573 1.00 88.31 343 GLU A N 1
ATOM 2762 C CA . GLU A 1 343 ? 11.578 3.550 0.181 1.00 88.31 343 GLU A CA 1
ATOM 2763 C C . GLU A 1 343 ? 10.044 3.747 0.341 1.00 88.31 343 GLU A C 1
ATOM 2765 O O . GLU A 1 343 ? 9.391 3.031 1.119 1.00 88.31 343 GLU A O 1
ATOM 2770 N N . VAL A 1 344 ? 9.435 4.677 -0.399 1.00 90.31 344 VAL A N 1
ATOM 2771 C CA . VAL A 1 344 ? 8.015 5.050 -0.287 1.00 90.31 344 VAL A CA 1
ATOM 2772 C C . VAL A 1 344 ? 7.092 4.161 -1.133 1.00 90.31 344 VAL A C 1
ATOM 2774 O O . VAL A 1 344 ? 7.508 3.253 -1.844 1.00 90.31 344 VAL A O 1
ATOM 2777 N N . HIS A 1 345 ? 5.779 4.362 -0.985 1.00 92.00 345 HIS A N 1
ATOM 2778 C CA . HIS A 1 345 ? 4.747 3.620 -1.725 1.00 92.00 345 HIS A CA 1
ATOM 2779 C C . HIS A 1 345 ? 4.116 4.418 -2.880 1.00 92.00 345 HIS A C 1
ATOM 2781 O O . HIS A 1 345 ? 3.313 3.864 -3.636 1.00 92.00 345 HIS A O 1
ATOM 2787 N N . ARG A 1 346 ? 4.421 5.716 -2.964 1.00 94.94 346 ARG A N 1
ATOM 2788 C CA . ARG A 1 346 ? 3.926 6.650 -3.975 1.00 94.94 346 ARG A CA 1
ATOM 2789 C C . ARG A 1 346 ? 4.855 7.854 -4.083 1.00 94.94 346 ARG A C 1
ATOM 2791 O O . ARG A 1 346 ? 5.511 8.178 -3.094 1.00 94.94 346 ARG A O 1
ATOM 2798 N N . LEU A 1 347 ? 4.816 8.529 -5.221 1.00 96.69 347 LEU A N 1
ATOM 2799 C CA . LEU A 1 347 ? 5.278 9.903 -5.389 1.00 96.69 347 LEU A CA 1
ATOM 2800 C C . LEU A 1 347 ? 4.051 10.810 -5.548 1.00 96.69 347 LEU A C 1
ATOM 2802 O O . LEU A 1 347 ? 3.050 10.400 -6.145 1.00 96.69 347 LEU A O 1
ATOM 2806 N N . VAL A 1 348 ? 4.112 12.025 -5.010 1.00 97.62 348 VAL A N 1
ATOM 2807 C CA . VAL A 1 348 ? 3.098 13.058 -5.274 1.00 97.62 348 VAL A CA 1
ATOM 2808 C C . VAL A 1 348 ? 3.558 13.877 -6.475 1.00 97.62 348 VAL A C 1
ATOM 2810 O O . VAL A 1 348 ? 4.673 14.392 -6.488 1.00 97.62 348 VAL A O 1
ATOM 2813 N N . ILE A 1 349 ? 2.727 13.962 -7.505 1.00 98.19 349 ILE A N 1
ATOM 2814 C CA . ILE A 1 349 ? 3.039 14.733 -8.707 1.00 98.19 349 ILE A CA 1
ATOM 2815 C C . ILE A 1 349 ? 2.637 16.183 -8.437 1.00 98.19 349 ILE A C 1
ATOM 2817 O O . ILE A 1 349 ? 1.519 16.434 -7.980 1.00 98.19 349 ILE A O 1
ATOM 2821 N N . VAL A 1 350 ? 3.550 17.120 -8.681 1.00 98.00 350 VAL A N 1
ATOM 2822 C CA . VAL A 1 350 ? 3.351 18.553 -8.432 1.00 98.00 350 VAL A CA 1
ATOM 2823 C C . VAL A 1 350 ? 3.751 19.411 -9.628 1.00 98.00 350 VAL A C 1
ATOM 2825 O O . VAL A 1 350 ? 4.529 18.971 -10.477 1.00 98.00 350 VAL A O 1
ATOM 2828 N N . ASP A 1 351 ? 3.241 20.641 -9.671 1.00 97.38 351 ASP A N 1
ATOM 2829 C CA . ASP A 1 351 ? 3.684 21.677 -10.606 1.00 97.38 351 ASP A CA 1
ATOM 2830 C C . ASP A 1 351 ? 4.947 22.419 -10.116 1.00 97.38 351 ASP A C 1
ATOM 2832 O O . ASP A 1 351 ? 5.511 22.126 -9.058 1.00 97.38 351 ASP A O 1
ATOM 2836 N N . SER A 1 352 ? 5.395 23.415 -10.887 1.00 96.38 352 SER A N 1
ATOM 2837 C CA . SER A 1 352 ? 6.569 24.247 -10.580 1.00 96.38 352 SER A CA 1
ATOM 2838 C C . SER A 1 352 ? 6.459 25.087 -9.301 1.00 96.38 352 SER A C 1
ATOM 2840 O O . SER A 1 352 ? 7.479 25.564 -8.808 1.00 96.38 352 SER A O 1
ATOM 2842 N N . GLU A 1 353 ? 5.259 25.283 -8.754 1.00 96.69 353 GLU A N 1
ATOM 2843 C CA . GLU A 1 353 ? 5.022 26.024 -7.506 1.00 96.69 353 GLU A CA 1
ATOM 2844 C C . GLU A 1 353 ? 4.810 25.080 -6.301 1.00 96.69 353 GLU A C 1
ATOM 2846 O O . GLU A 1 353 ? 4.746 25.523 -5.145 1.00 96.69 353 GLU A O 1
ATOM 2851 N N . GLY A 1 354 ? 4.783 23.766 -6.556 1.00 96.06 354 GLY A N 1
ATOM 2852 C CA . GLY A 1 354 ? 4.577 22.709 -5.569 1.00 96.06 354 GLY A CA 1
ATOM 2853 C C . GLY A 1 354 ? 3.106 22.364 -5.331 1.00 96.06 354 GLY A C 1
ATOM 2854 O O . GLY A 1 354 ? 2.798 21.731 -4.315 1.00 96.06 354 GLY A O 1
ATOM 2855 N N . ARG A 1 355 ? 2.193 22.782 -6.217 1.00 97.88 355 ARG A N 1
ATOM 2856 C CA . ARG A 1 355 ? 0.767 22.436 -6.131 1.00 97.88 355 ARG A CA 1
ATOM 2857 C C . ARG A 1 355 ? 0.500 21.035 -6.655 1.00 97.88 355 ARG A C 1
ATOM 2859 O O . ARG A 1 355 ? 1.171 20.575 -7.571 1.00 97.88 355 ARG A O 1
ATOM 2866 N N . LEU A 1 356 ? -0.488 20.368 -6.070 1.00 98.06 356 LEU A N 1
ATOM 2867 C CA . LEU A 1 356 ? -0.873 18.995 -6.396 1.00 98.06 356 LEU A CA 1
ATOM 2868 C C . LEU A 1 356 ? -1.388 18.850 -7.846 1.00 98.06 356 LEU A C 1
ATOM 2870 O O . LEU A 1 356 ? -2.467 19.339 -8.167 1.00 98.06 356 LEU A O 1
ATOM 2874 N N . GLU A 1 357 ? -0.660 18.106 -8.686 1.00 97.81 357 GLU A N 1
ATOM 2875 C CA . GLU A 1 357 ? -1.066 17.720 -10.054 1.00 97.81 357 GLU A CA 1
ATOM 2876 C C . GLU A 1 357 ? -1.414 16.229 -10.201 1.00 97.81 357 GLU A C 1
ATOM 2878 O O . GLU A 1 357 ? -2.014 15.832 -11.200 1.00 97.81 357 GLU A O 1
ATOM 2883 N N . GLY A 1 358 ? -1.042 15.374 -9.243 1.00 97.56 358 GLY A N 1
ATOM 2884 C CA . GLY A 1 358 ? -1.341 13.944 -9.329 1.00 97.56 358 GLY A CA 1
ATOM 2885 C C . GLY A 1 358 ? -0.707 13.079 -8.247 1.00 97.56 358 GLY A C 1
ATOM 2886 O O . GLY A 1 358 ? -0.051 13.560 -7.323 1.00 97.56 358 GLY A O 1
ATOM 2887 N N . VAL A 1 359 ? -0.887 11.766 -8.371 1.00 97.56 359 VAL A N 1
ATOM 2888 C CA . VAL A 1 359 ? -0.231 10.753 -7.529 1.00 97.56 359 VAL A CA 1
ATOM 2889 C C . VAL A 1 359 ? 0.187 9.564 -8.390 1.00 97.56 359 VAL A C 1
ATOM 2891 O O . VAL A 1 359 ? -0.631 9.011 -9.122 1.00 97.56 359 VAL A O 1
ATOM 2894 N N . LEU A 1 360 ? 1.440 9.130 -8.250 1.00 97.62 360 LEU A N 1
ATOM 2895 C CA . LEU A 1 360 ? 1.971 7.906 -8.852 1.00 97.62 360 LEU A CA 1
ATOM 2896 C C . LEU A 1 360 ? 2.199 6.861 -7.761 1.00 97.62 360 LEU A C 1
ATOM 2898 O O . LEU A 1 360 ? 3.001 7.096 -6.859 1.00 97.62 360 LEU A O 1
ATOM 2902 N N . SER A 1 361 ? 1.551 5.700 -7.821 1.00 95.88 361 SER A N 1
ATOM 2903 C CA . SER A 1 361 ? 1.775 4.605 -6.870 1.00 95.88 361 SER A CA 1
ATOM 2904 C C . SER A 1 361 ? 2.631 3.473 -7.449 1.00 95.88 361 SER A C 1
ATOM 2906 O O . SER A 1 361 ? 2.696 3.263 -8.659 1.00 95.88 361 SER A O 1
ATOM 2908 N N . LEU A 1 362 ? 3.226 2.663 -6.563 1.00 95.94 362 LEU A N 1
ATOM 2909 C CA . LEU A 1 362 ? 3.904 1.410 -6.945 1.00 95.94 362 LEU A CA 1
ATOM 2910 C C . LEU A 1 362 ? 3.006 0.463 -7.761 1.00 95.94 362 LEU A C 1
ATOM 2912 O O . LEU A 1 362 ? 3.504 -0.347 -8.539 1.00 95.94 362 LEU A O 1
ATOM 2916 N N . SER A 1 363 ? 1.690 0.524 -7.539 1.00 94.88 363 SER A N 1
ATOM 2917 C CA . SER A 1 363 ? 0.715 -0.299 -8.249 1.00 94.88 363 SER A CA 1
ATOM 2918 C C . SER A 1 363 ? 0.479 0.203 -9.672 1.00 94.88 363 SER A C 1
ATOM 2920 O O . SER A 1 363 ? 0.264 -0.625 -10.544 1.00 94.88 363 SER A O 1
ATOM 2922 N N . ASP A 1 364 ? 0.556 1.509 -9.929 1.00 95.75 364 ASP A N 1
ATOM 2923 C CA . ASP A 1 364 ? 0.394 2.070 -11.280 1.00 95.75 364 ASP A CA 1
ATOM 2924 C C . ASP A 1 364 ? 1.604 1.710 -12.150 1.00 95.75 364 ASP A C 1
ATOM 2926 O O . ASP A 1 364 ? 1.436 1.187 -13.249 1.00 95.75 364 ASP A O 1
ATOM 2930 N N . ILE A 1 365 ? 2.815 1.862 -11.594 1.00 96.00 365 ILE A N 1
ATOM 2931 C CA . ILE A 1 365 ? 4.073 1.427 -12.223 1.00 96.00 365 ILE A CA 1
ATOM 2932 C C . ILE A 1 365 ? 4.016 -0.067 -12.564 1.00 96.00 365 ILE A C 1
ATOM 2934 O O . ILE A 1 365 ? 4.187 -0.441 -13.719 1.00 96.00 365 ILE A O 1
ATOM 2938 N N . LEU A 1 366 ? 3.759 -0.941 -11.583 1.00 95.25 366 LEU A N 1
ATOM 2939 C CA . LEU A 1 366 ? 3.801 -2.386 -11.832 1.00 95.25 366 LEU A CA 1
ATOM 2940 C C . LEU A 1 366 ? 2.696 -2.859 -12.781 1.00 95.25 366 LEU A C 1
ATOM 2942 O O . LEU A 1 366 ? 2.959 -3.745 -13.584 1.00 95.25 366 LEU A O 1
ATOM 2946 N N . LYS A 1 367 ? 1.495 -2.263 -12.736 1.00 93.44 367 LYS A N 1
ATOM 2947 C CA . LYS A 1 367 ? 0.431 -2.554 -13.712 1.00 93.44 367 LYS A CA 1
ATOM 2948 C C . LYS A 1 367 ? 0.844 -2.171 -15.127 1.00 93.44 367 LYS A C 1
ATOM 2950 O O . LYS A 1 367 ? 0.577 -2.946 -16.034 1.00 93.44 367 LYS A O 1
ATOM 2955 N N . PHE A 1 368 ? 1.484 -1.015 -15.309 1.00 94.06 368 PHE A N 1
ATOM 2956 C CA . PHE A 1 368 ? 1.998 -0.596 -16.611 1.00 94.06 368 PHE A CA 1
ATOM 2957 C C . PHE A 1 368 ? 3.069 -1.570 -17.128 1.00 94.06 368 PHE A C 1
ATOM 2959 O O . PHE A 1 368 ? 2.974 -2.028 -18.258 1.00 94.06 368 PHE A O 1
ATOM 2966 N N . LEU A 1 369 ? 4.025 -1.968 -16.279 1.00 91.75 369 LEU A N 1
ATOM 2967 C CA . LEU A 1 369 ? 5.132 -2.861 -16.656 1.00 91.75 369 LEU A CA 1
ATOM 2968 C C . LEU A 1 369 ? 4.712 -4.300 -17.026 1.00 91.75 369 LEU A C 1
ATOM 2970 O O . LEU A 1 369 ? 5.497 -4.995 -17.669 1.00 91.75 369 LEU A O 1
ATOM 2974 N N . VAL A 1 370 ? 3.518 -4.757 -16.621 1.00 88.25 370 VAL A N 1
ATOM 2975 C CA . VAL A 1 370 ? 2.957 -6.071 -17.018 1.00 88.25 370 VAL A CA 1
ATOM 2976 C C . VAL A 1 370 ? 1.755 -5.974 -17.958 1.00 88.25 370 VAL A C 1
ATOM 2978 O O . VAL A 1 370 ? 1.229 -6.996 -18.397 1.00 88.25 370 VAL A O 1
ATOM 2981 N N . ALA A 1 371 ? 1.286 -4.768 -18.273 1.00 79.44 371 ALA A N 1
ATOM 2982 C CA . ALA A 1 371 ? 0.313 -4.585 -19.334 1.00 79.44 371 ALA A CA 1
ATOM 2983 C C . ALA A 1 371 ? 1.031 -4.740 -20.678 1.00 79.44 371 ALA A C 1
ATOM 2985 O O . ALA A 1 371 ? 2.078 -4.133 -20.896 1.00 79.44 371 ALA A O 1
ATOM 2986 N N . ARG A 1 372 ? 0.444 -5.491 -21.619 1.00 61.94 372 ARG A N 1
ATOM 2987 C CA . ARG A 1 372 ? 0.852 -5.346 -23.022 1.00 61.94 372 ARG A CA 1
ATOM 2988 C C . ARG A 1 372 ? 0.549 -3.901 -23.439 1.00 61.94 372 ARG A C 1
ATOM 2990 O O . ARG A 1 372 ? -0.605 -3.489 -23.278 1.00 61.94 372 ARG A O 1
ATOM 2997 N N . PRO A 1 373 ? 1.524 -3.129 -23.950 1.00 47.00 373 PRO A N 1
ATOM 2998 C CA . PRO A 1 373 ? 1.284 -1.756 -24.367 1.00 47.00 373 PRO A CA 1
ATOM 2999 C C . PRO A 1 373 ? 0.377 -1.747 -25.602 1.00 47.00 373 PRO A C 1
ATOM 3001 O O . PRO A 1 373 ? 0.819 -1.934 -26.734 1.00 47.00 373 PRO A O 1
ATOM 3004 N N . LEU A 1 374 ? -0.920 -1.518 -25.386 1.00 36.06 374 LEU A N 1
ATOM 3005 C CA . LEU A 1 374 ? -1.859 -1.202 -26.458 1.00 36.06 374 LEU A CA 1
ATOM 3006 C C . LEU A 1 374 ? -1.511 0.184 -27.008 1.00 36.06 374 LEU A C 1
ATOM 3008 O O . LEU A 1 374 ? -1.926 1.195 -26.451 1.00 36.06 374 LEU A O 1
ATOM 3012 N N . HIS A 1 375 ? -0.742 0.190 -28.097 1.00 39.34 375 HIS A N 1
ATOM 3013 C CA . HIS A 1 375 ? -0.360 1.363 -28.883 1.00 39.34 375 HIS A CA 1
ATOM 3014 C C . HIS A 1 375 ? 0.219 2.527 -28.062 1.00 39.34 375 HIS A C 1
ATOM 3016 O O . HIS A 1 375 ? -0.443 3.540 -27.828 1.00 39.34 375 HIS A O 1
ATOM 3022 N N . LEU A 1 376 ? 1.517 2.445 -27.743 1.00 42.50 376 LEU A N 1
ATOM 3023 C CA . LEU A 1 376 ? 2.299 3.678 -27.612 1.00 42.50 376 LEU A CA 1
ATOM 3024 C C . LEU A 1 376 ? 2.161 4.483 -28.922 1.00 42.50 376 LEU A C 1
ATOM 3026 O O . LEU A 1 376 ? 2.200 3.879 -30.001 1.00 42.50 376 LEU A O 1
ATOM 3030 N N . PRO A 1 377 ? 1.991 5.817 -28.867 1.00 31.44 377 PRO A N 1
ATOM 3031 C CA . PRO A 1 377 ? 1.979 6.633 -30.073 1.00 31.44 377 PRO A CA 1
ATOM 3032 C C . PRO A 1 377 ? 3.330 6.478 -30.774 1.00 31.44 377 PRO A C 1
ATOM 3034 O O . PRO A 1 377 ? 4.374 6.739 -30.179 1.00 31.44 377 PRO A O 1
ATOM 3037 N N . ALA A 1 378 ? 3.309 6.021 -32.027 1.00 33.28 378 ALA A N 1
ATOM 3038 C CA . ALA A 1 378 ? 4.529 5.807 -32.790 1.00 33.28 378 ALA A CA 1
ATOM 3039 C C . ALA A 1 378 ? 5.321 7.118 -32.893 1.00 33.28 378 ALA A C 1
ATOM 3041 O O . ALA A 1 378 ? 4.814 8.120 -33.406 1.00 33.28 378 ALA A O 1
ATOM 3042 N N . SER A 1 379 ? 6.569 7.102 -32.420 1.00 32.66 379 SER A N 1
ATOM 3043 C CA . SER A 1 379 ? 7.514 8.197 -32.636 1.00 32.66 379 SER A CA 1
ATOM 3044 C C . SER A 1 379 ? 7.609 8.498 -34.137 1.00 32.66 379 SER A C 1
ATOM 3046 O O . SER A 1 379 ? 7.708 7.554 -34.925 1.00 32.66 379 SER A O 1
ATOM 3048 N N . PRO A 1 380 ? 7.589 9.775 -34.564 1.00 31.83 380 PRO A N 1
ATOM 3049 C CA . PRO A 1 380 ? 7.608 10.126 -35.979 1.00 31.83 380 PRO A CA 1
ATOM 3050 C C . PRO A 1 380 ? 8.987 9.832 -36.581 1.00 31.83 380 PRO A C 1
ATOM 3052 O O . PRO A 1 380 ? 9.882 10.678 -36.591 1.00 31.83 380 PRO A O 1
ATOM 3055 N N . SER A 1 381 ? 9.164 8.617 -37.095 1.00 32.94 381 SER A N 1
ATOM 3056 C CA . SER A 1 381 ? 10.326 8.247 -37.890 1.00 32.94 381 SER A CA 1
ATOM 3057 C C . SER A 1 381 ? 10.249 8.931 -39.255 1.00 32.94 381 SER A C 1
ATOM 3059 O O . SER A 1 381 ? 9.376 8.666 -40.080 1.00 32.94 381 SER A O 1
ATOM 3061 N N . HIS A 1 382 ? 11.194 9.835 -39.511 1.00 35.38 382 HIS A N 1
ATOM 3062 C CA . HIS A 1 382 ? 11.431 10.339 -40.857 1.00 35.38 382 HIS A CA 1
ATOM 3063 C C . HIS A 1 382 ? 11.880 9.183 -41.759 1.00 35.38 382 HIS A C 1
ATOM 3065 O O . HIS A 1 382 ? 12.995 8.709 -41.592 1.00 35.38 382 HIS A O 1
ATOM 3071 N N . HIS A 1 383 ? 11.058 8.787 -42.733 1.00 30.45 383 HIS A N 1
ATOM 3072 C CA . HIS A 1 383 ? 11.453 8.609 -44.139 1.00 30.45 383 HIS A CA 1
ATOM 3073 C C . HIS A 1 383 ? 10.197 8.485 -45.034 1.00 30.45 383 HIS A C 1
ATOM 3075 O O . HIS A 1 383 ? 9.149 8.053 -44.555 1.00 30.45 383 HIS A O 1
ATOM 3081 N N . PRO A 1 384 ? 10.242 8.936 -46.304 1.00 35.62 384 PRO A N 1
ATOM 3082 C CA . PRO A 1 384 ? 9.035 9.137 -47.103 1.00 35.62 384 PRO A CA 1
ATOM 3083 C C . PRO A 1 384 ? 8.680 7.949 -48.015 1.00 35.62 384 PRO A C 1
ATOM 3085 O O . PRO A 1 384 ? 9.551 7.212 -48.461 1.00 35.62 384 PRO A O 1
ATOM 3088 N N . HIS A 1 385 ? 7.395 7.892 -48.381 1.00 29.84 385 HIS A N 1
ATOM 3089 C CA . HIS A 1 385 ? 6.783 7.058 -49.428 1.00 29.84 385 HIS A CA 1
ATOM 3090 C C . HIS A 1 385 ? 6.813 5.530 -49.238 1.00 29.84 385 HIS A C 1
ATOM 3092 O O . HIS A 1 385 ? 7.785 4.873 -49.571 1.00 29.84 385 HIS A O 1
ATOM 3098 N N . HIS A 1 386 ? 5.650 4.957 -48.909 1.00 30.16 386 HIS A N 1
ATOM 3099 C CA . HIS A 1 386 ? 4.936 4.048 -49.821 1.00 30.16 386 HIS A CA 1
ATOM 3100 C C . HIS A 1 386 ? 3.427 4.060 -49.498 1.00 30.16 386 HIS A C 1
ATOM 3102 O O . HIS A 1 386 ? 3.022 4.193 -48.346 1.00 30.16 386 HIS A O 1
ATOM 3108 N N . THR A 1 387 ? 2.588 4.006 -50.533 1.00 28.53 387 THR A N 1
ATOM 3109 C CA . THR A 1 387 ? 1.128 4.195 -50.448 1.00 28.53 387 THR A CA 1
ATOM 3110 C C . THR A 1 387 ? 0.418 2.934 -49.928 1.00 28.53 387 THR A C 1
ATOM 3112 O O . THR A 1 387 ? 0.717 1.851 -50.432 1.00 28.53 387 THR A O 1
ATOM 3115 N N . PRO A 1 388 ? -0.552 3.023 -48.996 1.00 29.94 388 PRO A N 1
ATOM 3116 C CA . PRO A 1 388 ? -1.296 1.852 -48.538 1.00 29.94 388 PRO A CA 1
ATOM 3117 C C . PRO A 1 388 ? -2.394 1.445 -49.535 1.00 29.94 388 PRO A C 1
ATOM 3119 O O . PRO A 1 388 ? -3.200 2.270 -49.966 1.00 29.94 388 PRO A O 1
ATOM 3122 N N . LEU A 1 389 ? -2.460 0.151 -49.860 1.00 27.69 389 LEU A N 1
ATOM 3123 C CA . LEU A 1 389 ? -3.591 -0.451 -50.570 1.00 27.69 389 LEU A CA 1
ATOM 3124 C C . LEU A 1 389 ? -4.724 -0.767 -49.583 1.00 27.69 389 LEU A C 1
ATOM 3126 O O . LEU A 1 389 ? -4.524 -1.472 -48.596 1.00 27.69 389 LEU A O 1
ATOM 3130 N N . LEU A 1 390 ? -5.926 -0.267 -49.875 1.00 26.62 390 LEU A N 1
ATOM 3131 C CA . LEU A 1 390 ? -7.151 -0.613 -49.153 1.00 26.62 390 LEU A CA 1
ATOM 3132 C C . LEU A 1 390 ? -7.540 -2.076 -49.408 1.00 26.62 390 LEU A C 1
ATOM 3134 O O . LEU A 1 390 ? -7.787 -2.456 -50.551 1.00 26.62 390 LEU A O 1
ATOM 3138 N N . LEU A 1 391 ? -7.719 -2.853 -48.338 1.00 28.38 391 LEU A N 1
ATOM 3139 C CA . LEU A 1 391 ? -8.435 -4.129 -48.372 1.00 28.38 391 LEU A CA 1
ATOM 3140 C C . LEU A 1 391 ? -9.705 -4.033 -47.521 1.00 28.38 391 LEU A C 1
ATOM 3142 O O . LEU A 1 391 ? -9.668 -3.675 -46.346 1.00 28.38 391 LEU A O 1
ATOM 3146 N N . HIS A 1 392 ? -10.843 -4.317 -48.156 1.00 28.09 392 HIS A N 1
ATOM 3147 C CA . HIS A 1 392 ? -12.168 -4.272 -47.542 1.00 28.09 392 HIS A CA 1
ATOM 3148 C C . HIS A 1 392 ? -12.317 -5.317 -46.427 1.00 28.09 392 HIS A C 1
ATOM 3150 O O . HIS A 1 392 ? -11.996 -6.489 -46.617 1.00 28.09 392 HIS A O 1
ATOM 3156 N N . HIS A 1 393 ? -12.924 -4.922 -45.307 1.00 27.11 393 HIS A N 1
ATOM 3157 C CA . HIS A 1 393 ? -13.561 -5.875 -44.400 1.00 27.11 393 HIS A CA 1
ATOM 3158 C C . HIS A 1 393 ? -14.819 -6.467 -45.049 1.00 27.11 393 HIS A C 1
ATOM 3160 O O . HIS A 1 393 ? -15.687 -5.729 -45.516 1.00 27.11 393 HIS A O 1
ATOM 3166 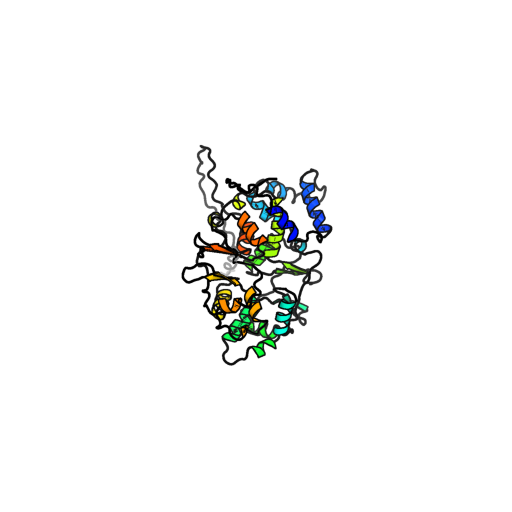N N . GLN A 1 394 ? -14.969 -7.791 -44.982 1.00 26.92 394 GLN A N 1
ATOM 3167 C CA . GLN A 1 394 ? -16.273 -8.448 -45.050 1.00 26.92 394 GLN A CA 1
ATOM 3168 C C . GLN A 1 394 ? -16.521 -9.236 -43.763 1.00 26.92 394 GLN A C 1
ATOM 3170 O O . GLN A 1 394 ? -15.668 -9.985 -43.292 1.00 26.92 394 GLN A O 1
ATOM 3175 N N . HIS A 1 395 ? -17.710 -9.036 -43.195 1.00 26.25 395 HIS A N 1
ATOM 3176 C CA . HIS A 1 395 ? -18.218 -9.769 -42.040 1.00 26.25 395 HIS A CA 1
ATOM 3177 C C . HIS A 1 395 ? -18.398 -11.258 -42.362 1.00 26.25 395 HIS A C 1
ATOM 3179 O O . HIS A 1 395 ? -19.120 -11.592 -43.299 1.00 26.25 395 HIS A O 1
ATOM 3185 N N . LEU A 1 396 ? -17.898 -12.138 -41.491 1.00 26.94 396 LEU A N 1
ATOM 3186 C CA . LEU A 1 396 ? -18.430 -13.493 -41.332 1.00 26.94 396 LEU A CA 1
ATOM 3187 C C . LEU A 1 396 ? -18.588 -13.818 -39.843 1.00 26.94 396 LEU A C 1
ATOM 3189 O O . LEU A 1 396 ? -17.639 -14.168 -39.147 1.00 26.94 396 LEU A O 1
ATOM 3193 N N . SER A 1 397 ? -19.821 -13.685 -39.357 1.00 24.59 397 SER A N 1
ATOM 3194 C CA . SER A 1 397 ? -20.226 -14.088 -38.011 1.00 24.59 397 SER A CA 1
ATOM 3195 C C . SER A 1 397 ? -20.727 -15.533 -38.042 1.00 24.59 397 SER A C 1
ATOM 3197 O O . SER A 1 397 ? -21.753 -15.808 -38.660 1.00 24.59 397 SER A O 1
ATOM 3199 N N . PHE A 1 398 ? -20.048 -16.454 -37.354 1.00 27.66 398 PHE A N 1
ATOM 3200 C CA . PHE A 1 398 ? -20.525 -17.833 -37.201 1.00 27.66 398 PHE A CA 1
ATOM 3201 C C . PHE A 1 398 ? -21.288 -18.020 -35.885 1.00 27.66 398 PHE A C 1
ATOM 3203 O O . PHE A 1 398 ? -20.706 -18.162 -34.812 1.00 27.66 398 PHE A O 1
ATOM 3210 N N . HIS A 1 399 ? -22.618 -18.056 -35.984 1.00 28.92 399 HIS A N 1
ATOM 3211 C CA . HIS A 1 399 ? -23.491 -18.571 -34.930 1.00 28.92 399 HIS A CA 1
ATOM 3212 C C . HIS A 1 399 ? -23.454 -20.101 -34.926 1.00 28.92 399 HIS A C 1
ATOM 3214 O O . HIS A 1 399 ? -23.788 -20.725 -35.934 1.00 28.92 399 HIS A O 1
ATOM 3220 N N . HIS A 1 400 ? -23.164 -20.719 -33.779 1.00 28.64 400 HIS A N 1
ATOM 3221 C CA . HIS A 1 400 ? -23.391 -22.154 -33.611 1.00 28.64 400 HIS A CA 1
ATOM 3222 C C . HIS A 1 400 ? -23.825 -22.502 -32.180 1.00 28.64 400 HIS A C 1
ATOM 3224 O O . HIS A 1 400 ? -23.000 -22.827 -31.335 1.00 28.64 400 HIS A O 1
ATOM 3230 N N . HIS A 1 401 ? -25.134 -22.415 -31.915 1.00 29.16 401 HIS A N 1
ATOM 3231 C CA . HIS A 1 401 ? -25.848 -23.060 -30.801 1.00 29.16 401 HIS A CA 1
ATOM 3232 C C . HIS A 1 401 ? -27.345 -23.179 -31.165 1.00 29.16 401 HIS A C 1
ATOM 3234 O O . HIS A 1 401 ? -27.835 -22.414 -31.991 1.00 29.16 401 HIS A O 1
ATOM 3240 N N . HIS A 1 402 ? -28.055 -24.134 -30.549 1.00 29.86 402 HIS A N 1
ATOM 3241 C CA . HIS A 1 402 ? -29.466 -24.512 -30.784 1.00 29.86 402 HIS A CA 1
ATOM 3242 C C . HIS A 1 402 ? -29.820 -25.214 -32.113 1.00 29.86 402 HIS A C 1
ATOM 3244 O O . HIS A 1 402 ? -30.406 -24.636 -33.026 1.00 29.86 402 HIS A O 1
ATOM 3250 N N . ARG A 1 403 ? -29.631 -26.544 -32.137 1.00 29.34 403 ARG A N 1
ATOM 3251 C CA . ARG A 1 403 ? -30.439 -27.461 -32.969 1.00 29.34 403 ARG A CA 1
ATOM 3252 C C . ARG A 1 403 ? -30.714 -28.818 -32.292 1.00 29.34 403 ARG A C 1
ATOM 3254 O O . ARG A 1 403 ? -30.474 -29.869 -32.862 1.00 29.34 403 ARG A O 1
ATOM 3261 N N . HIS A 1 404 ? -31.264 -28.789 -31.075 1.00 33.16 404 HIS A N 1
ATOM 3262 C CA . HIS A 1 404 ? -31.810 -29.977 -30.396 1.00 33.16 404 HIS A CA 1
ATOM 3263 C C . HIS A 1 404 ? -33.073 -29.638 -29.584 1.00 33.16 404 HIS A C 1
ATOM 3265 O O . HIS A 1 404 ? -33.075 -29.730 -28.364 1.00 33.16 404 HIS A O 1
ATOM 3271 N N . GLN A 1 405 ? -34.149 -29.214 -30.264 1.00 34.22 405 GLN A N 1
ATOM 3272 C CA . GLN A 1 405 ? -35.509 -29.144 -29.694 1.00 34.22 405 GLN A CA 1
ATOM 3273 C C . GLN A 1 405 ? -36.581 -28.900 -30.782 1.00 34.22 405 GLN A C 1
ATOM 3275 O O . GLN A 1 405 ? -37.311 -27.918 -30.746 1.00 34.22 405 GLN A O 1
ATOM 3280 N N . GLN A 1 406 ? -36.666 -29.774 -31.798 1.00 33.88 406 GLN A N 1
ATOM 3281 C CA . GLN A 1 406 ? -37.777 -29.740 -32.775 1.00 33.88 406 GLN A CA 1
ATOM 3282 C C . GLN A 1 406 ? -37.983 -31.069 -33.538 1.00 33.88 406 GLN A C 1
ATOM 3284 O O . GLN A 1 406 ? -38.238 -31.087 -34.736 1.00 33.88 406 GLN A O 1
ATOM 3289 N N . GLN A 1 407 ? -37.869 -32.206 -32.838 1.00 35.28 407 GLN A N 1
ATOM 3290 C CA . GLN A 1 407 ? -38.117 -33.543 -33.413 1.00 35.28 407 GLN A CA 1
ATOM 3291 C C . GLN A 1 407 ? -38.992 -34.453 -32.525 1.00 35.28 407 GLN A C 1
ATOM 3293 O O . GLN A 1 407 ? -38.937 -35.674 -32.614 1.00 35.28 407 GLN A O 1
ATOM 3298 N N . GLN A 1 408 ? -39.840 -33.854 -31.682 1.00 38.03 408 GLN A N 1
ATOM 3299 C CA . GLN A 1 408 ? -40.886 -34.553 -30.923 1.00 38.03 408 GLN A CA 1
ATOM 3300 C C . GLN A 1 408 ? -42.194 -33.747 -30.924 1.00 38.03 408 GLN A C 1
ATOM 3302 O O . GLN A 1 408 ? -42.617 -33.252 -29.886 1.00 38.03 408 GLN A O 1
ATOM 3307 N N . GLN A 1 409 ? -42.815 -33.580 -32.100 1.00 38.25 409 GLN A N 1
ATOM 3308 C CA . GLN A 1 409 ? -44.227 -33.170 -32.232 1.00 38.25 409 GLN A CA 1
ATOM 3309 C C . GLN A 1 409 ? -44.736 -33.320 -33.680 1.00 38.25 409 GLN A C 1
ATOM 3311 O O . GLN A 1 409 ? -45.164 -32.362 -34.314 1.00 38.25 409 GLN A O 1
ATOM 3316 N N . GLN A 1 410 ? -44.675 -34.539 -34.228 1.00 36.72 410 GLN A N 1
ATOM 3317 C CA . GLN A 1 410 ? -45.418 -34.894 -35.449 1.00 36.72 410 GLN A CA 1
ATOM 3318 C C . GLN A 1 410 ? -45.587 -36.417 -35.593 1.00 36.72 410 GLN A C 1
ATOM 3320 O O . GLN A 1 410 ? -45.088 -37.044 -36.519 1.00 36.72 410 GLN A O 1
ATOM 3325 N N . GLN A 1 411 ? -46.285 -37.023 -34.629 1.00 36.28 411 GLN A N 1
ATOM 3326 C CA . GLN A 1 411 ? -46.857 -38.367 -34.768 1.00 36.28 411 GLN A CA 1
ATOM 3327 C C . GLN A 1 411 ? -47.994 -38.555 -33.754 1.00 36.28 411 GLN A C 1
ATOM 3329 O O . GLN A 1 411 ? -47.803 -39.087 -32.664 1.00 36.28 411 GLN A O 1
ATOM 3334 N N . GLN A 1 412 ? -49.187 -38.071 -34.104 1.00 33.81 412 GLN A N 1
ATOM 3335 C CA . GLN A 1 412 ? -50.438 -38.496 -33.475 1.00 33.81 412 GLN A CA 1
ATOM 3336 C C . GLN A 1 412 ? -51.632 -38.132 -34.367 1.00 33.81 412 GLN A C 1
ATOM 3338 O O . GLN A 1 412 ? -51.806 -36.962 -34.690 1.00 33.81 412 GLN A O 1
ATOM 3343 N N . GLN A 1 413 ? -52.469 -39.144 -34.653 1.00 33.56 413 GLN A N 1
ATOM 3344 C CA . GLN A 1 413 ? -53.786 -39.074 -35.318 1.00 33.56 413 GLN A CA 1
ATOM 3345 C C . GLN A 1 413 ? -53.732 -38.767 -36.835 1.00 33.56 413 GLN A C 1
ATOM 3347 O O . GLN A 1 413 ? -53.034 -37.854 -37.252 1.00 33.56 413 GLN A O 1
ATOM 3352 N N . GLN A 1 414 ? -54.436 -39.465 -37.739 1.00 38.31 414 GLN A N 1
ATOM 3353 C CA . GLN A 1 414 ? -55.437 -40.566 -37.699 1.00 38.31 414 GLN A CA 1
ATOM 3354 C C . GLN A 1 414 ? -55.612 -41.095 -39.170 1.00 38.31 414 GLN A C 1
ATOM 3356 O O . GLN A 1 414 ? -54.936 -40.526 -40.033 1.00 38.31 414 GLN A O 1
ATOM 3361 N N . PRO A 1 415 ? -56.492 -42.067 -39.552 1.00 54.16 415 PRO A N 1
ATOM 3362 C CA . PRO A 1 415 ? -57.403 -42.953 -38.798 1.00 54.16 415 PRO A CA 1
ATOM 3363 C C . PRO A 1 415 ? -57.337 -44.464 -39.205 1.00 54.16 415 PRO A C 1
ATOM 3365 O O . PRO A 1 415 ? -56.502 -44.885 -39.999 1.00 54.16 415 PRO A O 1
ATOM 3368 N N . ASN A 1 416 ? -58.258 -45.279 -38.664 1.00 39.12 416 ASN A N 1
ATOM 3369 C CA . ASN A 1 416 ? -58.517 -46.688 -39.027 1.00 39.12 416 ASN A CA 1
ATOM 3370 C C . ASN A 1 416 ? -59.055 -46.874 -40.465 1.00 39.12 416 ASN A C 1
ATOM 3372 O O . ASN A 1 416 ? -59.855 -46.048 -40.900 1.00 39.12 416 ASN A O 1
ATOM 3376 N N . HIS A 1 417 ? -58.794 -48.032 -41.101 1.00 38.31 417 HIS A N 1
ATOM 3377 C CA . HIS A 1 417 ? -59.843 -49.028 -41.433 1.00 38.31 417 HIS A CA 1
ATOM 3378 C C . HIS A 1 417 ? -59.322 -50.312 -42.121 1.00 38.31 417 HIS A C 1
ATOM 3380 O O . HIS A 1 417 ? -58.511 -50.222 -43.034 1.00 38.31 417 HIS A O 1
ATOM 3386 N N . GLN A 1 418 ? -59.944 -51.439 -41.723 1.00 39.53 418 GLN A N 1
ATOM 3387 C CA . GLN A 1 418 ? -59.962 -52.798 -42.313 1.00 39.53 418 GLN A CA 1
ATOM 3388 C C . GLN A 1 418 ? -58.656 -53.608 -42.304 1.00 39.53 418 GLN A C 1
ATOM 3390 O O . GLN A 1 418 ? -57.752 -53.337 -43.117 1.00 39.53 418 GLN A O 1
#

Mean predicted aligned error: 14.52 Å